Protein 1ZBR (pdb70)

B-factor: mean 22.78, std 10.26, range [1.0, 63.06]

Radius of gyration: 27.29 Å; Cα contacts (8 Å, |Δi|>4): 1482; chains: 2; bounding box: 69×69×71 Å

Secondary structure (DSSP, 8-state):
-EEE--SSS-EEEEEEE---TTSGGG--HHHHHHHHHHHHHHTTTSEEEEEES-HHHHHHHS-GGGTTTEEEEE---S---HHHHSPBPEEETTB--EEEE--S------TTGGGHHHHHHHTT-BPTT---EEEEEEE--GGG--B-SSSEEEEEHHHHT-TTTSTTS-HHHHHHHHHHHS--SEEEEESS---TT--SSS-GGGSEEEEETTEEEEE----TTSTTHHHHH--HHHHH-B-TTS-BPEEEEE-----EETTEEP---SS--EEETTEEEEEE-SSTTTTHHHH---S-TTSEEEEEE-HHHHHTS--GGGG--EETTSB-/-EEE--TTSPEEEEEEE--SS--S-----HHHHHHHHHHHHHHTTSEEEEEES-HHHHHHHS-TT-GGGEEEEE---S-S-HHHHSPBPEEETTB--EEEE--S------TTHHHHHHHHHHTT-BPTT---EEEEEEE--GGG--B-SSSEEEEEHHHHT-TTTSTTS-HHHHHHHHHHHS--SEEEEES----TT-SSSS-GGGTEEEEETTEEEEE----TTSTTHHHHH--HHHHH-B-TTSSBPEEEEE-----BSSS-B----SS--EEETTEEEEEE-SSTTHHHHHH---S-SSSEEEEEE-HHHHTTT--GGGG--EETTSB-

Nearest PDB structures (foldseek):
  1zbr-assembly1_B  TM=9.813E-01  e=9.862E-67  Porphyromonas gingivalis W83
  6b2w-assembly2_B  TM=9.394E-01  e=4.814E-38  Campylobacter jejuni subsp. jejuni NCTC 11168 = ATCC 700819
  6nib-assembly1_A-2  TM=9.150E-01  e=1.247E-31  Medicago truncatula
  6nic-assembly2_C  TM=9.078E-01  e=1.334E-30  Medicago truncatula
  6nic-assembly2_D  TM=9.074E-01  e=7.314E-30  Medicago truncatula

CATH classification: 3.75.10.10

Solvent-accessible surface area: 25511 Å² total

InterPro domains:
  IPR007466 Peptidyl-arginine deiminase, Porphyromonas-type [PF04371] (7-336)
  IPR007466 Peptidyl-arginine deiminase, Porphyromonas-type [PTHR31377] (8-338)

Structure (mmCIF, N/CA/C/O backbone):
data_1ZBR
#
_entry.id   1ZBR
#
_cell.length_a   50.824
_cell.length_b   86.049
_cell.length_c   144.641
_cell.angle_alpha   90.00
_cell.angle_beta   90.00
_cell.angle_gamma   90.00
#
_symmetry.space_group_name_H-M   'P 21 21 21'
#
loop_
_entity.id
_entity.type
_entity.pdbx_description
1 polymer 'conserved hypothetical protein'
2 water water
#
loop_
_atom_site.group_PDB
_atom_site.id
_atom_site.type_symbol
_atom_site.label_atom_id
_atom_site.label_alt_id
_atom_site.label_comp_id
_atom_site.label_asym_id
_atom_site.label_entity_id
_atom_site.label_seq_id
_atom_site.pdbx_PDB_ins_code
_atom_site.Cartn_x
_atom_site.Cartn_y
_atom_site.Cartn_z
_atom_site.occupancy
_atom_site.B_iso_or_equiv
_atom_site.auth_seq_id
_atom_site.auth_comp_id
_atom_site.auth_asym_id
_atom_site.auth_atom_id
_atom_site.pdbx_PDB_model_num
ATOM 1 N N . LYS A 1 3 ? 0.291 22.292 90.147 1.00 28.99 3 LYS A N 1
ATOM 2 C CA . LYS A 1 3 ? 1.092 21.869 88.957 1.00 29.18 3 LYS A CA 1
ATOM 3 C C . LYS A 1 3 ? 0.485 22.472 87.688 1.00 28.63 3 LYS A C 1
ATOM 4 O O . LYS A 1 3 ? -0.309 21.830 86.998 1.00 27.86 3 LYS A O 1
ATOM 10 N N . ARG A 1 4 ? 0.876 23.714 87.395 1.00 27.08 4 ARG A N 1
ATOM 11 C CA . ARG A 1 4 ? 0.373 24.458 86.239 1.00 25.19 4 ARG A CA 1
ATOM 12 C C . ARG A 1 4 ? 1.435 24.761 85.181 1.00 23.42 4 ARG A C 1
ATOM 13 O O . ARG A 1 4 ? 2.621 24.547 85.411 1.00 22.58 4 ARG A O 1
ATOM 21 N N . LEU A 1 5 ? 0.985 25.250 84.024 1.00 21.62 5 LEU A N 1
ATOM 22 C CA . LEU A 1 5 ? 1.857 25.609 82.902 1.00 21.46 5 LEU A CA 1
ATOM 23 C C . LEU A 1 5 ? 1.289 26.828 82.185 1.00 21.40 5 LEU A C 1
ATOM 24 O O . LEU A 1 5 ? 0.145 26.825 81.747 1.00 23.00 5 LEU A O 1
ATOM 29 N N . PHE A 1 6 ? 2.092 27.870 82.056 1.00 21.36 6 PHE A N 1
ATOM 30 C CA . PHE A 1 6 ? 1.638 29.072 81.388 1.00 19.27 6 PHE A CA 1
ATOM 31 C C . PHE A 1 6 ? 2.038 28.937 79.927 1.00 18.57 6 PHE A C 1
ATOM 32 O O . PHE A 1 6 ? 3.221 28.990 79.606 1.00 19.23 6 PHE A O 1
ATOM 40 N N . LEU A 1 7 ? 1.056 28.748 79.045 1.00 19.45 7 LEU A N 1
ATOM 41 C CA . LEU A 1 7 ? 1.324 28.565 77.605 1.00 19.76 7 LEU A CA 1
ATOM 42 C C . LEU A 1 7 ? 1.948 29.767 76.890 1.00 19.25 7 LEU A C 1
ATOM 43 O O . LEU A 1 7 ? 1.495 30.895 77.041 1.00 19.57 7 LEU A O 1
ATOM 48 N N . PRO A 1 8 ? 2.996 29.528 76.084 1.00 20.23 8 PRO A N 1
ATOM 49 C CA . PRO A 1 8 ? 3.686 30.588 75.340 1.00 20.16 8 PRO A CA 1
ATOM 50 C C . PRO A 1 8 ? 2.765 31.181 74.289 1.00 20.71 8 PRO A C 1
ATOM 51 O O . PRO A 1 8 ? 1.678 30.658 74.060 1.00 22.36 8 PRO A O 1
ATOM 55 N N . GLU A 1 9 ? 3.203 32.259 73.645 1.00 20.49 9 GLU A N 1
ATOM 56 C CA . GLU A 1 9 ? 2.387 32.931 72.638 1.00 20.66 9 GLU A CA 1
ATOM 57 C C . GLU A 1 9 ? 2.372 32.224 71.278 1.00 21.23 9 GLU A C 1
ATOM 58 O O . GLU A 1 9 ? 1.337 32.189 70.601 1.00 21.86 9 GLU A O 1
ATOM 64 N N . TRP A 1 10 ? 3.511 31.658 70.887 1.00 19.73 10 TRP A N 1
ATOM 65 C CA . TRP A 1 10 ? 3.624 30.965 69.603 1.00 19.52 10 TRP A CA 1
ATOM 66 C C . TRP A 1 10 ? 2.847 29.652 69.516 1.00 17.90 10 TRP A C 1
ATOM 67 O O . TRP A 1 10 ? 2.595 29.160 68.419 1.00 20.21 10 TRP A O 1
ATOM 78 N N . ALA A 1 11 ? 2.465 29.091 70.659 1.00 16.22 11 ALA A N 1
ATOM 79 C CA . ALA A 1 11 ? 1.702 27.840 70.684 1.00 15.35 11 ALA A CA 1
ATOM 80 C C . ALA A 1 11 ? 0.482 27.979 69.779 1.00 14.37 11 ALA A C 1
ATOM 81 O O . ALA A 1 11 ? -0.019 29.083 69.578 1.00 12.85 11 ALA A O 1
ATOM 83 N N . PRO A 1 12 ? -0.016 26.858 69.226 1.00 15.91 12 PRO A N 1
ATOM 84 C CA . PRO A 1 12 ? -1.191 26.882 68.335 1.00 16.43 12 PRO A CA 1
ATOM 85 C C . PRO A 1 12 ? -2.409 27.565 68.963 1.00 16.25 12 PRO A C 1
ATOM 86 O O . PRO A 1 12 ? -2.756 27.304 70.117 1.00 16.23 12 PRO A O 1
ATOM 90 N N . GLN A 1 13 ? -3.066 28.434 68.203 1.00 16.12 13 GLN A N 1
ATOM 91 C CA . GLN A 1 13 ? -4.213 29.153 68.752 1.00 17.53 13 GLN A CA 1
ATOM 92 C C . GLN A 1 13 ? -5.546 28.860 68.075 1.00 18.34 13 GLN A C 1
ATOM 93 O O . GLN A 1 13 ? -5.595 28.393 66.942 1.00 18.17 13 GLN A O 1
ATOM 99 N N . GLU A 1 14 ? -6.630 29.139 68.793 1.00 19.15 14 GLU A N 1
ATOM 100 C CA . GLU A 1 14 ? -7.974 28.919 68.287 1.00 20.76 14 GLU A CA 1
ATOM 101 C C . GLU A 1 14 ? -8.459 30.233 67.719 1.00 21.00 14 GLU A C 1
ATOM 102 O O . GLU A 1 14 ? -9.119 30.279 66.684 1.00 21.03 14 GLU A O 1
ATOM 108 N N . ALA A 1 15 ? -8.126 31.315 68.415 1.00 20.90 15 ALA A N 1
ATOM 109 C CA . ALA A 1 15 ? -8.553 32.635 67.983 1.00 18.85 15 ALA A CA 1
ATOM 110 C C . ALA A 1 15 ? -7.865 33.746 68.757 1.00 16.91 15 ALA A C 1
ATOM 111 O O . ALA A 1 15 ? -7.059 33.503 69.655 1.00 16.42 15 ALA A O 1
ATOM 113 N N . VAL A 1 16 ? -8.203 34.972 68.387 1.00 15.75 16 VAL A N 1
ATOM 114 C CA . VAL A 1 16 ? -7.675 36.155 69.034 1.00 14.49 16 VAL A CA 1
ATOM 115 C C . VAL A 1 16 ? -8.864 37.037 69.411 1.00 14.40 16 VAL A C 1
ATOM 116 O O . VAL A 1 16 ? -9.854 37.109 68.681 1.00 10.27 16 VAL A O 1
ATOM 120 N N . GLN A 1 17 ? -8.765 37.681 70.572 1.00 16.54 17 GLN A N 1
ATOM 121 C CA . GLN A 1 17 ? -9.815 38.560 71.081 1.00 17.68 17 GLN A CA 1
ATOM 122 C C . GLN A 1 17 ? -9.456 40.014 70.810 1.00 18.77 17 GLN A C 1
ATOM 123 O O . GLN A 1 17 ? -8.284 40.388 70.821 1.00 19.88 17 GLN A O 1
ATOM 129 N N . LEU A 1 18 ? -10.469 40.829 70.564 1.00 18.41 18 LEU A N 1
ATOM 130 C CA . LEU A 1 18 ? -10.266 42.247 70.321 1.00 18.37 18 LEU A CA 1
ATOM 131 C C . LEU A 1 18 ? -11.454 42.970 70.927 1.00 18.48 18 LEU A C 1
ATOM 132 O O . LEU A 1 18 ? -12.587 42.510 70.807 1.00 20.29 18 LEU A O 1
ATOM 137 N N . THR A 1 19 ? -11.199 44.080 71.605 1.00 17.26 19 THR A N 1
ATOM 138 C CA . THR A 1 19 ? -12.284 44.837 72.197 1.00 15.58 19 THR A CA 1
ATOM 139 C C . THR A 1 19 ? -12.413 46.055 71.313 1.00 14.88 19 THR A C 1
ATOM 140 O O . THR A 1 19 ? -11.628 46.994 71.408 1.00 14.24 19 THR A O 1
ATOM 144 N N . TRP A 1 20 ? -13.396 46.004 70.425 1.00 15.14 20 TRP A N 1
ATOM 145 C CA . TRP A 1 20 ? -13.640 47.062 69.458 1.00 18.06 20 TRP A CA 1
ATOM 146 C C . TRP A 1 20 ? -13.936 48.428 70.086 1.00 20.80 20 TRP A C 1
ATOM 147 O O . TRP A 1 20 ? -14.719 48.536 71.036 1.00 21.68 20 TRP A O 1
ATOM 158 N N . PRO A 1 21 ? -13.298 49.490 69.560 1.00 22.30 21 PRO A N 1
ATOM 159 C CA . PRO A 1 21 ? -13.485 50.859 70.053 1.00 23.79 21 PRO A CA 1
ATOM 160 C C . PRO A 1 21 ? -14.853 51.418 69.690 1.00 26.53 21 PRO A C 1
ATOM 161 O O . PRO A 1 21 ? -15.499 50.925 68.768 1.00 26.92 21 PRO A O 1
ATOM 165 N N . HIS A 1 22 ? -15.292 52.443 70.413 1.00 29.74 22 HIS A N 1
ATOM 166 C CA . HIS A 1 22 ? -16.587 53.052 70.143 1.00 33.47 22 HIS A CA 1
ATOM 167 C C . HIS A 1 22 ? -16.666 54.527 70.539 1.00 35.30 22 HIS A C 1
ATOM 168 O O . HIS A 1 22 ? -15.661 55.138 70.887 1.00 33.90 22 HIS A O 1
ATOM 175 N N . ASP A 1 23 ? -17.868 55.094 70.459 1.00 38.79 23 ASP A N 1
ATOM 176 C CA . ASP A 1 23 ? -18.094 56.496 70.796 1.00 41.64 23 ASP A CA 1
ATOM 177 C C . ASP A 1 23 ? -18.022 56.732 72.294 1.00 42.22 23 ASP A C 1
ATOM 178 O O . ASP A 1 23 ? -17.717 57.835 72.740 1.00 42.39 23 ASP A O 1
ATOM 183 N N . ARG A 1 24 ? -18.330 55.701 73.070 1.00 42.48 24 ARG A N 1
ATOM 184 C CA . ARG A 1 24 ? -18.299 55.826 74.518 1.00 42.97 24 ARG A CA 1
ATOM 185 C C . ARG A 1 24 ? -16.888 55.620 75.080 1.00 42.59 24 ARG A C 1
ATOM 186 O O . ARG A 1 24 ? -16.728 55.386 76.272 1.00 42.90 24 ARG A O 1
ATOM 194 N N . THR A 1 25 ? -15.869 55.717 74.226 1.00 43.38 25 THR A N 1
ATOM 195 C CA . THR A 1 25 ? -14.479 55.542 74.660 1.00 43.69 25 THR A CA 1
ATOM 196 C C . THR A 1 25 ? -13.612 56.770 74.334 1.00 42.91 25 THR A C 1
ATOM 197 O O . THR A 1 25 ? -14.073 57.717 73.694 1.00 43.04 25 THR A O 1
ATOM 201 N N . ASP A 1 26 ? -12.358 56.750 74.773 1.00 42.13 26 ASP A N 1
ATOM 202 C CA . ASP A 1 26 ? -11.453 57.869 74.522 1.00 42.19 26 ASP A CA 1
ATOM 203 C C . ASP A 1 26 ? -11.088 58.034 73.057 1.00 42.56 26 ASP A C 1
ATOM 204 O O . ASP A 1 26 ? -10.600 59.092 72.658 1.00 42.26 26 ASP A O 1
ATOM 209 N N . TRP A 1 27 ? -11.310 56.992 72.258 1.00 42.91 27 TRP A N 1
ATOM 210 C CA . TRP A 1 27 ? -10.985 57.048 70.834 1.00 43.02 27 TRP A CA 1
ATOM 211 C C . TRP A 1 27 ? -11.978 57.924 70.097 1.00 44.16 27 TRP A C 1
ATOM 212 O O . TRP A 1 27 ? -11.753 58.312 68.950 1.00 44.98 27 TRP A O 1
ATOM 223 N N . ALA A 1 28 ? -13.077 58.237 70.771 1.00 45.05 28 ALA A N 1
ATOM 224 C CA . ALA A 1 28 ? -14.127 59.054 70.188 1.00 45.93 28 ALA A CA 1
ATOM 225 C C . ALA A 1 28 ? -13.656 60.111 69.171 1.00 45.79 28 ALA A C 1
ATOM 226 O O . ALA A 1 28 ? -14.134 60.120 68.039 1.00 47.20 28 ALA A O 1
ATOM 228 N N . TYR A 1 29 ? -12.718 60.983 69.534 1.00 44.90 29 TYR A N 1
ATOM 229 C CA . TYR A 1 29 ? -12.293 62.015 68.581 1.00 44.92 29 TYR A CA 1
ATOM 230 C C . TYR A 1 29 ? -11.417 61.519 67.422 1.00 45.07 29 TYR A C 1
ATOM 231 O O . TYR A 1 29 ? -10.822 62.322 66.700 1.00 45.43 29 TYR A O 1
ATOM 248 N N . LEU A 1 31 ? -12.204 57.876 66.029 1.00 39.96 31 LEU A N 1
ATOM 249 C CA . LEU A 1 31 ? -12.684 56.508 65.863 1.00 38.81 31 LEU A CA 1
ATOM 250 C C . LEU A 1 31 ? -12.332 55.962 64.478 1.00 37.50 31 LEU A C 1
ATOM 251 O O . LEU A 1 31 ? -11.758 54.881 64.360 1.00 36.14 31 LEU A O 1
ATOM 256 N N . ASP A 1 32 ? -12.672 56.724 63.440 1.00 37.59 32 ASP A N 1
ATOM 257 C CA . ASP A 1 32 ? -12.397 56.349 62.049 1.00 37.15 32 ASP A CA 1
ATOM 258 C C . ASP A 1 32 ? -10.903 56.100 61.786 1.00 35.08 32 ASP A C 1
ATOM 259 O O . ASP A 1 32 ? -10.544 55.282 60.938 1.00 35.52 32 ASP A O 1
ATOM 264 N N . GLU A 1 33 ? -10.033 56.813 62.497 1.00 32.64 33 GLU A N 1
ATOM 265 C CA . GLU A 1 33 ? -8.588 56.633 62.334 1.00 29.55 33 GLU A CA 1
ATOM 266 C C . GLU A 1 33 ? -8.115 55.343 63.014 1.00 27.82 33 GLU A C 1
ATOM 267 O O . GLU A 1 33 ? -7.288 54.614 62.471 1.00 27.88 33 GLU A O 1
ATOM 273 N N . VAL A 1 34 ? -8.651 55.056 64.196 1.00 25.00 34 VAL A N 1
ATOM 274 C CA . VAL A 1 34 ? -8.263 53.862 64.926 1.00 22.24 34 VAL A CA 1
ATOM 275 C C . VAL A 1 34 ? -9.050 52.638 64.467 1.00 21.33 34 VAL A C 1
ATOM 276 O O . VAL A 1 34 ? -8.528 51.530 64.511 1.00 21.89 34 VAL A O 1
ATOM 280 N N . GLU A 1 35 ? -10.294 52.836 64.029 1.00 20.51 35 GLU A N 1
ATOM 281 C CA . GLU A 1 35 ? -11.142 51.729 63.571 1.00 20.57 35 GLU A CA 1
ATOM 282 C C . GLU A 1 35 ? -10.595 51.150 62.274 1.00 22.30 35 GLU A C 1
ATOM 283 O O . GLU A 1 35 ? -10.720 49.949 62.018 1.00 22.00 35 GLU A O 1
ATOM 289 N N . THR A 1 36 ? -9.990 51.998 61.446 1.00 23.40 36 THR A N 1
ATOM 290 C CA . THR A 1 36 ? -9.429 51.496 60.201 1.00 24.19 36 THR A CA 1
ATOM 291 C C . THR A 1 36 ? -8.193 50.677 60.543 1.00 23.54 36 THR A C 1
ATOM 292 O O . THR A 1 36 ? -7.688 49.921 59.717 1.00 24.99 36 THR A O 1
ATOM 296 N N . CYS A 1 37 ? -7.722 50.811 61.780 1.00 21.30 37 CYS A N 1
ATOM 297 C CA . CYS A 1 37 ? -6.563 50.041 62.217 1.00 19.34 37 CYS A CA 1
ATOM 298 C C . CYS A 1 37 ? -7.047 48.660 62.644 1.00 18.08 37 CYS A C 1
ATOM 299 O O . CYS A 1 37 ? -6.506 47.622 62.225 1.00 15.99 37 CYS A O 1
ATOM 302 N N . PHE A 1 38 ? -8.081 48.661 63.479 1.00 16.57 38 PHE A N 1
ATOM 303 C CA . PHE A 1 38 ? -8.667 47.422 63.976 1.00 16.15 38 PHE A CA 1
ATOM 304 C C . PHE A 1 38 ? -9.133 46.525 62.833 1.00 16.53 38 PHE A C 1
ATOM 305 O O . PHE A 1 38 ? -8.853 45.326 62.822 1.00 17.24 38 PHE A O 1
ATOM 313 N N . VAL A 1 39 ? -9.820 47.104 61.855 1.00 17.85 39 VAL A N 1
ATOM 314 C CA . VAL A 1 39 ? -10.286 46.326 60.711 1.00 17.56 39 VAL A CA 1
ATOM 315 C C . VAL A 1 39 ? -9.090 45.684 59.979 1.00 17.78 39 VAL A C 1
ATOM 316 O O . VAL A 1 39 ? -9.207 44.589 59.429 1.00 16.90 39 VAL A O 1
ATOM 320 N N . ARG A 1 40 ? -7.945 46.369 59.983 1.00 19.75 40 ARG A N 1
ATOM 321 C CA . ARG A 1 40 ? -6.732 45.860 59.344 1.00 20.73 40 ARG A CA 1
ATOM 322 C C . ARG A 1 40 ? -6.193 44.686 60.164 1.00 18.70 40 ARG A C 1
ATOM 323 O O . ARG A 1 40 ? -5.748 43.683 59.607 1.00 15.92 40 ARG A O 1
ATOM 331 N N . ILE A 1 41 ? -6.230 44.819 61.487 1.00 17.09 41 ILE A N 1
ATOM 332 C CA . ILE A 1 41 ? -5.751 43.756 62.357 1.00 16.80 41 ILE A CA 1
ATOM 333 C C . ILE A 1 41 ? -6.771 42.623 62.382 1.00 16.44 41 ILE A C 1
ATOM 334 O O . ILE A 1 41 ? -6.394 41.455 62.371 1.00 16.54 41 ILE A O 1
ATOM 339 N N . ALA A 1 42 ? -8.059 42.956 62.406 1.00 15.96 42 ALA A N 1
ATOM 340 C CA . ALA A 1 42 ? -9.093 41.919 62.426 1.00 16.51 42 ALA A CA 1
ATOM 341 C C . ALA A 1 42 ? -8.956 41.044 61.190 1.00 17.35 42 ALA A C 1
ATOM 342 O O . ALA A 1 42 ? -8.890 39.812 61.290 1.00 18.31 42 ALA A O 1
ATOM 344 N N . THR A 1 43 ? -8.903 41.696 60.028 1.00 17.78 43 THR A N 1
ATOM 345 C CA . THR A 1 43 ? -8.757 41.008 58.748 1.00 18.47 43 THR A CA 1
ATOM 346 C C . THR A 1 43 ? -7.548 40.064 58.735 1.00 17.54 43 THR A C 1
ATOM 347 O O . THR A 1 43 ? -7.682 38.887 58.391 1.00 17.10 43 THR A O 1
ATOM 351 N N . ALA A 1 44 ? -6.377 40.566 59.116 1.00 16.51 44 ALA A N 1
ATOM 352 C CA . ALA A 1 44 ? -5.194 39.712 59.139 1.00 18.55 44 ALA A CA 1
ATOM 353 C C . ALA A 1 44 ? -5.427 38.485 60.030 1.00 19.77 44 ALA A C 1
ATOM 354 O O . ALA A 1 44 ? -5.102 37.366 59.634 1.00 20.63 44 ALA A O 1
ATOM 356 N N . ILE A 1 45 ? -6.006 38.678 61.217 1.00 19.22 45 ILE A N 1
ATOM 357 C CA . ILE A 1 45 ? -6.254 37.546 62.112 1.00 19.12 45 ILE A CA 1
ATOM 358 C C . ILE A 1 45 ? -7.300 36.574 61.551 1.00 19.85 45 ILE A C 1
ATOM 359 O O . ILE A 1 45 ? -7.146 35.357 61.661 1.00 20.36 45 ILE A O 1
ATOM 364 N N . LEU A 1 46 ? -8.357 37.109 60.949 1.00 20.37 46 LEU A N 1
ATOM 365 C CA . LEU A 1 46 ? -9.413 36.281 60.364 1.00 21.77 46 LEU A CA 1
ATOM 366 C C . LEU A 1 46 ? -8.952 35.525 59.122 1.00 24.74 46 LEU A C 1
ATOM 367 O O . LEU A 1 46 ? -9.762 34.927 58.408 1.00 25.72 46 LEU A O 1
ATOM 372 N N . ARG A 1 47 ? -7.655 35.540 58.862 1.00 25.65 47 ARG A N 1
ATOM 373 C CA . ARG A 1 47 ? -7.144 34.888 57.675 1.00 25.70 47 ARG A CA 1
ATOM 374 C C . ARG A 1 47 ? -6.297 33.670 58.003 1.00 24.42 47 ARG A C 1
ATOM 375 O O . ARG A 1 47 ? -5.917 32.908 57.118 1.00 23.14 47 ARG A O 1
ATOM 383 N N . HIS A 1 48 ? -6.000 33.486 59.283 1.00 23.82 48 HIS A N 1
ATOM 384 C CA . HIS A 1 48 ? -5.202 32.348 59.706 1.00 23.01 48 HIS A CA 1
ATOM 385 C C . HIS A 1 48 ? -5.880 31.600 60.834 1.00 23.20 48 HIS A C 1
ATOM 386 O O . HIS A 1 48 ? -5.468 30.498 61.191 1.00 22.75 48 HIS A O 1
ATOM 393 N N . GLU A 1 49 ? -6.924 32.211 61.385 1.00 22.96 49 GLU A N 1
ATOM 394 C CA . GLU A 1 49 ? -7.673 31.624 62.478 1.00 23.23 49 GLU A CA 1
ATOM 395 C C . GLU A 1 49 ? -8.920 32.440 62.786 1.00 23.41 49 GLU A C 1
ATOM 396 O O . GLU A 1 49 ? -9.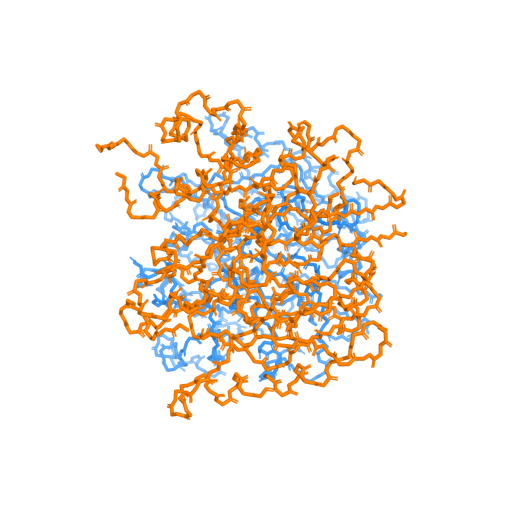193 33.452 62.129 1.00 22.85 49 GLU A O 1
ATOM 402 N N . ARG A 1 50 ? -9.673 31.986 63.788 1.00 23.06 50 ARG A N 1
ATOM 403 C CA . ARG A 1 50 ? -10.909 32.645 64.203 1.00 22.62 50 ARG A CA 1
ATOM 404 C C . ARG A 1 50 ? -10.638 33.948 64.951 1.00 22.03 50 ARG A C 1
ATOM 405 O O . ARG A 1 50 ? -9.518 34.210 65.397 1.00 21.84 50 ARG A O 1
ATOM 413 N N . LEU A 1 51 ? -11.680 34.766 65.080 1.00 20.81 51 LEU A N 1
ATOM 414 C CA . LEU A 1 51 ? -11.570 36.051 65.755 1.00 18.44 51 LEU A CA 1
ATOM 415 C C . LEU A 1 51 ? -12.746 36.314 66.685 1.00 18.60 51 LEU A C 1
ATOM 416 O O . LEU A 1 51 ? -13.907 36.186 66.292 1.00 18.35 51 LEU A O 1
ATOM 421 N N . ILE A 1 52 ? -12.424 36.683 67.921 1.00 18.59 52 ILE A N 1
ATOM 422 C CA . ILE A 1 52 ? -13.413 37.004 68.943 1.00 18.66 52 ILE A CA 1
ATOM 423 C C . ILE A 1 52 ? -13.356 38.512 69.145 1.00 18.55 52 ILE A C 1
ATOM 424 O O . ILE A 1 52 ? -12.287 39.061 69.399 1.00 18.90 52 ILE A O 1
ATOM 429 N N . VAL A 1 53 ? -14.493 39.186 69.017 1.00 19.05 53 VAL A N 1
ATOM 430 C CA . VAL A 1 53 ? -14.526 40.628 69.216 1.00 18.47 53 VAL A CA 1
ATOM 431 C C . VAL A 1 53 ? -15.626 41.044 70.197 1.00 19.98 53 VAL A C 1
ATOM 432 O O . VAL A 1 53 ? -16.797 40.726 70.003 1.00 22.26 53 VAL A O 1
ATOM 436 N N . VAL A 1 54 ? -15.247 41.735 71.265 1.00 20.15 54 VAL A N 1
ATOM 437 C CA . VAL A 1 54 ? -16.227 42.221 72.227 1.00 19.26 54 VAL A CA 1
ATOM 438 C C . VAL A 1 54 ? -16.536 43.631 71.705 1.00 21.24 54 VAL A C 1
ATOM 439 O O . VAL A 1 54 ? -15.640 44.468 71.591 1.00 21.65 54 VAL A O 1
ATOM 443 N N . CYS A 1 55 ? -17.793 43.884 71.351 1.00 23.12 55 CYS A N 1
ATOM 444 C CA . CYS A 1 55 ? -18.170 45.189 70.813 1.00 26.47 55 CYS A CA 1
ATOM 445 C C . CYS A 1 55 ? -19.547 45.595 71.311 1.00 28.12 55 CYS A C 1
ATOM 446 O O . CYS A 1 55 ? -20.198 44.836 72.025 1.00 29.33 55 CYS A O 1
ATOM 449 N N . PRO A 1 56 ? -20.004 46.807 70.945 1.00 29.54 56 PRO A N 1
ATOM 450 C CA . PRO A 1 56 ? -21.322 47.296 71.364 1.00 31.33 56 PRO A CA 1
ATOM 451 C C . PRO A 1 56 ? -22.481 46.713 70.536 1.00 33.25 56 PRO A C 1
ATOM 452 O O . PRO A 1 56 ? -23.569 46.472 71.068 1.00 33.78 56 PRO A O 1
ATOM 456 N N . ASP A 1 57 ? -22.246 46.479 69.244 1.00 35.25 57 ASP A N 1
ATOM 457 C CA . ASP A 1 57 ? -23.268 45.894 68.369 1.00 37.59 57 ASP A CA 1
ATOM 458 C C . ASP A 1 57 ? -22.639 45.073 67.245 1.00 37.64 57 ASP A C 1
ATOM 459 O O . ASP A 1 57 ? -21.835 45.583 66.461 1.00 36.78 57 ASP A O 1
ATOM 464 N N . ARG A 1 58 ? -23.027 43.798 67.181 1.00 37.68 58 ARG A N 1
ATOM 465 C CA . ARG A 1 58 ? -22.526 42.846 66.187 1.00 36.87 58 ARG A CA 1
ATOM 466 C C . ARG A 1 58 ? -22.633 43.394 64.774 1.00 36.18 58 ARG A C 1
ATOM 467 O O . ARG A 1 58 ? -21.688 43.325 63.986 1.00 36.60 58 ARG A O 1
ATOM 475 N N . LYS A 1 59 ? -23.805 43.931 64.463 1.00 35.51 59 LYS A N 1
ATOM 476 C CA . LYS A 1 59 ? -24.086 44.458 63.141 1.00 36.57 59 LYS A CA 1
ATOM 477 C C . LYS A 1 59 ? -22.980 45.320 62.539 1.00 34.83 59 LYS A C 1
ATOM 478 O O . LYS A 1 59 ? -22.585 45.096 61.399 1.00 34.96 59 LYS A O 1
ATOM 484 N N . ARG A 1 60 ? -22.468 46.280 63.306 1.00 33.68 60 ARG A N 1
ATOM 485 C CA . ARG A 1 60 ? -21.425 47.185 62.820 1.00 31.31 60 ARG A CA 1
ATOM 486 C C . ARG A 1 60 ? -20.094 46.532 62.515 1.00 29.83 60 ARG A C 1
ATOM 487 O O . ARG A 1 60 ? -19.443 46.862 61.530 1.00 28.26 60 ARG A O 1
ATOM 495 N N . VAL A 1 61 ? -19.679 45.621 63.383 1.00 29.93 61 VAL A N 1
ATOM 496 C CA . VAL A 1 61 ? -18.413 44.933 63.205 1.00 29.27 61 VAL A CA 1
ATOM 497 C C . VAL A 1 61 ? -18.458 44.076 61.946 1.00 29.84 61 VAL A C 1
ATOM 498 O O . VAL A 1 61 ? -17.572 44.171 61.090 1.00 30.62 61 VAL A O 1
ATOM 502 N N . PHE A 1 62 ? -19.488 43.246 61.814 1.00 28.64 62 PHE A N 1
ATOM 503 C CA . PHE A 1 62 ? -19.586 42.412 60.623 1.00 28.02 62 PHE A CA 1
ATOM 504 C C . PHE A 1 62 ? -19.564 43.248 59.349 1.00 28.25 62 PHE A C 1
ATOM 505 O O . PHE A 1 62 ? -18.971 42.842 58.352 1.00 28.72 62 PHE A O 1
ATOM 513 N N . GLY A 1 63 ? -20.204 44.417 59.395 1.00 27.24 63 GLY A N 1
ATOM 514 C CA . GLY A 1 63 ? -20.255 45.301 58.242 1.00 24.47 63 GLY A CA 1
ATOM 515 C C . GLY A 1 63 ? -18.899 45.786 57.760 1.00 24.94 63 GLY A C 1
ATOM 516 O O . GLY A 1 63 ? -18.676 45.882 56.555 1.00 24.68 63 GLY A O 1
ATOM 517 N N . LEU A 1 64 ? -17.999 46.098 58.692 1.00 23.98 64 LEU A N 1
ATOM 518 C CA . LEU A 1 64 ? -16.667 46.565 58.340 1.00 22.74 64 LEU A CA 1
ATOM 519 C C . LEU A 1 64 ? -15.730 45.439 57.904 1.00 23.93 64 LEU A C 1
ATOM 520 O O . LEU A 1 64 ? -14.757 45.678 57.189 1.00 23.36 64 LEU A O 1
ATOM 525 N N . LEU A 1 65 ? -15.997 44.211 58.334 1.00 23.87 65 LEU A N 1
ATOM 526 C CA . LEU A 1 65 ? -15.132 43.099 57.941 1.00 25.08 65 LEU A CA 1
ATOM 527 C C . LEU A 1 65 ? -15.639 42.398 56.677 1.00 27.12 65 LEU A C 1
ATOM 528 O O . LEU A 1 65 ? -16.847 42.327 56.427 1.00 25.96 65 LEU A O 1
ATOM 533 N N . PRO A 1 66 ? -14.713 41.865 55.862 1.00 28.96 66 PRO A N 1
ATOM 534 C CA . PRO A 1 66 ? -15.070 41.173 54.617 1.00 29.29 66 PRO A CA 1
ATOM 535 C C . PRO A 1 66 ? -15.920 39.931 54.858 1.00 28.98 66 PRO A C 1
ATOM 536 O O . PRO A 1 66 ? -15.535 39.048 55.621 1.00 29.97 66 PRO A O 1
ATOM 540 N N . PRO A 1 67 ? -17.088 39.847 54.204 1.00 28.53 67 PRO A N 1
ATOM 541 C CA . PRO A 1 67 ? -17.997 38.703 54.353 1.00 29.91 67 PRO A CA 1
ATOM 542 C C . PRO A 1 67 ? -17.377 37.327 54.115 1.00 29.88 67 PRO A C 1
ATOM 543 O O . PRO A 1 67 ? -17.852 36.324 54.656 1.00 30.31 67 PRO A O 1
ATOM 547 N N . GLU A 1 68 ? -16.313 37.273 53.323 1.00 31.22 68 GLU A N 1
ATOM 548 C CA . GLU A 1 68 ? -15.646 36.001 53.065 1.00 32.21 68 GLU A CA 1
ATOM 549 C C . GLU A 1 68 ? -15.115 35.430 54.374 1.00 31.84 68 GLU A C 1
ATOM 550 O O . GLU A 1 68 ? -14.832 34.235 54.469 1.00 33.77 68 GLU A O 1
ATOM 556 N N . LEU A 1 69 ? -14.976 36.273 55.389 1.00 29.76 69 LEU A N 1
ATOM 557 C CA . LEU A 1 69 ? -14.453 35.783 56.653 1.00 28.35 69 LEU A CA 1
ATOM 558 C C . LEU A 1 69 ? -15.427 35.862 57.819 1.00 28.14 69 LEU A C 1
ATOM 559 O O . LEU A 1 69 ? -15.007 35.769 58.967 1.00 28.77 69 LEU A O 1
ATOM 564 N N . HIS A 1 70 ? -16.722 36.013 57.544 1.00 26.72 70 HIS A N 1
ATOM 565 C CA . HIS A 1 70 ? -17.699 36.094 58.634 1.00 24.97 70 HIS A CA 1
ATOM 566 C C . HIS A 1 70 ? -17.873 34.794 59.397 1.00 24.09 70 HIS A C 1
ATOM 567 O O . HIS A 1 70 ? -18.269 34.805 60.563 1.00 22.53 70 HIS A O 1
ATOM 574 N N . HIS A 1 71 ? -17.568 33.674 58.747 1.00 25.30 71 HIS A N 1
ATOM 575 C CA . HIS A 1 71 ? -17.718 32.376 59.393 1.00 25.54 71 HIS A CA 1
ATOM 576 C C . HIS A 1 71 ? -16.695 32.119 60.492 1.00 24.39 71 HIS A C 1
ATOM 577 O O . HIS A 1 71 ? -16.842 31.175 61.260 1.00 24.46 71 HIS A O 1
ATOM 584 N N . ARG A 1 72 ? -15.665 32.950 60.571 1.00 24.66 72 ARG A N 1
ATOM 585 C CA . ARG A 1 72 ? -14.649 32.788 61.601 1.00 26.19 72 ARG A CA 1
ATOM 586 C C . ARG A 1 72 ? -14.788 33.917 62.610 1.00 26.83 72 ARG A C 1
ATOM 587 O O . ARG A 1 72 ? -14.212 33.873 63.695 1.00 27.27 72 ARG A O 1
ATOM 595 N N . LEU A 1 73 ? -15.570 34.925 62.247 1.00 28.04 73 LEU A N 1
ATOM 596 C CA . LEU A 1 73 ? -15.784 36.095 63.093 1.00 29.97 73 LEU A CA 1
ATOM 597 C C . LEU A 1 73 ? -16.844 35.923 64.182 1.00 30.60 73 LEU A C 1
ATOM 598 O O . LEU A 1 73 ? -18.018 35.739 63.880 1.00 31.74 73 LEU A O 1
ATOM 603 N N . TYR A 1 74 ? -16.435 35.999 65.445 1.00 31.60 74 TYR A N 1
ATOM 604 C CA . TYR A 1 74 ? -17.386 35.878 66.548 1.00 32.43 74 TYR A CA 1
ATOM 605 C C . TYR A 1 74 ? -17.637 37.236 67.207 1.00 31.77 74 TYR A C 1
ATOM 606 O O . TYR A 1 74 ? -16.715 38.025 67.414 1.00 32.65 74 TYR A O 1
ATOM 615 N N . CYS A 1 75 ? -18.891 37.507 67.544 1.00 29.71 75 CYS A N 1
ATOM 616 C CA . CYS A 1 75 ? -19.225 38.770 68.168 1.00 26.33 75 CYS A CA 1
ATOM 617 C C . CYS A 1 75 ? -20.051 38.663 69.433 1.00 24.77 75 CYS A C 1
ATOM 618 O O . CYS A 1 75 ? -21.106 38.021 69.456 1.00 23.57 75 CYS A O 1
ATOM 621 N N . PHE A 1 76 ? -19.556 39.301 70.491 1.00 22.21 76 PHE A N 1
ATOM 622 C CA . PHE A 1 76 ? -20.246 39.322 71.777 1.00 19.11 76 PHE A CA 1
ATOM 623 C C . PHE A 1 76 ? -20.540 40.777 72.139 1.00 17.95 76 PHE A C 1
ATOM 624 O O . PHE A 1 76 ? -19.616 41.576 72.269 1.00 19.51 76 PHE A O 1
ATOM 632 N N . GLU A 1 77 ? -21.810 41.139 72.282 1.00 16.21 77 GLU A N 1
ATOM 633 C CA . GLU A 1 77 ? -22.137 42.517 72.655 1.00 16.66 77 GLU A CA 1
ATOM 634 C C . GLU A 1 77 ? -22.010 42.680 74.169 1.00 15.82 77 GLU A C 1
ATOM 635 O O . GLU A 1 77 ? -22.884 42.244 74.925 1.00 16.92 77 GLU A O 1
ATOM 641 N N . LEU A 1 78 ? -20.911 43.297 74.596 1.00 13.86 78 LEU A N 1
ATOM 642 C CA . LEU A 1 78 ? -20.617 43.531 76.010 1.00 12.63 78 LEU A CA 1
ATOM 643 C C . LEU A 1 78 ? -20.059 44.926 76.188 1.00 11.45 78 LEU A C 1
ATOM 644 O O . LEU A 1 78 ? -19.384 45.451 75.304 1.00 11.10 78 LEU A O 1
ATOM 649 N N . PRO A 1 79 ? -20.322 45.537 77.350 1.00 10.78 79 PRO A N 1
ATOM 650 C CA . PRO A 1 79 ? -19.848 46.884 77.666 1.00 11.16 79 PRO A CA 1
ATOM 651 C C . PRO A 1 79 ? -18.339 46.907 77.882 1.00 10.30 79 PRO A C 1
ATOM 652 O O . PRO A 1 79 ? -17.760 45.972 78.440 1.00 8.02 79 PRO A O 1
ATOM 656 N N . SER A 1 80 ? -17.705 47.974 77.416 1.00 9.40 80 SER A N 1
ATOM 657 C CA . SER A 1 80 ? -16.267 48.118 77.567 1.00 9.66 80 SER A CA 1
ATOM 658 C C . SER A 1 80 ? -15.929 49.577 77.836 1.00 8.96 80 SER A C 1
ATOM 659 O O . SER A 1 80 ? -16.696 50.472 77.501 1.00 6.51 80 SER A O 1
ATOM 662 N N . ASN A 1 81 ? -14.784 49.801 78.462 1.00 10.90 81 ASN A N 1
ATOM 663 C CA . ASN A 1 81 ? -14.318 51.145 78.769 1.00 12.16 81 ASN A CA 1
ATOM 664 C C . ASN A 1 81 ? -13.232 51.498 77.781 1.00 13.07 81 ASN A C 1
ATOM 665 O O . ASN A 1 81 ? -13.142 52.632 77.329 1.00 14.45 81 ASN A O 1
ATOM 670 N N . ASP A 1 82 ? -12.400 50.514 77.459 1.00 13.91 82 ASP A N 1
ATOM 671 C CA . ASP A 1 82 ? -11.268 50.718 76.566 1.00 14.57 82 ASP A CA 1
ATOM 672 C C . ASP A 1 82 ? -11.123 49.542 75.613 1.00 14.48 82 ASP A C 1
ATOM 673 O O . ASP A 1 82 ? -11.950 48.630 75.603 1.00 13.93 82 ASP A O 1
ATOM 678 N N . THR A 1 83 ? -10.046 49.564 74.835 1.00 16.77 83 THR A N 1
ATOM 679 C CA . THR A 1 83 ? -9.778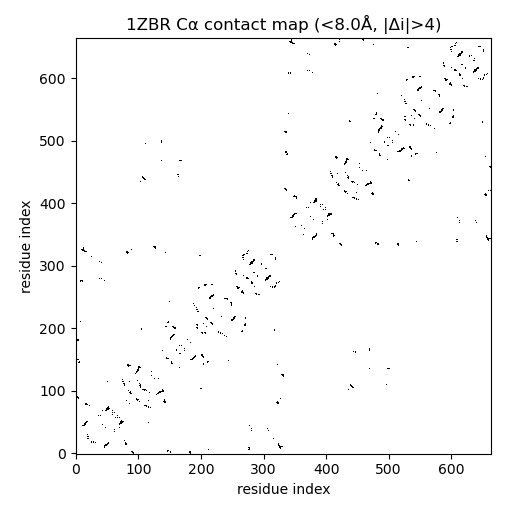 48.540 73.830 1.00 16.49 83 THR A CA 1
ATOM 680 C C . THR A 1 83 ? -8.433 47.808 73.996 1.00 17.79 83 THR A C 1
ATOM 681 O O . THR A 1 83 ? -7.697 47.621 73.029 1.00 18.79 83 THR A O 1
ATOM 685 N N . TRP A 1 84 ? -8.115 47.389 75.213 1.00 19.25 84 TRP A N 1
ATOM 686 C CA . TRP A 1 84 ? -6.868 46.676 75.458 1.00 22.19 84 TRP A CA 1
ATOM 687 C C . TRP A 1 84 ? -7.099 45.251 75.934 1.00 22.23 84 TRP A C 1
ATOM 688 O O . TRP A 1 84 ? -6.867 44.950 77.106 1.00 22.62 84 TRP A O 1
ATOM 699 N N . ALA A 1 85 ? -7.542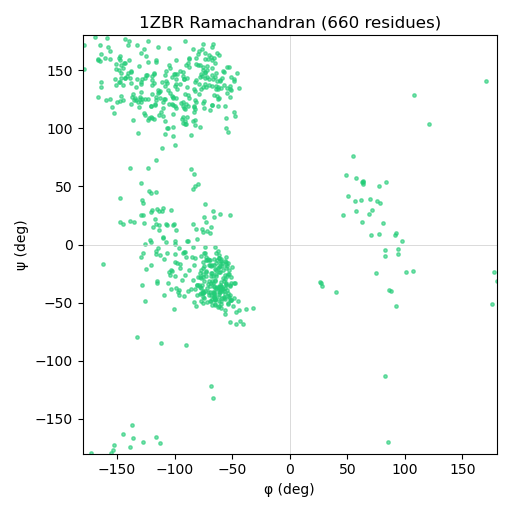 44.378 75.027 1.00 21.43 85 ALA A N 1
ATOM 700 C CA . ALA A 1 85 ? -7.818 42.978 75.368 1.00 19.30 85 ALA A CA 1
ATOM 701 C C . ALA A 1 85 ? -6.580 42.264 75.886 1.00 18.12 85 ALA A C 1
ATOM 702 O O . ALA A 1 85 ? -6.666 41.165 76.431 1.00 17.67 85 ALA A O 1
ATOM 704 N N . ARG A 1 86 ? -5.430 42.902 75.714 1.00 17.36 86 ARG A N 1
ATOM 705 C CA . ARG A 1 86 ? -4.171 42.339 76.165 1.00 16.66 86 ARG A CA 1
ATOM 706 C C . ARG A 1 86 ? -4.038 42.491 77.665 1.00 16.21 86 ARG A C 1
ATOM 707 O O . ARG A 1 86 ? -3.493 41.626 78.340 1.00 18.20 86 ARG A O 1
ATOM 715 N N . ASP A 1 87 ? -4.547 43.587 78.200 1.00 16.09 87 ASP A N 1
ATOM 716 C CA . ASP A 1 87 ? -4.428 43.804 79.625 1.00 14.97 87 ASP A CA 1
ATOM 717 C C . ASP A 1 87 ? -5.607 43.369 80.463 1.00 14.57 87 ASP A C 1
ATOM 718 O O . ASP A 1 87 ? -5.455 43.166 81.661 1.00 14.42 87 ASP A O 1
ATOM 723 N N . HIS A 1 88 ? -6.774 43.213 79.852 1.00 14.57 88 HIS A N 1
ATOM 724 C CA . HIS A 1 88 ? -7.946 42.810 80.613 1.00 16.05 88 HIS A CA 1
ATOM 725 C C . HIS A 1 88 ? -8.446 41.436 80.200 1.00 15.84 88 HIS A C 1
ATOM 726 O O . HIS A 1 88 ? -9.403 40.916 80.771 1.00 16.19 88 HIS A O 1
ATOM 733 N N . GLY A 1 89 ? -7.793 40.854 79.202 1.00 15.93 89 GLY A N 1
ATOM 734 C CA . GLY A 1 89 ? -8.197 39.548 78.728 1.00 15.85 89 GLY A CA 1
ATOM 735 C C . GLY A 1 89 ? -7.767 38.435 79.658 1.00 17.19 89 GLY A C 1
ATOM 736 O O . GLY A 1 89 ? -6.956 38.639 80.564 1.00 17.86 89 GLY A O 1
ATOM 737 N N . GLY A 1 90 ? -8.306 37.244 79.420 1.00 17.16 90 GLY A N 1
ATOM 738 C CA . GLY A 1 90 ? -7.982 36.097 80.248 1.00 16.96 90 GLY A CA 1
ATOM 739 C C . GLY A 1 90 ? -6.693 35.391 79.881 1.00 16.68 90 GLY A C 1
ATOM 740 O O . GLY A 1 90 ? -6.387 35.212 78.702 1.00 16.39 90 GLY A O 1
ATOM 741 N N . ILE A 1 91 ? -5.953 34.979 80.910 1.00 16.97 91 ILE A N 1
ATOM 742 C CA . ILE A 1 91 ? -4.682 34.285 80.754 1.00 16.62 91 ILE A CA 1
ATOM 743 C C . ILE A 1 91 ? -4.891 32.783 80.626 1.00 16.79 91 ILE A C 1
ATOM 744 O O . ILE A 1 91 ? -5.530 32.164 81.480 1.00 16.31 91 ILE A O 1
ATOM 749 N N . SER A 1 92 ? -4.340 32.205 79.558 1.00 18.14 92 SER A N 1
ATOM 750 C CA . SER A 1 92 ? -4.474 30.771 79.272 1.00 16.69 92 SER A CA 1
ATOM 751 C C . SER A 1 92 ? -3.382 29.890 79.861 1.00 16.67 92 SER A C 1
ATOM 752 O O . SER A 1 92 ? -2.192 30.146 79.690 1.00 16.78 92 SER A O 1
ATOM 755 N N . LEU A 1 93 ? -3.788 28.834 80.546 1.00 17.23 93 LEU A N 1
ATOM 756 C CA . LEU A 1 93 ? -2.813 27.939 81.130 1.00 19.00 93 LEU A CA 1
ATOM 757 C C . LEU A 1 93 ? -3.415 26.566 81.335 1.00 18.91 93 LEU A C 1
ATOM 758 O O . LEU A 1 93 ? -4.631 26.414 81.362 1.00 17.62 93 LEU A O 1
ATOM 763 N N . LEU A 1 94 ? -2.557 25.565 81.464 1.00 19.16 94 LEU A N 1
ATOM 764 C CA . LEU A 1 94 ? -3.016 24.208 81.680 1.00 22.18 94 LEU A CA 1
ATOM 765 C C . LEU A 1 94 ? -2.856 23.825 83.134 1.00 24.23 94 LEU A C 1
ATOM 766 O O . LEU A 1 94 ? -1.773 23.962 83.708 1.00 25.63 94 LEU A O 1
ATOM 771 N N . ALA A 1 95 ? -3.936 23.340 83.732 1.00 26.54 95 ALA A N 1
ATOM 772 C CA . ALA A 1 95 ? -3.899 22.921 85.125 1.00 28.57 95 ALA A CA 1
ATOM 773 C C . ALA A 1 95 ? -3.984 21.408 85.151 1.00 30.44 95 ALA A C 1
ATOM 774 O O . ALA A 1 95 ? -5.073 20.828 85.118 1.00 30.86 95 ALA A O 1
ATOM 776 N N . ASP A 1 96 ? -2.818 20.778 85.218 1.00 33.04 96 ASP A N 1
ATOM 777 C CA . ASP A 1 96 ? -2.735 19.330 85.227 1.00 35.48 96 ASP A CA 1
ATOM 778 C C . ASP A 1 96 ? -3.300 18.822 83.907 1.00 35.79 96 ASP A C 1
ATOM 779 O O . ASP A 1 96 ? -4.210 17.998 83.891 1.00 36.59 96 ASP A O 1
ATOM 784 N N . GLY A 1 97 ? -2.766 19.329 82.800 1.00 36.43 97 GLY A N 1
ATOM 785 C CA . GLY A 1 97 ? -3.237 18.901 81.494 1.00 37.88 97 GLY A CA 1
ATOM 786 C C . GLY A 1 97 ? -4.591 19.456 81.076 1.00 39.37 97 GLY A C 1
ATOM 787 O O . GLY A 1 97 ? -4.889 19.540 79.883 1.00 39.53 97 GLY A O 1
ATOM 788 N N . ARG A 1 98 ? -5.421 19.824 82.048 1.00 40.34 98 ARG A N 1
ATOM 789 C CA . ARG A 1 98 ? -6.735 20.377 81.745 1.00 41.51 98 ARG A CA 1
ATOM 790 C C . ARG A 1 98 ? -6.622 21.863 81.430 1.00 41.54 98 ARG A C 1
ATOM 791 O O . ARG A 1 98 ? -5.972 22.616 82.157 1.00 41.71 98 ARG A O 1
ATOM 799 N N . PRO A 1 99 ? -7.250 22.300 80.328 1.00 40.22 99 PRO A N 1
ATOM 800 C CA . PRO A 1 99 ? -7.242 23.696 79.889 1.00 38.62 99 PRO A CA 1
ATOM 801 C C . PRO A 1 99 ? -7.923 24.588 80.919 1.00 36.95 99 PRO A C 1
ATOM 802 O O . PRO A 1 99 ? -8.984 24.245 81.430 1.00 36.81 99 PRO A O 1
ATOM 814 N N . ILE A 1 101 ? -8.541 28.992 82.292 1.00 27.93 101 ILE A N 1
ATOM 815 C CA . ILE A 1 101 ? -8.436 30.436 82.056 1.00 22.74 101 ILE A CA 1
ATOM 816 C C . ILE A 1 101 ? -8.390 31.193 83.383 1.00 20.78 101 ILE A C 1
ATOM 817 O O . ILE A 1 101 ? -9.272 31.040 84.222 1.00 18.99 101 ILE A O 1
ATOM 822 N N . ALA A 1 102 ? -7.362 32.008 83.574 1.00 19.71 102 ALA A N 1
ATOM 823 C CA . ALA A 1 102 ? -7.247 32.774 84.807 1.00 19.37 102 ALA A CA 1
ATOM 824 C C . ALA A 1 102 ? -7.685 34.221 84.608 1.00 18.97 102 ALA A C 1
ATOM 825 O O . ALA A 1 102 ? -7.127 34.958 83.789 1.00 18.95 102 ALA A O 1
ATOM 827 N N . ASP A 1 103 ? -8.697 34.622 85.364 1.00 17.64 103 ASP A N 1
ATOM 828 C CA . ASP A 1 103 ? -9.183 35.985 85.293 1.00 15.62 103 ASP A CA 1
ATOM 829 C C . ASP A 1 103 ? -8.453 36.812 86.357 1.00 14.88 103 ASP A C 1
ATOM 830 O O . ASP A 1 103 ? -8.718 36.692 87.558 1.00 11.69 103 ASP A O 1
ATOM 835 N N . PHE A 1 104 ? -7.507 37.626 85.900 1.00 13.68 104 PHE A N 1
ATOM 836 C CA . PHE A 1 104 ? -6.750 38.495 86.779 1.00 12.28 104 PHE A CA 1
ATOM 837 C C . PHE A 1 104 ? -7.439 39.855 86.768 1.00 12.58 104 PHE A C 1
ATOM 838 O O . PHE A 1 104 ? -8.055 40.248 85.773 1.00 13.38 104 PHE A O 1
ATOM 846 N N . ALA A 1 105 ? -7.353 40.560 87.888 1.00 11.09 105 ALA A N 1
ATOM 847 C CA . ALA A 1 105 ? -7.962 41.868 87.986 1.00 9.61 105 ALA A CA 1
ATOM 848 C C . ALA A 1 105 ? -7.155 42.853 87.151 1.00 10.46 105 ALA A C 1
ATOM 849 O O . ALA A 1 105 ? -5.929 42.762 87.066 1.00 10.42 105 ALA A O 1
ATOM 851 N N . PHE A 1 106 ? -7.868 43.785 86.529 1.00 9.54 106 PHE A N 1
ATOM 852 C CA . PHE A 1 106 ? -7.285 44.839 85.703 1.00 9.40 106 PHE A CA 1
ATOM 853 C C . PHE A 1 106 ? -7.943 46.118 86.228 1.00 10.42 106 PHE A C 1
ATOM 854 O O . PHE A 1 106 ? -9.170 46.199 86.268 1.00 13.69 106 PHE A O 1
ATOM 862 N N . ASN A 1 107 ? -7.160 47.115 86.623 1.00 7.76 107 ASN A N 1
ATOM 863 C CA . ASN A 1 107 ? -7.770 48.327 87.153 1.00 6.42 107 ASN A CA 1
ATOM 864 C C . ASN A 1 107 ? -7.330 49.629 86.502 1.00 5.36 107 ASN A C 1
ATOM 865 O O . ASN A 1 107 ? -7.213 50.661 87.165 1.00 4.20 107 ASN A O 1
ATOM 870 N N . GLY A 1 108 ? -7.104 49.566 85.197 1.00 3.52 108 GLY A N 1
ATOM 871 C CA . GLY A 1 108 ? -6.701 50.735 84.449 1.00 6.10 108 GLY A CA 1
ATOM 872 C C . GLY A 1 108 ? -5.234 51.052 84.622 1.00 8.12 108 GLY A C 1
ATOM 873 O O . GLY A 1 108 ? -4.848 52.218 84.665 1.00 7.72 108 GLY A O 1
ATOM 874 N N . TRP A 1 109 ? -4.413 50.012 84.725 1.00 10.34 109 TRP A N 1
ATOM 875 C CA . TRP A 1 109 ? -2.979 50.195 84.894 1.00 12.01 109 TRP A CA 1
ATOM 876 C C . TRP A 1 109 ? -2.687 51.028 86.138 1.00 13.28 109 TRP A C 1
ATOM 877 O O . TRP A 1 109 ? -2.053 52.076 86.057 1.00 15.74 109 TRP A O 1
ATOM 888 N N . GLY A 1 110 ? -3.154 50.563 87.287 1.00 13.12 110 GLY A N 1
ATOM 889 C CA . GLY A 1 110 ? -2.915 51.291 88.513 1.00 13.37 110 GLY A CA 1
ATOM 890 C C . GLY A 1 110 ? -3.945 52.367 88.804 1.00 13.82 110 GLY A C 1
ATOM 891 O O . GLY A 1 110 ? -3.628 53.383 89.434 1.00 13.22 110 GLY A O 1
ATOM 900 N N . LYS A 1 112 ? -5.375 54.416 86.734 1.00 14.23 112 LYS A N 1
ATOM 901 C CA . LYS A 1 112 ? -5.145 55.621 85.939 1.00 12.95 112 LYS A CA 1
ATOM 902 C C . LYS A 1 112 ? -6.393 55.952 85.109 1.00 12.75 112 LYS A C 1
ATOM 903 O O . LYS A 1 112 ? -6.589 57.089 84.694 1.00 14.17 112 LYS A O 1
ATOM 909 N N . PHE A 1 113 ? -7.221 54.951 84.838 1.00 11.24 113 PHE A N 1
ATOM 910 C CA . PHE A 1 113 ? -8.433 55.185 84.072 1.00 11.19 113 PHE A CA 1
ATOM 911 C C . PHE A 1 113 ? -9.531 54.236 84.548 1.00 11.95 113 PHE A C 1
ATOM 912 O O . PHE A 1 113 ? -9.246 53.189 85.151 1.00 13.09 113 PHE A O 1
ATOM 920 N N . ALA A 1 114 ? -10.785 54.603 84.278 1.00 9.91 114 ALA A N 1
ATOM 921 C CA . ALA A 1 114 ? -11.925 53.774 84.675 1.00 8.57 114 ALA A CA 1
ATOM 922 C C . ALA A 1 114 ? -11.838 52.396 84.014 1.00 8.18 114 ALA A C 1
ATOM 923 O O . ALA A 1 114 ? -11.479 52.274 82.844 1.00 7.11 114 ALA A O 1
ATOM 925 N N . ALA A 1 115 ? -12.188 51.360 84.766 1.00 8.47 115 ALA A N 1
ATOM 926 C CA . ALA A 1 115 ? -12.095 50.007 84.254 1.00 9.19 115 ALA A CA 1
ATOM 927 C C . ALA A 1 115 ? -13.190 49.091 84.755 1.00 10.72 115 ALA A C 1
ATOM 928 O O . ALA A 1 115 ? -13.083 47.862 84.675 1.00 11.07 115 ALA A O 1
ATOM 930 N N . HIS A 1 116 ? -14.253 49.683 85.274 1.00 13.26 116 HIS A N 1
ATOM 931 C CA . HIS A 1 116 ? -15.360 48.897 85.801 1.00 14.78 116 HIS A CA 1
ATOM 932 C C . HIS A 1 116 ? -16.022 47.996 84.739 1.00 15.03 116 HIS A C 1
ATOM 933 O O . HIS A 1 116 ? -16.637 46.987 85.076 1.00 16.04 116 HIS A O 1
ATOM 940 N N . HIS A 1 117 ? -15.885 48.349 83.466 1.00 14.75 117 HIS A N 1
ATOM 941 C CA . HIS A 1 117 ? -16.453 47.532 82.403 1.00 14.91 117 HIS A CA 1
ATOM 942 C C . HIS A 1 117 ? -15.462 46.507 81.873 1.00 14.93 117 HIS A C 1
ATOM 943 O O . HIS A 1 117 ? -15.828 45.362 81.649 1.00 15.00 117 HIS A O 1
ATOM 950 N N . ASP A 1 118 ? -14.216 46.926 81.654 1.00 14.65 118 ASP A N 1
ATOM 951 C CA . ASP A 1 118 ? -13.186 46.034 81.130 1.00 14.48 118 ASP A CA 1
ATOM 952 C C . ASP A 1 118 ? -12.847 44.872 82.043 1.00 13.97 118 ASP A C 1
ATOM 953 O O . ASP A 1 118 ? -12.571 43.770 81.573 1.00 15.12 118 ASP A O 1
ATOM 958 N N . ASN A 1 119 ? -12.856 45.126 83.344 1.00 12.03 119 ASN A N 1
ATOM 959 C CA . ASN A 1 119 ? -12.535 44.099 84.323 1.00 11.72 119 ASN A CA 1
ATOM 960 C C . ASN A 1 119 ? -13.699 43.129 84.491 1.00 11.77 119 ASN A C 1
ATOM 961 O O . ASN A 1 119 ? -13.736 42.339 85.434 1.00 10.13 119 ASN A O 1
ATOM 966 N N . LEU A 1 120 ? -14.647 43.199 83.565 1.00 12.40 120 LEU A N 1
ATOM 967 C CA . LEU A 1 120 ? -15.817 42.341 83.595 1.00 13.08 120 LEU A CA 1
ATOM 968 C C . LEU A 1 120 ? -16.006 41.632 82.291 1.00 12.15 120 LEU A C 1
ATOM 969 O O . LEU A 1 120 ? -16.856 40.766 82.171 1.00 12.39 120 LEU A O 1
ATOM 974 N N . ILE A 1 121 ? -15.204 41.986 81.306 1.00 11.93 121 ILE A N 1
ATOM 975 C CA . ILE A 1 121 ? -15.350 41.352 80.014 1.00 12.80 121 ILE A CA 1
ATOM 976 C C . ILE A 1 121 ? -15.110 39.843 80.105 1.00 14.05 121 ILE A C 1
ATOM 977 O O . ILE A 1 121 ? -15.889 39.047 79.580 1.00 15.08 121 ILE A O 1
ATOM 982 N N . THR A 1 122 ? -14.058 39.442 80.803 1.00 12.91 122 THR A N 1
ATOM 983 C CA . THR A 1 122 ? -13.760 38.030 80.896 1.00 12.07 122 THR A CA 1
ATOM 984 C C . THR A 1 122 ? -14.862 37.231 81.561 1.00 12.82 122 THR A C 1
ATOM 985 O O . THR A 1 122 ? -15.326 36.246 81.006 1.00 13.31 122 THR A O 1
ATOM 989 N N . ARG A 1 123 ? -15.278 37.649 82.750 1.00 13.09 123 ARG A N 1
ATOM 990 C CA . ARG A 1 123 ? -16.341 36.949 83.439 1.00 12.40 123 ARG A CA 1
ATOM 991 C C . ARG A 1 123 ? -17.603 36.959 82.580 1.00 14.36 123 ARG A C 1
ATOM 992 O O . ARG A 1 123 ? -18.236 35.923 82.373 1.00 15.35 123 ARG A O 1
ATOM 1000 N N . ARG A 1 124 ? -17.976 38.120 82.066 1.00 13.77 124 ARG A N 1
ATOM 1001 C CA . ARG A 1 124 ? -19.169 38.166 81.250 1.00 14.44 124 ARG A CA 1
ATOM 1002 C C . ARG A 1 124 ? -19.041 37.181 80.103 1.00 13.96 124 ARG A C 1
ATOM 1003 O O . ARG A 1 124 ? -19.989 36.458 79.801 1.00 14.94 124 ARG A O 1
ATOM 1011 N N . LEU A 1 125 ? -17.874 37.128 79.473 1.00 13.25 125 LEU A N 1
ATOM 1012 C CA . LEU A 1 125 ? -17.679 36.188 78.359 1.00 13.96 125 LEU A CA 1
ATOM 1013 C C . LEU A 1 125 ? -17.766 34.719 78.806 1.00 14.78 125 LEU A C 1
ATOM 1014 O O . LEU A 1 125 ? -18.457 33.908 78.181 1.00 13.97 125 LEU A O 1
ATOM 1019 N N . HIS A 1 126 ? -17.071 34.373 79.883 1.00 15.35 126 HIS A N 1
ATOM 1020 C CA . HIS A 1 126 ? -17.111 33.000 80.345 1.00 19.13 126 HIS A CA 1
ATOM 1021 C C . HIS A 1 126 ? -18.545 32.576 80.637 1.00 20.78 126 HIS A C 1
ATOM 1022 O O . HIS A 1 126 ? -18.886 31.398 80.512 1.00 23.35 126 HIS A O 1
ATOM 1029 N N . ALA A 1 127 ? -19.383 33.536 81.016 1.00 19.98 127 ALA A N 1
ATOM 1030 C CA . ALA A 1 127 ? -20.778 33.251 81.325 1.00 19.60 127 ALA A CA 1
ATOM 1031 C C . ALA A 1 127 ? -21.553 33.033 80.037 1.00 20.06 127 ALA A C 1
ATOM 1032 O O . ALA A 1 127 ? -22.388 32.131 79.951 1.00 20.00 127 ALA A O 1
ATOM 1034 N N . LEU A 1 128 ? -21.272 33.860 79.035 1.00 20.38 128 LEU A N 1
ATOM 1035 C CA . LEU A 1 128 ? -21.930 33.739 77.735 1.00 19.80 128 LEU A CA 1
ATOM 1036 C C . LEU A 1 128 ? -21.424 32.510 77.000 1.00 19.54 128 LEU A C 1
ATOM 1037 O O . LEU A 1 128 ? -21.673 32.354 75.808 1.00 21.82 128 LEU A O 1
ATOM 1042 N N . GLY A 1 129 ? -20.696 31.654 77.706 1.00 18.96 129 GLY A N 1
ATOM 1043 C CA . GLY A 1 129 ? -20.182 30.440 77.095 1.00 20.36 129 GLY A CA 1
ATOM 1044 C C . GLY A 1 129 ? -19.217 30.591 75.927 1.00 20.17 129 GLY A C 1
ATOM 1045 O O . GLY A 1 129 ? -19.275 29.818 74.972 1.00 20.08 129 GLY A O 1
ATOM 1046 N N . LEU A 1 130 ? -18.330 31.579 75.990 1.00 22.55 130 LEU A N 1
ATOM 1047 C CA . LEU A 1 130 ? -17.342 31.793 74.925 1.00 23.24 130 LEU A CA 1
ATOM 1048 C C . LEU A 1 130 ? -16.279 30.682 74.950 1.00 23.92 130 LEU A C 1
ATOM 1049 O O . LEU A 1 130 ? -15.788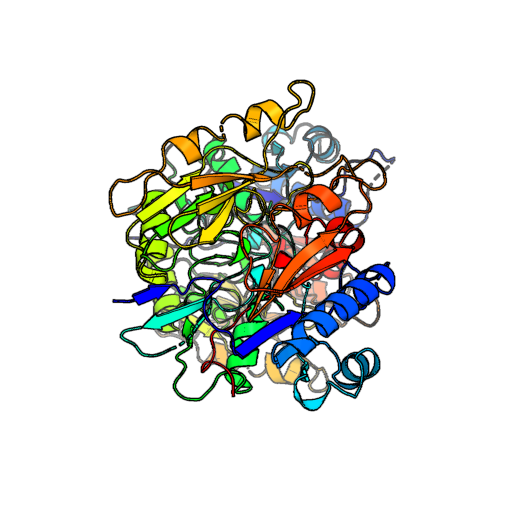 30.264 73.903 1.00 22.79 130 LEU A O 1
ATOM 1054 N N . PHE A 1 131 ? -15.941 30.189 76.143 1.00 24.88 131 PHE A N 1
ATOM 1055 C CA . PHE A 1 131 ? -14.934 29.140 76.257 1.00 26.36 131 PHE A CA 1
ATOM 1056 C C . PHE A 1 131 ? -15.562 27.763 76.231 1.00 27.44 131 PHE A C 1
ATOM 1057 O O . PHE A 1 131 ? -16.634 27.557 76.791 1.00 27.67 131 PHE A O 1
ATOM 1065 N N . ALA A 1 132 ? -14.876 26.826 75.582 1.00 28.49 132 ALA A N 1
ATOM 1066 C CA . ALA A 1 132 ? -15.344 25.453 75.458 1.00 30.01 132 ALA A CA 1
ATOM 1067 C C . ALA A 1 132 ? -15.545 24.793 76.811 1.00 31.93 132 ALA A C 1
ATOM 1068 O O . ALA A 1 132 ? -14.777 25.028 77.747 1.00 32.11 132 ALA A O 1
ATOM 1070 N N . GLU A 1 133 ? -16.583 23.960 76.900 1.00 33.73 133 GLU A N 1
ATOM 1071 C CA . GLU A 1 133 ? -16.905 23.238 78.130 1.00 35.91 133 GLU A CA 1
ATOM 1072 C C . GLU A 1 133 ? -15.659 22.511 78.641 1.00 35.78 133 GLU A C 1
ATOM 1073 O O . GLU A 1 133 ? -14.921 21.901 77.868 1.00 36.68 133 GLU A O 1
ATOM 1079 N N . GLY A 1 134 ? -15.421 22.588 79.943 1.00 33.93 134 GLY A N 1
ATOM 1080 C CA . GLY A 1 134 ? -14.248 21.949 80.506 1.00 32.29 134 GLY A CA 1
ATOM 1081 C C . GLY A 1 134 ? -13.217 22.996 80.879 1.00 31.06 134 GLY A C 1
ATOM 1082 O O . GLY A 1 134 ? -12.355 22.764 81.729 1.00 31.45 134 GLY A O 1
ATOM 1083 N N . VAL A 1 135 ? -13.307 24.164 80.253 1.00 28.90 135 VAL A N 1
ATOM 1084 C CA . VAL A 1 135 ? -12.366 25.236 80.546 1.00 27.94 135 VAL A CA 1
ATOM 1085 C C . VAL A 1 135 ? -12.701 25.947 81.859 1.00 26.40 135 VAL A C 1
ATOM 1086 O O . VAL A 1 135 ? -13.605 26.776 81.903 1.00 27.41 135 VAL A O 1
ATOM 1090 N N . THR A 1 136 ? -11.972 25.620 82.923 1.00 24.11 136 THR A N 1
ATOM 1091 C CA . THR A 1 136 ? -12.203 26.242 84.224 1.00 22.26 136 THR A CA 1
ATOM 1092 C C . THR A 1 136 ? -11.842 27.719 84.203 1.00 21.67 136 THR A C 1
ATOM 1093 O O . THR A 1 136 ? -10.897 28.132 83.525 1.00 21.39 136 THR A O 1
ATOM 1097 N N . LEU A 1 137 ? -12.592 28.504 84.968 1.00 21.32 137 LEU A N 1
ATOM 1098 C CA . LEU A 1 137 ? -12.362 29.939 85.066 1.00 20.82 137 LEU A CA 1
ATOM 1099 C C . LEU A 1 137 ? -11.839 30.280 86.460 1.00 20.30 137 LEU A C 1
ATOM 1100 O O . LEU A 1 137 ? -12.598 30.663 87.350 1.00 22.36 137 LEU A O 1
ATOM 1105 N N . ASP A 1 138 ? -10.536 30.111 86.639 1.00 18.03 138 ASP A N 1
ATOM 1106 C CA . ASP A 1 138 ? -9.865 30.396 87.903 1.00 17.15 138 ASP A CA 1
ATOM 1107 C C . ASP A 1 138 ? -10.010 31.885 88.240 1.00 15.92 138 ASP A C 1
ATOM 1108 O O . ASP A 1 138 ? -9.560 32.749 87.484 1.00 15.95 138 ASP A O 1
ATOM 1113 N N . ASN A 1 139 ? -10.650 32.168 89.377 1.00 14.54 139 ASN A N 1
ATOM 1114 C CA . ASN A 1 139 ? -10.907 33.534 89.838 1.00 12.21 139 ASN A CA 1
ATOM 1115 C C . ASN A 1 139 ? -9.715 34.092 90.583 1.00 10.87 139 ASN A C 1
ATOM 1116 O O . ASN A 1 139 ? -9.466 33.715 91.724 1.00 12.91 139 ASN A O 1
ATOM 1121 N N . ARG A 1 140 ? -8.990 34.999 89.944 1.00 10.38 140 ARG A N 1
ATOM 1122 C CA . ARG A 1 140 ? -7.812 35.611 90.555 1.00 9.90 140 ARG A CA 1
ATOM 1123 C C . ARG A 1 140 ? -8.032 37.114 90.709 1.00 9.17 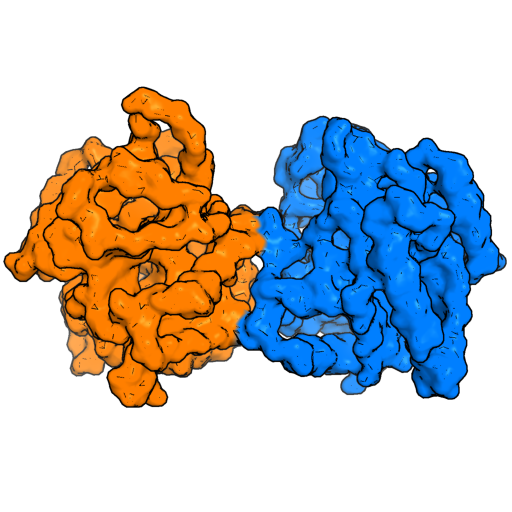140 ARG A C 1
ATOM 1124 O O . ARG A 1 140 ? -7.076 37.882 90.810 1.00 8.35 140 ARG A O 1
ATOM 1132 N N . LEU A 1 141 ? -9.297 37.526 90.730 1.00 8.77 141 LEU A N 1
ATOM 1133 C CA . LEU A 1 141 ? -9.637 38.944 90.848 1.00 7.06 141 LEU A CA 1
ATOM 1134 C C . LEU A 1 141 ? -9.029 39.599 92.088 1.00 6.11 141 LEU A C 1
ATOM 1135 O O . LEU A 1 141 ? -9.003 40.818 92.199 1.00 3.88 141 LEU A O 1
ATOM 1140 N N . ALA A 1 142 ? -8.541 38.788 93.020 1.00 7.03 142 ALA A N 1
ATOM 1141 C CA . ALA A 1 142 ? -7.910 39.320 94.219 1.00 8.70 142 ALA A CA 1
ATOM 1142 C C . ALA A 1 142 ? -6.501 39.849 93.899 1.00 9.55 142 ALA A C 1
ATOM 1143 O O . ALA A 1 142 ? -5.913 40.572 94.707 1.00 10.83 142 ALA A O 1
ATOM 1145 N N . PHE A 1 143 ? -5.960 39.483 92.734 1.00 8.36 143 PHE A N 1
ATOM 1146 C CA . PHE A 1 143 ? -4.618 39.919 92.315 1.00 8.13 143 PHE A CA 1
ATOM 1147 C C . PHE A 1 143 ? -4.645 40.780 91.040 1.00 8.34 143 PHE A C 1
ATOM 1148 O O . PHE A 1 143 ? -5.086 40.322 89.989 1.00 9.32 143 PHE A O 1
ATOM 1156 N N . VAL A 1 144 ? -4.167 42.019 91.121 1.00 8.71 144 VAL A N 1
ATOM 1157 C CA . VAL A 1 144 ? -4.153 42.884 89.941 1.00 9.74 144 VAL A CA 1
ATOM 1158 C C . VAL A 1 144 ? -3.036 42.462 88.976 1.00 10.88 144 VAL A C 1
ATOM 1159 O O . VAL A 1 144 ? -1.863 42.401 89.357 1.00 11.12 144 VAL A O 1
ATOM 1163 N N . LEU A 1 145 ? -3.392 42.168 87.730 1.00 11.42 145 LEU A N 1
ATOM 1164 C CA . LEU A 1 145 ? -2.379 41.758 86.758 1.00 13.07 145 LEU A CA 1
ATOM 1165 C C . LEU A 1 145 ? -2.869 41.829 85.317 1.00 12.73 145 LEU A C 1
ATOM 1166 O O . LEU A 1 145 ? -3.986 41.420 84.992 1.00 13.59 145 LEU A O 1
ATOM 1171 N N . GLU A 1 146 ? -2.025 42.364 84.449 1.00 13.06 146 GLU A N 1
ATOM 1172 C CA . GLU A 1 146 ? -2.387 42.466 83.048 1.00 14.44 146 GLU A CA 1
ATOM 1173 C C . GLU A 1 146 ? -1.416 41.685 82.170 1.00 12.90 146 GLU A C 1
ATOM 1174 O O . GLU A 1 146 ? -0.206 41.727 82.369 1.00 12.93 146 GLU A O 1
ATOM 1180 N N . GLY A 1 147 ? -1.961 40.963 81.201 1.00 13.72 147 GLY A N 1
ATOM 1181 C CA . GLY A 1 147 ? -1.129 40.183 80.306 1.00 12.90 147 GLY A CA 1
ATOM 1182 C C . GLY A 1 147 ? -0.017 40.979 79.650 1.00 11.93 147 GLY A C 1
ATOM 1183 O O . GLY A 1 147 ? 0.962 40.399 79.185 1.00 9.12 147 GLY A O 1
ATOM 1184 N N . GLY A 1 148 ? -0.168 42.301 79.587 1.00 12.30 148 GLY A N 1
ATOM 1185 C CA . GLY A 1 148 ? 0.869 43.130 78.989 1.00 13.05 148 GLY A CA 1
ATOM 1186 C C . GLY A 1 148 ? 2.188 43.080 79.759 1.00 13.48 148 GLY A C 1
ATOM 1187 O O . GLY A 1 148 ? 3.265 43.309 79.193 1.00 12.29 148 GLY A O 1
ATOM 1188 N N . ALA A 1 149 ? 2.110 42.783 81.056 1.00 12.07 149 ALA A N 1
ATOM 1189 C CA . ALA A 1 149 ? 3.301 42.710 81.898 1.00 12.55 149 ALA A CA 1
ATOM 1190 C C . ALA A 1 149 ? 3.847 41.299 81.943 1.00 12.45 149 ALA A C 1
ATOM 1191 O O . ALA A 1 149 ? 4.911 41.059 82.505 1.00 11.76 149 ALA A O 1
ATOM 1193 N N . LEU A 1 150 ? 3.113 40.366 81.349 1.00 12.59 150 LEU A N 1
ATOM 1194 C CA . LEU A 1 150 ? 3.531 38.972 81.347 1.00 12.98 150 LEU A CA 1
ATOM 1195 C C . LEU A 1 150 ? 4.238 38.538 80.063 1.00 13.13 150 LEU A C 1
ATOM 1196 O O . LEU A 1 150 ? 3.931 39.017 78.974 1.00 13.20 150 LEU A O 1
ATOM 1201 N N . GLU A 1 151 ? 5.196 37.631 80.211 1.00 14.89 151 GLU A N 1
ATOM 1202 C CA . GLU A 1 151 ? 5.951 37.085 79.091 1.00 14.84 151 GLU A CA 1
ATOM 1203 C C . GLU A 1 151 ? 6.558 35.761 79.568 1.00 16.70 151 GLU A C 1
ATOM 1204 O O . GLU A 1 151 ? 7.258 35.705 80.583 1.00 16.71 151 GLU A O 1
ATOM 1210 N N . THR A 1 152 ? 6.271 34.688 78.844 1.00 18.26 152 THR A N 1
ATOM 1211 C CA . THR A 1 152 ? 6.791 33.385 79.218 1.00 19.93 152 THR A CA 1
ATOM 1212 C C . THR A 1 152 ? 7.383 32.663 78.005 1.00 22.19 152 THR A C 1
ATOM 1213 O O . THR A 1 152 ? 7.237 33.105 76.859 1.00 21.78 152 THR A O 1
ATOM 1217 N N . ASP A 1 153 ? 8.040 31.540 78.277 1.00 21.82 153 ASP A N 1
ATOM 1218 C CA . ASP A 1 153 ? 8.673 30.729 77.248 1.00 21.93 153 ASP A CA 1
ATOM 1219 C C . ASP A 1 153 ? 7.989 29.379 77.194 1.00 23.67 153 ASP A C 1
ATOM 1220 O O . ASP A 1 153 ? 8.279 28.555 76.326 1.00 23.60 153 ASP A O 1
ATOM 1225 N N . GLY A 1 154 ? 7.070 29.161 78.130 1.00 25.63 154 GLY A N 1
ATOM 1226 C CA . GLY A 1 154 ? 6.360 27.895 78.194 1.00 26.04 154 GLY A CA 1
ATOM 1227 C C . GLY A 1 154 ? 7.195 26.864 78.934 1.00 26.79 154 GLY A C 1
ATOM 1228 O O . GLY A 1 154 ? 6.750 25.745 79.175 1.00 27.60 154 GLY A O 1
ATOM 1229 N N . GLU A 1 155 ? 8.413 27.254 79.297 1.00 27.06 155 GLU A N 1
ATOM 1230 C CA . GLU A 1 155 ? 9.332 26.380 80.015 1.00 28.23 155 GLU A CA 1
ATOM 1231 C C . GLU A 1 155 ? 9.321 26.664 81.517 1.00 27.65 155 GLU A C 1
ATOM 1232 O O . GLU A 1 155 ? 10.193 26.200 82.249 1.00 27.32 155 GLU A O 1
ATOM 1238 N N . GLY A 1 156 ? 8.338 27.434 81.970 1.00 28.28 156 GLY A N 1
ATOM 1239 C CA . GLY A 1 156 ? 8.254 27.770 83.379 1.00 28.37 156 GLY A CA 1
ATOM 1240 C C . GLY A 1 156 ? 8.963 29.068 83.729 1.00 29.07 156 GLY A C 1
ATOM 1241 O O . GLY A 1 156 ? 9.133 29.388 84.907 1.00 28.98 156 GLY A O 1
ATOM 1242 N N . THR A 1 157 ? 9.379 29.818 82.711 1.00 27.99 157 THR A N 1
ATOM 1243 C CA . THR A 1 157 ? 10.066 31.085 82.926 1.00 27.02 157 THR A CA 1
ATOM 1244 C C . THR A 1 157 ? 9.167 32.265 82.570 1.00 26.04 157 THR A C 1
ATOM 1245 O O . THR A 1 157 ? 8.419 32.212 81.601 1.00 26.70 157 THR A O 1
ATOM 1249 N N . LEU A 1 158 ? 9.244 33.326 83.364 1.00 24.87 158 LEU A N 1
ATOM 1250 C CA . LEU A 1 158 ? 8.442 34.522 83.144 1.00 23.15 158 LEU A CA 1
ATOM 1251 C C . LEU A 1 158 ? 9.359 35.742 83.165 1.00 22.87 158 LEU A C 1
ATOM 1252 O O . LEU A 1 158 ? 10.262 35.830 84.003 1.00 23.51 158 LEU A O 1
ATOM 1257 N N . LEU A 1 159 ? 9.119 36.673 82.244 1.00 21.49 159 LEU A N 1
ATOM 1258 C CA . LEU A 1 159 ? 9.896 37.911 82.132 1.00 19.68 159 LEU A CA 1
ATOM 1259 C C . LEU A 1 159 ? 8.983 39.117 82.391 1.00 19.52 159 LEU A C 1
ATOM 1260 O O . LEU A 1 159 ? 7.993 39.300 81.686 1.00 20.84 159 LEU A O 1
ATOM 1265 N N . THR A 1 160 ? 9.287 39.931 83.396 1.00 17.55 160 THR A N 1
ATOM 1266 C CA . THR A 1 160 ? 8.454 41.104 83.660 1.00 16.72 160 THR A CA 1
ATOM 1267 C C . THR A 1 160 ? 9.328 42.307 83.953 1.00 16.09 160 THR A C 1
ATOM 1268 O O . THR A 1 160 ? 10.481 42.358 83.529 1.00 16.57 160 THR A O 1
ATOM 1272 N N . THR A 1 161 ? 8.780 43.269 84.685 1.00 14.68 161 THR A N 1
ATOM 1273 C CA . THR A 1 161 ? 9.519 44.480 85.007 1.00 15.03 161 THR A CA 1
ATOM 1274 C C . THR A 1 161 ? 9.145 45.020 86.371 1.00 15.82 161 THR A C 1
ATOM 1275 O O . THR A 1 161 ? 7.970 45.228 86.665 1.00 16.86 161 THR A O 1
ATOM 1279 N N . ASP A 1 162 ? 10.151 45.255 87.205 1.00 16.12 162 ASP A N 1
ATOM 1280 C CA . ASP A 1 162 ? 9.915 45.781 88.543 1.00 15.71 162 ASP A CA 1
ATOM 1281 C C . ASP A 1 162 ? 9.062 47.034 88.572 1.00 15.17 162 ASP A C 1
ATOM 1282 O O . ASP A 1 162 ? 8.275 47.218 89.492 1.00 16.31 162 ASP A O 1
ATOM 1287 N N . SER A 1 163 ? 9.213 47.887 87.566 1.00 14.59 163 SER A N 1
ATOM 1288 C CA . SER A 1 163 ? 8.480 49.144 87.510 1.00 13.88 163 SER A CA 1
ATOM 1289 C C . SER A 1 163 ? 6.984 48.956 87.361 1.00 13.96 163 SER A C 1
ATOM 1290 O O . SER A 1 163 ? 6.199 49.876 87.598 1.00 15.78 163 SER A O 1
ATOM 1293 N N . CYS A 1 164 ? 6.593 47.762 86.954 1.00 13.32 164 CYS A N 1
ATOM 1294 C CA . CYS A 1 164 ? 5.190 47.465 86.744 1.00 12.18 164 CYS A CA 1
ATOM 1295 C C . CYS A 1 164 ? 4.709 46.521 87.833 1.00 11.18 164 CYS A C 1
ATOM 1296 O O . CYS A 1 164 ? 3.643 46.710 88.405 1.00 8.45 164 CYS A O 1
ATOM 1299 N N . LEU A 1 165 ? 5.521 45.520 88.142 1.00 10.91 165 LEU A N 1
ATOM 1300 C CA . LEU A 1 165 ? 5.139 44.555 89.154 1.00 11.92 165 LEU A CA 1
ATOM 1301 C C . LEU A 1 165 ? 5.027 45.181 90.546 1.00 13.71 165 LEU A C 1
ATOM 1302 O O . LEU A 1 165 ? 4.215 44.742 91.362 1.00 14.49 165 LEU A O 1
ATOM 1307 N N . PHE A 1 166 ? 5.816 46.219 90.810 1.00 13.75 166 PHE A N 1
ATOM 1308 C CA . PHE A 1 166 ? 5.785 46.868 92.114 1.00 15.68 166 PHE A CA 1
ATOM 1309 C C . PHE A 1 166 ? 5.183 48.262 92.100 1.00 15.46 166 PHE A C 1
ATOM 1310 O O . PHE A 1 166 ? 5.572 49.117 92.892 1.00 16.37 166 PHE A O 1
ATOM 1318 N N . GLU A 1 167 ? 4.227 48.476 91.201 1.00 16.30 167 GLU A N 1
ATOM 1319 C CA . GLU A 1 167 ? 3.517 49.752 91.083 1.00 17.35 167 GLU A CA 1
ATOM 1320 C C . GLU A 1 167 ? 2.680 49.900 92.356 1.00 15.19 167 GLU A C 1
ATOM 1321 O O . GLU A 1 167 ? 2.045 48.951 92.797 1.00 15.70 167 GLU A O 1
ATOM 1327 N N . PRO A 1 168 ? 2.664 51.092 92.960 1.00 14.02 168 PRO A N 1
ATOM 1328 C CA . PRO A 1 168 ? 1.893 51.316 94.190 1.00 13.44 168 PRO A CA 1
ATOM 1329 C C . PRO A 1 168 ? 0.374 51.099 94.135 1.00 11.49 168 PRO A C 1
ATOM 1330 O O . PRO A 1 168 ? -0.262 50.983 95.177 1.00 12.10 168 PRO A O 1
ATOM 1334 N N . ASN A 1 169 ? -0.201 51.032 92.938 1.00 10.45 169 ASN A N 1
ATOM 1335 C CA . ASN A 1 169 ? -1.636 50.820 92.819 1.00 8.26 169 ASN A CA 1
ATOM 1336 C C . ASN A 1 169 ? -1.954 49.476 92.195 1.00 8.37 169 ASN A C 1
ATOM 1337 O O . ASN A 1 169 ? -3.082 49.223 91.800 1.00 7.68 169 ASN A O 1
ATOM 1342 N N . ARG A 1 170 ? -0.951 48.614 92.103 1.00 8.83 170 ARG A N 1
ATOM 1343 C CA . ARG A 1 170 ? -1.155 47.287 91.553 1.00 11.14 170 ARG A CA 1
ATOM 1344 C C . ARG A 1 170 ? -1.516 46.390 92.725 1.00 11.62 170 ARG A C 1
ATOM 1345 O O . ARG A 1 170 ? -2.692 46.201 93.029 1.00 11.72 170 ARG A O 1
ATOM 1353 N N . ASN A 1 171 ? -0.495 45.856 93.390 1.00 11.39 171 ASN A N 1
ATOM 1354 C CA . ASN A 1 171 ? -0.687 44.986 94.547 1.00 11.13 171 ASN A CA 1
ATOM 1355 C C . ASN A 1 171 ? 0.158 45.450 95.752 1.00 11.65 171 ASN A C 1
ATOM 1356 O O . ASN A 1 171 ? 0.916 44.669 96.337 1.00 11.06 171 ASN A O 1
ATOM 1361 N N . ALA A 1 172 ? 0.028 46.723 96.119 1.00 12.22 172 ALA A N 1
ATOM 1362 C CA . ALA A 1 172 ? 0.778 47.268 97.250 1.00 13.32 172 ALA A CA 1
ATOM 1363 C C . ALA A 1 172 ? 0.353 46.594 98.558 1.00 14.23 172 ALA A C 1
ATOM 1364 O O . ALA A 1 172 ? 1.087 46.610 99.547 1.00 13.92 172 ALA A O 1
ATOM 1366 N N . GLY A 1 173 ? -0.840 46.008 98.563 1.00 15.45 173 GLY A N 1
ATOM 1367 C CA . GLY A 1 173 ? -1.312 45.317 99.753 1.00 15.02 173 GLY A CA 1
ATOM 1368 C C . GLY A 1 173 ? -0.456 44.098 100.045 1.00 13.78 173 GLY A C 1
ATOM 1369 O O . GLY A 1 173 ? -0.543 43.500 101.123 1.00 12.54 173 GLY A O 1
ATOM 1370 N N . LEU A 1 174 ? 0.370 43.727 99.068 1.00 11.69 174 LEU A N 1
ATOM 1371 C CA . LEU A 1 174 ? 1.264 42.586 99.205 1.00 10.12 174 LEU A CA 1
ATOM 1372 C C . LEU A 1 174 ? 2.692 43.050 99.139 1.00 10.43 174 LEU A C 1
ATOM 1373 O O . LEU A 1 174 ? 2.987 44.100 98.578 1.00 11.49 174 LEU A O 1
ATOM 1378 N N . SER A 1 175 ? 3.578 42.242 99.703 1.00 10.17 175 SER A N 1
ATOM 1379 C CA . SER A 1 175 ? 4.999 42.548 99.720 1.00 10.71 175 SER A CA 1
ATOM 1380 C C . SER A 1 175 ? 5.646 42.169 98.408 1.00 12.76 175 SER A C 1
ATOM 1381 O O . SER A 1 175 ? 5.127 41.353 97.649 1.00 13.22 175 SER A O 1
ATOM 1384 N N . ARG A 1 176 ? 6.808 42.757 98.170 1.00 15.59 176 ARG A N 1
ATOM 1385 C CA . ARG A 1 176 ? 7.575 42.481 96.979 1.00 16.95 176 ARG A CA 1
ATOM 1386 C C . ARG A 1 176 ? 7.637 40.964 96.771 1.00 17.03 176 ARG A C 1
ATOM 1387 O O . ARG A 1 176 ? 7.205 40.467 95.735 1.00 17.33 176 ARG A O 1
ATOM 1395 N N . THR A 1 177 ? 8.165 40.230 97.753 1.00 16.14 177 THR A N 1
ATOM 1396 C CA . THR A 1 177 ? 8.291 38.769 97.637 1.00 14.70 177 THR A CA 1
ATOM 1397 C C . THR A 1 177 ? 6.946 38.093 97.461 1.00 14.05 177 THR A C 1
ATOM 1398 O O . THR A 1 177 ? 6.828 37.103 96.743 1.00 15.82 177 THR A O 1
ATOM 1402 N N . ALA A 1 178 ? 5.936 38.628 98.129 1.00 14.51 178 ALA A N 1
ATOM 1403 C CA . ALA A 1 178 ? 4.596 38.075 98.038 1.00 12.43 178 ALA A CA 1
ATOM 1404 C C . ALA A 1 178 ? 4.117 38.102 96.593 1.00 11.38 178 ALA A C 1
ATOM 1405 O O . ALA A 1 178 ? 3.725 37.077 96.046 1.00 14.49 178 ALA A O 1
ATOM 1407 N N . ILE A 1 179 ? 4.151 39.277 95.974 1.00 10.47 179 ILE A N 1
ATOM 1408 C CA . ILE A 1 179 ? 3.712 39.419 94.585 1.00 10.14 179 ILE A CA 1
ATOM 1409 C C . ILE A 1 179 ? 4.332 38.353 93.660 1.00 11.13 179 ILE A C 1
ATOM 1410 O O . ILE A 1 179 ? 3.634 37.708 92.869 1.00 10.50 179 ILE A O 1
ATOM 1415 N N . ILE A 1 180 ? 5.639 38.157 93.797 1.00 11.88 180 ILE A N 1
ATOM 1416 C CA . ILE A 1 180 ? 6.372 37.184 93.000 1.00 12.58 180 ILE A CA 1
ATOM 1417 C C . ILE A 1 180 ? 5.920 35.749 93.283 1.00 12.93 180 ILE A C 1
ATOM 1418 O O . ILE A 1 180 ? 5.932 34.896 92.391 1.00 12.47 180 ILE A O 1
ATOM 1423 N N . ASP A 1 181 ? 5.492 35.477 94.507 1.00 12.54 181 ASP A N 1
ATOM 1424 C CA . ASP A 1 181 ? 5.037 34.134 94.813 1.00 12.64 181 ASP A CA 1
ATOM 1425 C C . ASP A 1 181 ? 3.659 33.890 94.225 1.00 11.95 181 ASP A C 1
ATOM 1426 O O . ASP A 1 181 ? 3.292 32.756 93.972 1.00 12.51 181 ASP A O 1
ATOM 1431 N N . THR A 1 182 ? 2.888 34.950 94.011 1.00 13.08 182 THR A N 1
ATOM 1432 C CA . THR A 1 182 ? 1.560 34.787 93.418 1.00 13.55 182 THR A CA 1
ATOM 1433 C C . THR A 1 182 ? 1.717 34.422 91.941 1.00 14.43 182 THR A C 1
ATOM 1434 O O . THR A 1 182 ? 0.948 33.633 91.398 1.00 14.70 182 THR A O 1
ATOM 1438 N N . LEU A 1 183 ? 2.709 35.017 91.291 1.00 15.41 183 LEU A N 1
ATOM 1439 C CA . LEU A 1 183 ? 2.959 34.748 89.888 1.00 15.57 183 LEU A CA 1
ATOM 1440 C C . LEU A 1 183 ? 3.377 33.296 89.720 1.00 16.53 183 LEU A C 1
ATOM 1441 O O . LEU A 1 183 ? 2.880 32.590 88.848 1.00 15.93 183 LEU A O 1
ATOM 1446 N N . LYS A 1 184 ? 4.294 32.856 90.572 1.00 18.19 184 LYS A N 1
ATOM 1447 C CA . LYS A 1 184 ? 4.786 31.496 90.518 1.00 19.59 184 LYS A CA 1
ATOM 1448 C C . LYS A 1 184 ? 3.656 30.500 90.721 1.00 21.73 184 LYS A C 1
ATOM 1449 O O . LYS A 1 184 ? 3.639 29.434 90.105 1.00 22.32 184 LYS A O 1
ATOM 1455 N N . GLU A 1 185 ? 2.702 30.851 91.575 1.00 22.86 185 GLU A N 1
ATOM 1456 C CA . GLU A 1 185 ? 1.563 29.975 91.832 1.00 24.66 185 GLU A CA 1
ATOM 1457 C C . GLU A 1 185 ? 0.475 30.104 90.753 1.00 24.53 185 GLU A C 1
ATOM 1458 O O . GLU A 1 185 ? 0.043 29.110 90.163 1.00 25.11 185 GLU A O 1
ATOM 1464 N N . SER A 1 186 ? 0.043 31.336 90.506 1.00 22.93 186 SER A N 1
ATOM 1465 C CA . SER A 1 186 ? -0.990 31.625 89.518 1.00 22.30 186 SER A CA 1
ATOM 1466 C C . SER A 1 186 ? -0.652 31.155 88.110 1.00 21.54 186 SER A C 1
ATOM 1467 O O . SER A 1 186 ? -1.521 30.682 87.383 1.00 21.69 186 SER A O 1
ATOM 1470 N N . LEU A 1 187 ? 0.613 31.298 87.731 1.00 20.70 187 LEU A N 1
ATOM 1471 C CA . LEU A 1 187 ? 1.065 30.923 86.399 1.00 19.45 187 LEU A CA 1
ATOM 1472 C C . LEU A 1 187 ? 1.900 29.646 86.373 1.00 18.96 187 LEU A C 1
ATOM 1473 O O . LEU A 1 187 ? 2.244 29.147 85.303 1.00 19.48 187 LEU A O 1
ATOM 1478 N N . GLY A 1 188 ? 2.236 29.121 87.546 1.00 18.40 188 GLY A N 1
ATOM 1479 C CA . GLY A 1 188 ? 3.017 27.897 87.594 1.00 18.09 188 GLY A CA 1
ATOM 1480 C C . GLY A 1 188 ? 4.464 28.051 87.163 1.00 19.51 188 GLY A C 1
ATOM 1481 O O . GLY A 1 188 ? 5.178 27.058 87.029 1.00 20.24 188 GLY A O 1
ATOM 1482 N N . VAL A 1 189 ? 4.905 29.288 86.946 1.00 20.60 189 VAL A N 1
ATOM 1483 C CA . VAL A 1 189 ? 6.284 29.542 86.538 1.00 20.71 189 VAL A CA 1
ATOM 1484 C C . VAL A 1 189 ? 7.261 29.332 87.697 1.00 20.92 189 VAL A C 1
ATOM 1485 O O . VAL A 1 189 ? 7.013 29.765 88.826 1.00 19.27 189 VAL A O 1
ATOM 1489 N N . SER A 1 190 ? 8.369 28.655 87.399 1.00 21.25 190 SER A N 1
ATOM 1490 C CA . SER A 1 190 ? 9.408 28.352 88.379 1.00 21.22 190 SER A CA 1
ATOM 1491 C C . SER A 1 190 ? 10.251 29.570 88.705 1.00 20.84 190 SER A C 1
ATOM 1492 O O . SER A 1 190 ? 10.600 29.807 89.860 1.00 20.36 190 SER A O 1
ATOM 1495 N N . ARG A 1 191 ? 10.583 30.336 87.673 1.00 20.69 191 ARG A N 1
ATOM 1496 C CA . ARG A 1 191 ? 11.405 31.525 87.840 1.00 21.80 191 ARG A CA 1
ATOM 1497 C C . ARG A 1 191 ? 10.821 32.777 87.197 1.00 21.43 191 ARG A C 1
ATOM 1498 O O . ARG A 1 191 ? 10.261 32.732 86.096 1.00 22.49 191 ARG A O 1
ATOM 1506 N N . VAL A 1 192 ? 10.947 33.897 87.900 1.00 19.03 192 VAL A N 1
ATOM 1507 C CA . VAL A 1 192 ? 10.445 35.164 87.385 1.00 17.46 192 VAL A CA 1
ATOM 1508 C C . VAL A 1 192 ? 11.600 36.142 87.283 1.00 15.58 192 VAL A C 1
ATOM 1509 O O . VAL A 1 192 ? 12.126 36.595 88.296 1.00 14.72 192 VAL A O 1
ATOM 1513 N N . LEU A 1 193 ? 12.006 36.453 86.057 1.00 14.43 193 LEU A N 1
ATOM 1514 C CA . LEU A 1 193 ? 13.110 37.376 85.842 1.00 13.94 193 LEU A CA 1
ATOM 1515 C C . LEU A 1 193 ? 12.549 38.782 85.643 1.00 14.57 193 LEU A C 1
ATOM 1516 O O . LEU A 1 193 ? 11.948 39.071 84.608 1.00 14.82 193 LEU A O 1
ATOM 1521 N N . SER A 1 194 ? 12.735 39.652 86.634 1.00 16.08 194 SER A N 1
ATOM 1522 C CA . SER A 1 194 ? 12.224 41.027 86.554 1.00 18.52 194 SER A CA 1
ATOM 1523 C C . SER A 1 194 ? 13.294 42.073 86.275 1.00 18.97 194 SER A C 1
ATOM 1524 O O . SER A 1 194 ? 14.226 42.239 87.056 1.00 19.00 194 SER A O 1
ATOM 1527 N N . LEU A 1 195 ? 13.139 42.801 85.175 1.00 19.04 195 LEU A N 1
ATOM 1528 C CA . LEU A 1 195 ? 14.094 43.841 84.822 1.00 18.56 195 LEU A CA 1
ATOM 1529 C C . LEU A 1 195 ? 13.855 45.089 85.663 1.00 19.41 195 LEU A C 1
ATOM 1530 O O . LEU A 1 195 ? 12.712 45.414 85.990 1.00 18.31 195 LEU A O 1
ATOM 1535 N N . ARG A 1 196 ? 14.932 45.780 86.025 1.00 20.85 196 ARG A N 1
ATOM 1536 C CA . ARG A 1 196 ? 14.805 47.006 86.801 1.00 23.15 196 ARG A CA 1
ATOM 1537 C C . ARG A 1 196 ? 15.166 48.209 85.943 1.00 22.89 196 ARG A C 1
ATOM 1538 O O . ARG A 1 196 ? 15.221 49.339 86.422 1.00 21.62 196 ARG A O 1
ATOM 1546 N N . HIS A 1 197 ? 15.380 47.948 84.655 1.00 24.47 197 HIS A N 1
ATOM 1547 C CA . HIS A 1 197 ? 15.704 48.991 83.687 1.00 24.69 197 HIS A CA 1
ATOM 1548 C C . HIS A 1 197 ? 14.811 48.844 82.450 1.00 24.84 197 HIS A C 1
ATOM 1549 O O . HIS A 1 197 ? 14.327 47.754 82.148 1.00 24.26 197 HIS A O 1
ATOM 1556 N N . GLY A 1 198 ? 14.580 49.949 81.744 1.00 24.84 198 GLY A N 1
ATOM 1557 C CA . GLY A 1 198 ? 13.770 49.893 80.541 1.00 25.57 198 GLY A CA 1
ATOM 1558 C C . GLY A 1 198 ? 12.393 50.507 80.647 1.00 26.84 198 GLY A C 1
ATOM 1559 O O . GLY A 1 198 ? 11.628 50.192 81.565 1.00 29.54 198 GLY A O 1
ATOM 1560 N N . ALA A 1 199 ? 12.082 51.386 79.698 1.00 25.01 199 ALA A N 1
ATOM 1561 C CA . ALA A 1 199 ? 10.786 52.051 79.654 1.00 24.10 199 ALA A CA 1
ATOM 1562 C C . ALA A 1 199 ? 10.702 52.978 78.453 1.00 24.07 199 ALA A C 1
ATOM 1563 O O . ALA A 1 199 ? 11.718 53.488 77.979 1.00 24.62 199 ALA A O 1
ATOM 1565 N N . LEU A 1 200 ? 9.484 53.173 77.959 1.00 23.38 200 LEU A N 1
ATOM 1566 C CA . LEU A 1 200 ? 9.249 54.034 76.817 1.00 22.88 200 LEU A CA 1
ATOM 1567 C C . LEU A 1 200 ? 8.690 55.365 77.257 1.00 23.80 200 LEU A C 1
ATOM 1568 O O . LEU A 1 200 ? 7.889 55.436 78.195 1.00 22.77 200 LEU A O 1
ATOM 1573 N N . ALA A 1 201 ? 9.109 56.411 76.551 1.00 22.91 201 ALA A N 1
ATOM 1574 C CA . ALA A 1 201 ? 8.723 57.782 76.842 1.00 23.70 201 ALA A CA 1
ATOM 1575 C C . ALA A 1 201 ? 7.236 58.041 77.107 1.00 25.87 201 ALA A C 1
ATOM 1576 O O . ALA A 1 201 ? 6.851 58.363 78.236 1.00 27.99 201 ALA A O 1
ATOM 1578 N N . GLY A 1 202 ? 6.390 57.903 76.096 1.00 24.99 202 GLY A N 1
ATOM 1579 C CA . GLY A 1 202 ? 4.976 58.162 76.324 1.00 25.83 202 GLY A CA 1
ATOM 1580 C C . GLY A 1 202 ? 4.213 57.014 76.964 1.00 25.92 202 GLY A C 1
ATOM 1581 O O . GLY A 1 202 ? 2.983 57.014 76.980 1.00 26.65 202 GLY A O 1
ATOM 1582 N N . ASP A 1 203 ? 4.946 56.040 77.496 1.00 26.61 203 ASP A N 1
ATOM 1583 C CA . ASP A 1 203 ? 4.357 54.861 78.122 1.00 25.23 203 ASP A CA 1
ATOM 1584 C C . ASP A 1 203 ? 3.530 55.195 79.358 1.00 24.20 203 ASP A C 1
ATOM 1585 O O . ASP A 1 203 ? 3.912 56.053 80.149 1.00 25.45 203 ASP A O 1
ATOM 1590 N N . ASP A 1 204 ? 2.399 54.513 79.517 1.00 23.79 204 ASP A N 1
ATOM 1591 C CA . ASP A 1 204 ? 1.526 54.720 80.672 1.00 23.26 204 ASP A CA 1
ATOM 1592 C C . ASP A 1 204 ? 1.227 53.427 81.414 1.00 21.69 204 ASP A C 1
ATOM 1593 O O . ASP A 1 204 ? 0.487 53.436 82.390 1.00 21.40 204 ASP A O 1
ATOM 1598 N N . THR A 1 205 ? 1.796 52.322 80.937 1.00 21.06 205 THR A N 1
ATOM 1599 C CA . THR A 1 205 ? 1.591 51.013 81.552 1.00 19.16 205 THR A CA 1
ATOM 1600 C C . THR A 1 205 ? 2.627 50.757 82.631 1.00 19.42 205 THR A C 1
ATOM 1601 O O . THR A 1 205 ? 2.682 49.670 83.201 1.00 19.56 205 THR A O 1
ATOM 1605 N N . ASP A 1 206 ? 3.471 51.751 82.883 1.00 19.84 206 ASP A N 1
ATOM 1606 C CA . ASP A 1 206 ? 4.519 51.631 83.891 1.00 18.60 206 ASP A CA 1
ATOM 1607 C C . ASP A 1 206 ? 5.610 50.655 83.479 1.00 18.11 206 ASP A C 1
ATOM 1608 O O . ASP A 1 206 ? 6.112 49.887 84.300 1.00 18.85 206 ASP A O 1
ATOM 1613 N N . GLY A 1 207 ? 5.960 50.694 82.196 1.00 17.39 207 GLY A N 1
ATOM 1614 C CA . GLY A 1 207 ? 7.004 49.842 81.664 1.00 14.37 207 GLY A CA 1
ATOM 1615 C C . GLY A 1 207 ? 6.657 48.392 81.406 1.00 14.62 207 GLY A C 1
ATOM 1616 O O . GLY A 1 207 ? 7.381 47.508 81.855 1.00 16.48 207 GLY A O 1
ATOM 1617 N N . HIS A 1 208 ? 5.566 48.118 80.697 1.00 13.26 208 HIS A N 1
ATOM 1618 C CA . HIS A 1 208 ? 5.220 46.723 80.401 1.00 12.32 208 HIS A CA 1
ATOM 1619 C C . HIS A 1 208 ? 6.316 46.060 79.558 1.00 13.61 208 HIS A C 1
ATOM 1620 O O . HIS A 1 208 ? 6.791 46.635 78.577 1.00 12.00 208 HIS A O 1
ATOM 1627 N N . ILE A 1 209 ? 6.706 44.847 79.939 1.00 15.47 209 ILE A N 1
ATOM 1628 C CA . ILE A 1 209 ? 7.727 44.103 79.211 1.00 16.34 209 ILE A CA 1
ATOM 1629 C C . ILE A 1 209 ? 7.240 43.993 77.775 1.00 18.19 209 ILE A C 1
ATOM 1630 O O . ILE A 1 209 ? 8.027 43.872 76.837 1.00 18.76 209 ILE A O 1
ATOM 1635 N N . ASP A 1 210 ? 5.918 44.048 77.640 1.00 19.80 210 ASP A N 1
ATOM 1636 C CA . ASP A 1 210 ? 5.213 43.982 76.367 1.00 22.02 210 ASP A CA 1
ATOM 1637 C C . ASP A 1 210 ? 5.797 44.966 75.351 1.00 23.17 210 ASP A C 1
ATOM 1638 O O . ASP A 1 210 ? 5.594 44.828 74.147 1.00 23.33 210 ASP A O 1
ATOM 1643 N N . THR A 1 211 ? 6.523 45.964 75.831 1.00 22.48 211 THR A N 1
ATOM 1644 C CA . THR A 1 211 ? 7.053 46.962 74.920 1.00 22.77 211 THR A CA 1
ATOM 1645 C C . THR A 1 211 ? 8.572 47.045 74.901 1.00 23.52 211 THR A C 1
ATOM 1646 O O . THR A 1 211 ? 9.130 47.998 74.367 1.00 25.08 211 THR A O 1
ATOM 1650 N N . LEU A 1 212 ? 9.234 46.035 75.455 1.00 23.60 212 LEU A N 1
ATOM 1651 C CA . LEU A 1 212 ? 10.695 46.018 75.531 1.00 22.80 212 LEU A CA 1
ATOM 1652 C C . LEU A 1 212 ? 11.324 44.695 75.078 1.00 23.04 212 LEU A C 1
ATOM 1653 O O . LEU A 1 212 ? 11.838 44.587 73.971 1.00 24.24 212 LEU A O 1
ATOM 1658 N N . ALA A 1 213 ? 11.312 43.691 75.943 1.00 22.69 213 ALA A N 1
ATOM 1659 C CA . ALA A 1 213 ? 11.876 42.405 75.573 1.00 21.63 213 ALA A CA 1
ATOM 1660 C C . ALA A 1 213 ? 10.721 41.463 75.276 1.00 21.03 213 ALA A C 1
ATOM 1661 O O . ALA A 1 213 ? 9.626 41.599 75.839 1.00 19.39 213 ALA A O 1
ATOM 1663 N N . ARG A 1 214 ? 10.972 40.497 74.402 1.00 20.04 214 ARG A N 1
ATOM 1664 C CA . ARG A 1 214 ? 9.932 39.565 74.009 1.00 19.57 214 ARG A CA 1
ATOM 1665 C C . ARG A 1 214 ? 10.497 38.177 73.714 1.00 18.48 214 ARG A C 1
ATOM 1666 O O . ARG A 1 214 ? 11.604 38.054 73.185 1.00 17.33 214 ARG A O 1
ATOM 1674 N N . PHE A 1 215 ? 9.753 37.134 74.072 1.00 19.27 215 PHE A N 1
ATOM 1675 C CA . PHE A 1 215 ? 10.185 35.753 73.791 1.00 20.67 215 PHE A CA 1
ATOM 1676 C C . PHE A 1 215 ? 9.683 35.343 72.398 1.00 21.43 215 PHE A C 1
ATOM 1677 O O . PHE A 1 215 ? 8.472 35.338 72.159 1.00 21.12 215 PHE A O 1
ATOM 1685 N N . VAL A 1 216 ? 10.601 35.011 71.486 1.00 23.44 216 VAL A N 1
ATOM 1686 C CA . VAL A 1 216 ? 10.227 34.566 70.134 1.00 24.16 216 VAL A CA 1
ATOM 1687 C C . VAL A 1 216 ? 10.295 33.038 70.046 1.00 24.96 216 VAL A C 1
ATOM 1688 O O . VAL A 1 216 ? 9.595 32.420 69.240 1.00 26.99 216 VAL A O 1
ATOM 1692 N N . ASP A 1 217 ? 11.155 32.447 70.873 1.00 25.49 217 ASP A N 1
ATOM 1693 C CA . ASP A 1 217 ? 11.297 30.993 70.995 1.00 25.89 217 ASP A CA 1
ATOM 1694 C C . ASP A 1 217 ? 11.881 30.687 7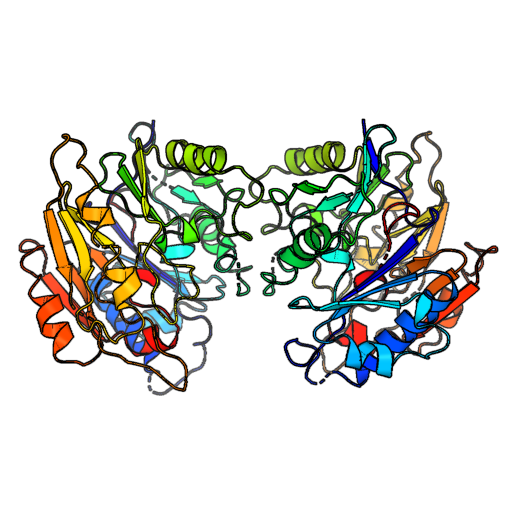2.382 1.00 23.67 217 ASP A C 1
ATOM 1695 O O . ASP A 1 217 ? 12.361 31.583 73.071 1.00 23.98 217 ASP A O 1
ATOM 1700 N N . THR A 1 218 ? 11.830 29.432 72.795 1.00 23.02 218 THR A N 1
ATOM 1701 C CA . THR A 1 218 ? 12.321 29.041 74.109 1.00 22.28 218 THR A CA 1
ATOM 1702 C C . THR A 1 218 ? 13.772 29.428 74.394 1.00 22.62 218 THR A C 1
ATOM 1703 O O . THR A 1 218 ? 14.228 29.339 75.531 1.00 22.32 218 THR A O 1
ATOM 1707 N N . ARG A 1 219 ? 14.500 29.869 73.375 1.00 23.62 219 ARG A N 1
ATOM 1708 C CA . ARG A 1 219 ? 15.892 30.236 73.582 1.00 24.43 219 ARG A CA 1
ATOM 1709 C C . ARG A 1 219 ? 16.325 31.540 72.936 1.00 24.20 219 ARG A C 1
ATOM 1710 O O . ARG A 1 219 ? 17.518 31.780 72.751 1.00 23.86 219 ARG A O 1
ATOM 1718 N N . THR A 1 220 ? 15.361 32.394 72.615 1.00 23.06 220 THR A N 1
ATOM 1719 C CA . THR A 1 220 ? 15.670 33.670 71.989 1.00 22.37 220 THR A CA 1
ATOM 1720 C C . THR A 1 220 ? 14.800 34.805 72.534 1.00 22.39 220 THR A C 1
ATOM 1721 O O . THR A 1 220 ? 13.637 34.612 72.896 1.00 20.24 220 THR A O 1
ATOM 1725 N N . ILE A 1 221 ? 15.376 35.998 72.578 1.00 21.48 221 ILE A N 1
ATOM 1726 C CA . ILE A 1 221 ? 14.675 37.162 73.079 1.00 20.42 221 ILE A CA 1
ATOM 1727 C C . ILE A 1 221 ? 14.910 38.353 72.162 1.00 20.72 221 ILE A C 1
ATOM 1728 O O . ILE A 1 221 ? 16.056 38.701 71.876 1.00 22.44 221 ILE A O 1
ATOM 1733 N N . VAL A 1 222 ? 13.839 38.958 71.665 1.00 19.43 222 VAL A N 1
ATOM 1734 C CA . VAL A 1 222 ? 13.995 40.146 70.832 1.00 18.42 222 VAL A CA 1
ATOM 1735 C C . VAL A 1 222 ? 13.812 41.307 71.801 1.00 18.73 222 VAL A C 1
ATOM 1736 O O . VAL A 1 222 ? 12.945 41.257 72.678 1.00 18.49 222 VAL A O 1
ATOM 1740 N N . TYR A 1 223 ? 14.635 42.340 71.665 1.00 18.09 223 TYR A N 1
ATOM 1741 C CA . TYR A 1 223 ? 14.541 43.477 72.571 1.00 18.71 223 TYR A CA 1
ATOM 1742 C C . TYR A 1 223 ? 14.822 44.788 71.875 1.00 19.04 223 TYR A C 1
ATOM 1743 O O . TYR A 1 223 ? 15.511 44.827 70.859 1.00 16.89 223 TYR A O 1
ATOM 1752 N N . VAL A 1 224 ? 14.296 45.864 72.452 1.00 19.31 224 VAL A N 1
ATOM 1753 C CA . VAL A 1 224 ? 14.481 47.192 71.904 1.00 19.40 224 VAL A CA 1
ATOM 1754 C C . VAL A 1 224 ? 15.895 47.657 72.196 1.00 21.27 224 VAL A C 1
ATOM 1755 O O . VAL A 1 224 ? 16.302 47.798 73.354 1.00 20.53 224 VAL A O 1
ATOM 1759 N N . ARG A 1 225 ? 16.636 47.880 71.117 1.00 23.91 225 ARG A N 1
ATOM 1760 C CA . ARG A 1 225 ? 18.024 48.311 71.172 1.00 26.76 225 ARG A CA 1
ATOM 1761 C C . ARG A 1 225 ? 18.152 49.804 70.940 1.00 27.98 225 ARG A C 1
ATOM 1762 O O . ARG A 1 225 ? 17.524 50.371 70.041 1.00 26.78 225 ARG A O 1
ATOM 1770 N N . SER A 1 226 ? 18.982 50.430 71.760 1.00 31.19 226 SER A N 1
ATOM 1771 C CA . SER A 1 226 ? 19.229 51.858 71.661 1.00 35.01 226 SER A CA 1
ATOM 1772 C C . SER A 1 226 ? 20.670 52.049 71.219 1.00 37.10 226 SER A C 1
ATOM 1773 O O . SER A 1 226 ? 21.589 51.515 71.839 1.00 37.83 226 SER A O 1
ATOM 1776 N N . GLU A 1 227 ? 20.869 52.795 70.140 1.00 38.18 227 GLU A N 1
ATOM 1777 C CA . GLU A 1 227 ? 22.215 53.032 69.652 1.00 40.76 227 GLU A CA 1
ATOM 1778 C C . GLU A 1 227 ? 22.520 54.511 69.448 1.00 41.46 227 GLU A C 1
ATOM 1779 O O . GLU A 1 227 ? 23.383 54.879 68.657 1.00 42.06 227 GLU A O 1
ATOM 1785 N N . ASP A 1 228 ? 21.813 55.363 70.178 1.00 41.87 228 ASP A N 1
ATOM 1786 C CA . ASP A 1 228 ? 22.046 56.796 70.099 1.00 41.26 228 ASP A CA 1
ATOM 1787 C C . ASP A 1 228 ? 22.155 57.362 71.516 1.00 41.07 228 ASP A C 1
ATOM 1788 O O . ASP A 1 228 ? 21.144 57.654 72.161 1.00 41.95 228 ASP A O 1
ATOM 1793 N N . PRO A 1 229 ? 23.393 57.517 72.018 1.00 39.72 229 PRO A N 1
ATOM 1794 C CA . PRO A 1 229 ? 23.631 58.043 73.364 1.00 39.27 229 PRO A CA 1
ATOM 1795 C C . PRO A 1 229 ? 23.134 59.465 73.608 1.00 39.85 229 PRO A C 1
ATOM 1796 O O . PRO A 1 229 ? 23.088 59.914 74.752 1.00 39.98 229 PRO A O 1
ATOM 1800 N N . SER A 1 230 ? 22.753 60.165 72.543 1.00 40.28 230 SER A N 1
ATOM 1801 C CA . SER A 1 230 ? 22.256 61.535 72.665 1.00 41.39 230 SER A CA 1
ATOM 1802 C C . SER A 1 230 ? 20.765 61.560 72.988 1.00 41.42 230 SER A C 1
ATOM 1803 O O . SER A 1 230 ? 20.213 62.615 73.316 1.00 40.30 230 SER A O 1
ATOM 1806 N N . ASP A 1 231 ? 20.120 60.398 72.892 1.00 41.97 231 ASP A N 1
ATOM 1807 C CA . ASP A 1 231 ? 18.689 60.281 73.175 1.00 41.81 231 ASP A CA 1
ATOM 1808 C C . ASP A 1 231 ? 18.441 60.028 74.649 1.00 40.62 231 ASP A C 1
ATOM 1809 O O . ASP A 1 231 ? 19.333 59.568 75.356 1.00 42.00 231 ASP A O 1
ATOM 1814 N N . GLU A 1 232 ? 17.227 60.310 75.109 1.00 39.67 232 GLU A N 1
ATOM 1815 C CA . GLU A 1 232 ? 16.884 60.110 76.523 1.00 39.32 232 GLU A CA 1
ATOM 1816 C C . GLU A 1 232 ? 16.615 58.650 76.915 1.00 37.76 232 GLU A C 1
ATOM 1817 O O . GLU A 1 232 ? 16.509 58.330 78.102 1.00 36.06 232 GLU A O 1
ATOM 1823 N N . HIS A 1 233 ? 16.523 57.779 75.913 1.00 36.38 233 HIS A N 1
ATOM 1824 C CA . HIS A 1 233 ? 16.264 56.356 76.119 1.00 35.65 233 HIS A CA 1
ATOM 1825 C C . HIS A 1 233 ? 17.544 55.504 76.157 1.00 35.23 233 HIS A C 1
ATOM 1826 O O . HIS A 1 233 ? 17.526 54.358 76.622 1.00 33.86 233 HIS A O 1
ATOM 1833 N N . TYR A 1 234 ? 18.650 56.058 75.664 1.00 34.89 234 TYR A N 1
ATOM 1834 C CA . TYR A 1 234 ? 19.914 55.322 75.620 1.00 33.93 234 TYR A CA 1
ATOM 1835 C C . TYR A 1 234 ? 20.342 54.810 76.989 1.00 32.51 234 TYR A C 1
ATOM 1836 O O . TYR A 1 234 ? 20.567 53.617 77.164 1.00 32.46 234 TYR A O 1
ATOM 1845 N N . SER A 1 235 ? 20.461 55.725 77.947 1.00 32.54 235 SER A N 1
ATOM 1846 C CA . SER A 1 235 ? 20.867 55.387 79.309 1.00 31.87 235 SER A CA 1
ATOM 1847 C C . SER A 1 235 ? 20.080 54.224 79.885 1.00 31.08 235 SER A C 1
ATOM 1848 O O . SER A 1 235 ? 20.657 53.247 80.364 1.00 31.18 235 SER A O 1
ATOM 1851 N N . ASP A 1 236 ? 18.758 54.332 79.847 1.00 28.78 236 ASP A N 1
ATOM 1852 C CA . ASP A 1 236 ? 17.923 53.277 80.390 1.00 27.92 236 ASP A CA 1
ATOM 1853 C C . ASP A 1 236 ? 17.962 51.965 79.576 1.00 26.06 236 ASP A C 1
ATOM 1854 O O . ASP A 1 236 ? 18.151 50.886 80.149 1.00 25.08 236 ASP A O 1
ATOM 1859 N N . LEU A 1 237 ? 17.805 52.053 78.254 1.00 23.97 237 LEU A N 1
ATOM 1860 C CA . LEU A 1 237 ? 17.820 50.859 77.393 1.00 21.47 237 LEU A CA 1
ATOM 1861 C C . LEU A 1 237 ? 19.123 50.069 77.403 1.00 18.75 237 LEU A C 1
ATOM 1862 O O . LEU A 1 237 ? 19.108 48.839 77.447 1.00 15.75 237 LEU A O 1
ATOM 1867 N N . THR A 1 238 ? 20.248 50.768 77.356 1.00 17.99 238 THR A N 1
ATOM 1868 C CA . THR A 1 238 ? 21.523 50.077 77.377 1.00 18.46 238 THR A CA 1
ATOM 1869 C C . THR A 1 238 ? 21.689 49.281 78.674 1.00 18.41 238 THR A C 1
ATOM 1870 O O . THR A 1 238 ? 22.239 48.180 78.664 1.00 18.20 238 THR A O 1
ATOM 1874 N N . ALA A 1 239 ? 21.204 49.829 79.782 1.00 18.96 239 ALA A N 1
ATOM 1875 C CA . ALA A 1 239 ? 21.308 49.139 81.061 1.00 21.32 239 ALA A CA 1
ATOM 1876 C C . ALA A 1 239 ? 20.446 47.897 81.023 1.00 23.54 239 ALA A C 1
ATOM 1877 O O . ALA A 1 239 ? 20.842 46.828 81.495 1.00 24.67 239 ALA A O 1
ATOM 1887 N N . GLU A 1 241 ? 19.706 46.209 78.491 1.00 29.13 241 GLU A N 1
ATOM 1888 C CA . GLU A 1 241 ? 20.419 45.284 77.616 1.00 30.40 241 GLU A CA 1
ATOM 1889 C C . GLU A 1 241 ? 21.332 44.382 78.423 1.00 30.05 241 GLU A C 1
ATOM 1890 O O . GLU A 1 241 ? 21.435 43.186 78.152 1.00 28.95 241 GLU A O 1
ATOM 1896 N N . GLN A 1 242 ? 22.003 44.956 79.413 1.00 30.32 242 GLN A N 1
ATOM 1897 C CA . GLN A 1 242 ? 22.892 44.165 80.246 1.00 30.18 242 GLN A CA 1
ATOM 1898 C C . GLN A 1 242 ? 22.112 43.146 81.054 1.00 29.06 242 GLN A C 1
ATOM 1899 O O . GLN A 1 242 ? 22.508 41.984 81.124 1.00 30.96 242 GLN A O 1
ATOM 1905 N N . GLU A 1 243 ? 21.003 43.567 81.656 1.00 26.91 243 GLU A N 1
ATOM 1906 C CA . GLU A 1 243 ? 20.194 42.647 82.453 1.00 25.35 243 GLU A CA 1
ATOM 1907 C C . GLU A 1 243 ? 19.831 41.399 81.655 1.00 24.87 243 GLU A C 1
ATOM 1908 O O . GLU A 1 243 ? 19.938 40.277 82.158 1.00 23.05 243 GLU A O 1
ATOM 1914 N N . LEU A 1 244 ? 19.405 41.615 80.410 1.00 24.74 244 LEU A N 1
ATOM 1915 C CA . LEU A 1 244 ? 19.024 40.538 79.496 1.00 25.03 244 LEU A CA 1
ATOM 1916 C C . LEU A 1 244 ? 20.220 39.619 79.230 1.00 26.01 244 LEU A C 1
ATOM 1917 O O . LEU A 1 244 ? 20.076 38.396 79.111 1.00 23.42 244 LEU A O 1
ATOM 1922 N N . LYS A 1 245 ? 21.401 40.234 79.161 1.00 27.92 245 LYS A N 1
ATOM 1923 C CA . LYS A 1 245 ? 22.664 39.540 78.925 1.00 29.58 245 LYS A CA 1
ATOM 1924 C C . LYS A 1 245 ? 23.016 38.633 80.111 1.00 30.56 245 LYS A C 1
ATOM 1925 O O . LYS A 1 245 ? 23.634 37.582 79.937 1.00 30.13 245 LYS A O 1
ATOM 1931 N N . GLU A 1 246 ? 22.630 39.056 81.313 1.00 30.73 246 GLU A N 1
ATOM 1932 C CA . GLU A 1 246 ? 22.889 38.282 82.515 1.00 31.59 246 GLU A CA 1
ATOM 1933 C C . GLU A 1 246 ? 21.946 37.076 82.583 1.00 32.37 246 GLU A C 1
ATOM 1934 O O . GLU A 1 246 ? 22.321 36.021 83.097 1.00 31.99 246 GLU A O 1
ATOM 1940 N N . LEU A 1 247 ? 20.733 37.220 82.048 1.00 32.93 247 LEU A N 1
ATOM 1941 C CA . LEU A 1 247 ? 19.747 36.131 82.079 1.00 33.34 247 LEU A CA 1
ATOM 1942 C C . LEU A 1 247 ? 20.270 34.830 81.477 1.00 33.71 247 LEU A C 1
ATOM 1943 O O . LEU A 1 247 ? 21.145 34.838 80.617 1.00 33.52 247 LEU A O 1
ATOM 1948 N N . ARG A 1 248 ? 19.726 33.710 81.937 1.00 35.52 248 ARG A N 1
ATOM 1949 C CA . ARG A 1 248 ? 20.137 32.401 81.445 1.00 37.72 248 ARG A CA 1
ATOM 1950 C C . ARG A 1 248 ? 18.933 31.451 81.359 1.00 38.98 248 ARG A C 1
ATOM 1951 O O . ARG A 1 248 ? 18.026 31.503 82.193 1.00 39.60 248 ARG A O 1
ATOM 1959 N N . ARG A 1 249 ? 18.917 30.596 80.339 1.00 39.23 249 ARG A N 1
ATOM 1960 C CA . ARG A 1 249 ? 17.832 29.630 80.167 1.00 39.21 249 ARG A CA 1
ATOM 1961 C C . ARG A 1 249 ? 17.785 28.697 81.375 1.00 38.55 249 ARG A C 1
ATOM 1962 O O . ARG A 1 249 ? 18.752 28.615 82.131 1.00 39.03 249 ARG A O 1
ATOM 1970 N N . PRO A 1 250 ? 16.663 27.972 81.567 1.00 37.68 250 PRO A N 1
ATOM 1971 C CA . PRO A 1 250 ? 16.538 27.051 82.704 1.00 37.12 250 PRO A CA 1
ATOM 1972 C C . PRO A 1 250 ? 17.618 25.976 82.715 1.00 36.23 250 PRO A C 1
ATOM 1973 O O . PRO A 1 250 ? 17.845 25.325 83.731 1.00 36.06 250 PRO A O 1
ATOM 1977 N N . ASP A 1 251 ? 18.290 25.807 81.583 1.00 36.49 251 ASP A N 1
ATOM 1978 C CA . ASP A 1 251 ? 19.352 24.816 81.468 1.00 37.44 251 ASP A CA 1
ATOM 1979 C C . ASP A 1 251 ? 20.745 25.451 81.579 1.00 36.56 251 ASP A C 1
ATOM 1980 O O . ASP A 1 251 ? 21.740 24.849 81.182 1.00 36.49 251 ASP A O 1
ATOM 1985 N N . GLY A 1 252 ? 20.809 26.667 82.111 1.00 35.53 252 GLY A N 1
ATOM 1986 C CA . GLY A 1 252 ? 22.089 27.336 82.264 1.00 35.54 252 GLY A CA 1
ATOM 1987 C C . GLY A 1 252 ? 22.516 28.237 81.118 1.00 35.15 252 GLY A C 1
ATOM 1988 O O . GLY A 1 252 ? 22.870 29.398 81.330 1.00 35.91 252 GLY A O 1
ATOM 1989 N N . GLN A 1 253 ? 22.503 27.696 79.905 1.00 34.01 253 GLN A N 1
ATOM 1990 C CA . GLN A 1 253 ? 22.887 28.448 78.717 1.00 33.41 253 GLN A CA 1
ATOM 1991 C C . GLN A 1 253 ? 22.256 29.838 78.689 1.00 31.41 253 GLN A C 1
ATOM 1992 O O . GLN A 1 253 ? 21.164 30.040 79.214 1.00 31.28 253 GLN A O 1
ATOM 1998 N N . PRO A 1 254 ? 22.960 30.824 78.108 1.00 29.34 254 PRO A N 1
ATOM 1999 C CA . PRO A 1 254 ? 22.440 32.193 78.017 1.00 28.05 254 PRO A CA 1
ATOM 2000 C C . PRO A 1 254 ? 21.445 32.313 76.859 1.00 27.70 254 PRO A C 1
ATOM 2001 O O . PRO A 1 254 ? 21.507 31.542 75.900 1.00 26.27 254 PRO A O 1
ATOM 2005 N N . TYR A 1 255 ? 20.521 33.266 76.950 1.00 28.23 255 TYR A N 1
ATOM 2006 C CA . TYR A 1 255 ? 19.533 33.451 75.887 1.00 27.32 255 TYR A CA 1
ATOM 2007 C C . TYR A 1 255 ? 20.149 34.118 74.673 1.00 27.56 255 TYR A C 1
ATOM 2008 O O . TYR A 1 255 ? 21.126 34.854 74.791 1.00 27.66 255 TYR A O 1
ATOM 2017 N N . ARG A 1 256 ? 19.572 33.841 73.507 1.00 28.20 256 ARG A N 1
ATOM 2018 C CA . ARG A 1 256 ? 20.018 34.437 72.252 1.00 28.48 256 ARG A CA 1
ATOM 2019 C C . ARG A 1 256 ? 19.310 35.787 72.236 1.00 27.43 256 ARG A C 1
ATOM 2020 O O . ARG A 1 256 ? 18.077 35.847 72.279 1.00 25.99 256 ARG A O 1
ATOM 2028 N N . LEU A 1 257 ? 20.099 36.860 72.201 1.00 26.03 257 LEU A N 1
ATOM 2029 C CA . LEU A 1 257 ? 19.568 38.222 72.228 1.00 26.03 257 LEU A CA 1
ATOM 2030 C C . LEU A 1 257 ? 19.627 38.938 70.885 1.00 26.05 257 LEU A C 1
ATOM 2031 O O . LEU A 1 257 ? 20.668 39.454 70.495 1.00 26.22 257 LEU A O 1
ATOM 2036 N N . VAL A 1 258 ? 18.507 38.976 70.177 1.00 25.34 258 VAL A N 1
ATOM 2037 C CA . VAL A 1 258 ? 18.480 39.654 68.895 1.00 27.20 258 VAL A CA 1
ATOM 2038 C C . VAL A 1 258 ? 17.881 41.047 69.075 1.00 27.40 258 VAL A C 1
ATOM 2039 O O . VAL A 1 258 ? 16.725 41.199 69.477 1.00 29.36 258 VAL A O 1
ATOM 2043 N N . PRO A 1 259 ? 18.678 42.088 68.802 1.00 27.30 259 PRO A N 1
ATOM 2044 C CA . PRO A 1 259 ? 18.214 43.473 68.940 1.00 25.33 259 PRO A CA 1
ATOM 2045 C C . PRO A 1 259 ? 17.126 43.903 67.944 1.00 24.52 259 PRO A C 1
ATOM 2046 O O . PRO A 1 259 ? 17.031 43.386 66.828 1.00 23.40 259 PRO A O 1
ATOM 2050 N N . LEU A 1 260 ? 16.306 44.858 68.373 1.00 24.13 260 LEU A N 1
ATOM 2051 C CA . LEU A 1 260 ? 15.234 45.408 67.547 1.00 22.22 260 LEU A CA 1
ATOM 2052 C C . LEU A 1 260 ? 15.486 46.913 67.548 1.00 21.74 260 LEU A C 1
ATOM 2053 O O . LEU A 1 260 ? 15.912 47.471 68.554 1.00 21.73 260 LEU A O 1
ATOM 2058 N N . PRO A 1 261 ? 15.240 47.588 66.418 1.00 21.51 261 PRO A N 1
ATOM 2059 C CA . PRO A 1 261 ? 15.460 49.032 66.318 1.00 20.74 261 PRO A CA 1
ATOM 2060 C C . PRO A 1 261 ? 14.519 49.918 67.133 1.00 21.77 261 PRO A C 1
ATOM 2061 O O . PRO A 1 261 ? 13.300 49.754 67.097 1.00 20.28 261 PRO A O 1
ATOM 2073 N N . ALA A 1 263 ? 12.124 52.431 67.820 1.00 25.22 263 ALA A N 1
ATOM 2074 C CA . ALA A 1 263 ? 11.191 53.089 66.915 1.00 23.27 263 ALA A CA 1
ATOM 2075 C C . ALA A 1 263 ? 11.498 54.570 66.756 1.00 23.51 263 ALA A C 1
ATOM 2076 O O . ALA A 1 263 ? 11.673 55.279 67.741 1.00 25.36 263 ALA A O 1
ATOM 2078 N N . GLU A 1 264 ? 11.567 55.026 65.509 1.00 23.95 264 GLU A N 1
ATOM 2079 C CA . GLU A 1 264 ? 11.827 56.430 65.197 1.00 24.17 264 GLU A CA 1
ATOM 2080 C C . GLU A 1 264 ? 10.926 57.365 66.019 1.00 23.67 264 GLU A C 1
ATOM 2081 O O . GLU A 1 264 ? 9.747 57.080 66.240 1.00 21.83 264 GLU A O 1
ATOM 2087 N N . ALA A 1 265 ? 11.489 58.479 66.475 1.00 23.93 265 ALA A N 1
ATOM 2088 C CA . ALA A 1 265 ? 10.724 59.433 67.269 1.00 24.89 265 ALA A CA 1
ATOM 2089 C C . ALA A 1 265 ? 9.464 59.873 66.537 1.00 25.97 265 ALA A C 1
ATOM 2090 O O . ALA A 1 265 ? 9.521 60.604 65.547 1.00 23.45 265 ALA A O 1
ATOM 2092 N N . LEU A 1 266 ? 8.322 59.419 67.038 1.00 29.14 266 LEU A N 1
ATOM 2093 C CA . LEU A 1 266 ? 7.037 59.753 66.446 1.00 33.66 266 LEU A CA 1
ATOM 2094 C C . LEU A 1 266 ? 6.060 60.167 67.524 1.00 37.49 266 LEU A C 1
ATOM 2095 O O . LEU A 1 266 ? 5.829 59.424 68.475 1.00 41.06 266 LEU A O 1
ATOM 2100 N N . TYR A 1 267 ? 5.491 61.356 67.380 1.00 39.88 267 TYR A N 1
ATOM 2101 C CA . TYR A 1 267 ? 4.522 61.839 68.351 1.00 42.56 267 TYR A CA 1
ATOM 2102 C C . TYR A 1 267 ? 3.648 62.954 67.818 1.00 42.74 267 TYR A C 1
ATOM 2103 O O . TYR A 1 267 ? 3.999 63.614 66.844 1.00 43.55 267 TYR A O 1
ATOM 2112 N N . ASP A 1 268 ? 2.507 63.156 68.469 1.00 41.98 268 ASP A N 1
ATOM 2113 C CA . ASP A 1 268 ? 1.570 64.187 68.058 1.00 42.58 268 ASP A CA 1
ATOM 2114 C C . ASP A 1 268 ? 1.449 65.308 69.091 1.00 41.88 268 ASP A C 1
ATOM 2115 O O . ASP A 1 268 ? 1.280 65.071 70.292 1.00 40.50 268 ASP A O 1
ATOM 2120 N N . GLY A 1 269 ? 1.543 66.539 68.600 1.00 41.29 269 GLY A N 1
ATOM 2121 C CA . GLY A 1 269 ? 1.477 67.693 69.471 1.00 40.54 269 GLY A CA 1
ATOM 2122 C C . GLY A 1 269 ? 2.850 67.924 70.068 1.00 39.83 269 GLY A C 1
ATOM 2123 O O . GLY A 1 269 ? 3.805 68.269 69.365 1.00 39.42 269 GLY A O 1
ATOM 2124 N N . ALA A 1 270 ? 2.956 67.728 71.376 1.00 38.89 270 ALA A N 1
ATOM 2125 C CA . ALA A 1 270 ? 4.231 67.908 72.057 1.00 37.86 270 ALA A CA 1
ATOM 2126 C C . ALA A 1 270 ? 4.574 66.636 72.821 1.00 36.40 270 ALA A C 1
ATOM 2127 O O . ALA A 1 270 ? 5.739 66.380 73.132 1.00 36.68 270 ALA A O 1
ATOM 2129 N N . ASP A 1 271 ? 3.544 65.842 73.103 1.00 34.43 271 ASP A N 1
ATOM 2130 C CA . ASP A 1 271 ? 3.687 64.587 73.833 1.00 31.75 271 ASP A CA 1
ATOM 2131 C C . ASP A 1 271 ? 4.283 63.502 72.958 1.00 27.68 271 ASP A C 1
ATOM 2132 O O . ASP A 1 271 ? 3.725 63.165 71.925 1.00 28.10 271 ASP A O 1
ATOM 2137 N N . ARG A 1 272 ? 5.414 62.951 73.377 1.00 23.18 272 ARG A N 1
ATOM 2138 C CA . ARG A 1 272 ? 6.049 61.902 72.605 1.00 19.68 272 ARG A CA 1
ATOM 2139 C C . ARG A 1 272 ? 5.263 60.605 72.745 1.00 18.71 272 ARG A C 1
ATOM 2140 O O . ARG A 1 272 ? 4.811 60.280 73.837 1.00 20.58 272 ARG A O 1
ATOM 2148 N N . LEU A 1 273 ? 5.095 59.878 71.639 1.00 17.14 273 LEU A N 1
ATOM 2149 C CA . LEU A 1 273 ? 4.366 58.611 71.635 1.00 16.75 273 LEU A CA 1
ATOM 2150 C C . LEU A 1 273 ? 5.289 57.426 71.860 1.00 17.46 273 LEU A C 1
ATOM 2151 O O . LEU A 1 273 ? 6.408 57.397 71.351 1.00 17.56 273 LEU A O 1
ATOM 2156 N N . PRO A 1 274 ? 4.818 56.416 72.609 1.00 17.42 274 PRO A N 1
ATOM 2157 C CA . PRO A 1 274 ? 5.609 55.218 72.908 1.00 16.96 274 PRO A CA 1
ATOM 2158 C C . PRO A 1 274 ? 5.583 54.146 71.818 1.00 17.01 274 PRO A C 1
ATOM 2159 O O . PRO A 1 274 ? 5.165 53.022 72.065 1.00 18.05 274 PRO A O 1
ATOM 2163 N N . ALA A 1 275 ? 6.045 54.482 70.620 1.00 16.47 275 ALA A N 1
ATOM 2164 C CA . ALA A 1 275 ? 6.051 53.517 69.529 1.00 16.37 275 ALA A CA 1
ATOM 2165 C C . ALA A 1 275 ? 7.086 52.420 69.778 1.00 16.07 275 ALA A C 1
ATOM 2166 O O . ALA A 1 275 ? 8.195 52.702 70.226 1.00 18.84 275 ALA A O 1
ATOM 2168 N N . THR A 1 276 ? 6.720 51.169 69.508 1.00 15.73 276 THR A N 1
ATOM 2169 C CA . THR A 1 276 ? 7.636 50.042 69.721 1.00 14.67 276 THR A CA 1
ATOM 2170 C C . THR A 1 276 ? 7.422 48.926 68.709 1.00 15.75 276 THR A C 1
ATOM 2171 O O . THR A 1 276 ? 6.285 48.584 68.387 1.00 15.18 276 THR A O 1
ATOM 2175 N N . TYR A 1 277 ? 8.514 48.343 68.230 1.00 16.33 277 TYR A N 1
ATOM 2176 C CA . TYR A 1 277 ? 8.415 47.240 67.288 1.00 17.13 277 TYR A CA 1
ATOM 2177 C C . TYR A 1 277 ? 8.373 45.927 68.065 1.00 17.02 277 TYR A C 1
ATOM 2178 O O . TYR A 1 277 ? 8.088 44.873 67.496 1.00 17.48 277 TYR A O 1
ATOM 2187 N N . ALA A 1 278 ? 8.645 45.991 69.367 1.00 16.19 278 ALA A N 1
ATOM 2188 C CA . ALA A 1 278 ? 8.630 44.785 70.188 1.00 16.28 278 ALA A CA 1
ATOM 2189 C C . ALA A 1 278 ? 7.204 44.347 70.439 1.00 17.01 278 ALA A C 1
ATOM 2190 O O . ALA A 1 278 ? 6.946 43.188 70.770 1.00 18.34 278 ALA A O 1
ATOM 2192 N N . ASN A 1 279 ? 6.275 45.273 70.240 1.00 17.60 279 ASN A N 1
ATOM 2193 C CA . ASN A 1 279 ? 4.858 45.006 70.472 1.00 17.92 279 ASN A CA 1
ATOM 2194 C C . ASN A 1 279 ? 4.117 44.293 69.344 1.00 16.24 279 ASN A C 1
ATOM 2195 O O . ASN A 1 279 ? 3.047 44.738 68.928 1.00 17.82 279 ASN A O 1
ATOM 2200 N N . PHE A 1 280 ? 4.670 43.185 68.864 1.00 14.34 280 PHE A N 1
ATOM 2201 C CA . PHE A 1 280 ? 4.041 42.410 67.786 1.00 12.96 280 PHE A CA 1
ATOM 2202 C C . PHE A 1 280 ? 3.122 41.337 68.364 1.00 13.93 280 PHE A C 1
ATOM 2203 O O . PHE A 1 280 ? 3.077 41.145 69.575 1.00 13.15 280 PHE A O 1
ATOM 2211 N N . LEU A 1 281 ? 2.412 40.630 67.486 1.00 14.44 281 LEU A N 1
ATOM 2212 C CA . LEU A 1 281 ? 1.493 39.570 67.888 1.00 13.78 281 LEU A CA 1
ATOM 2213 C C . LEU A 1 281 ? 1.735 38.313 67.051 1.00 16.53 281 LEU A C 1
ATOM 2214 O O . LEU A 1 281 ? 1.642 38.351 65.822 1.00 19.51 281 LEU A O 1
ATOM 2219 N N . ILE A 1 282 ? 2.035 37.204 67.721 1.00 16.34 282 ILE A N 1
ATOM 2220 C CA . ILE A 1 282 ? 2.282 35.929 67.052 1.00 14.74 282 ILE A CA 1
ATOM 2221 C C . ILE A 1 282 ? 1.006 35.091 67.005 1.00 17.60 282 ILE A C 1
ATOM 2222 O O . ILE A 1 282 ? 0.426 34.773 68.049 1.00 17.13 282 ILE A O 1
ATOM 2227 N N . ILE A 1 283 ? 0.581 34.738 65.790 1.00 18.70 283 ILE A N 1
ATOM 2228 C CA . ILE A 1 283 ? -0.611 33.919 65.579 1.00 18.64 283 ILE A CA 1
ATOM 2229 C C . ILE A 1 283 ? -0.264 32.776 64.662 1.00 21.54 283 ILE A C 1
ATOM 2230 O O . ILE A 1 283 ? 0.766 32.799 63.997 1.00 24.46 283 ILE A O 1
ATOM 2235 N N . ASN A 1 284 ? -1.139 31.782 64.617 1.00 22.92 284 ASN A N 1
ATOM 2236 C CA . ASN A 1 284 ? -0.916 30.623 63.776 1.00 24.34 284 ASN A CA 1
ATOM 2237 C C . ASN A 1 284 ? -0.496 31.017 62.370 1.00 24.61 284 ASN A C 1
ATOM 2238 O O . ASN A 1 284 ? -1.286 31.565 61.602 1.00 25.09 284 ASN A O 1
ATOM 2243 N N . GLY A 1 285 ? 0.765 30.742 62.051 1.00 24.70 285 GLY A N 1
ATOM 2244 C CA . GLY A 1 285 ? 1.289 31.044 60.731 1.00 23.23 285 GLY A CA 1
ATOM 2245 C C . GLY A 1 285 ? 1.458 32.503 60.346 1.00 22.67 285 GLY A C 1
ATOM 2246 O O . GLY A 1 285 ? 1.410 32.839 59.164 1.00 23.72 285 GLY A O 1
ATOM 2247 N N . ALA A 1 286 ? 1.648 33.386 61.316 1.00 20.84 286 ALA A N 1
ATOM 2248 C CA . ALA A 1 286 ? 1.842 34.783 60.963 1.00 20.04 286 ALA A CA 1
ATOM 2249 C C . ALA A 1 286 ? 2.354 35.589 62.137 1.00 19.00 286 ALA A C 1
ATOM 2250 O O . ALA A 1 286 ? 2.241 35.177 63.292 1.00 17.95 286 ALA A O 1
ATOM 2252 N N . VAL A 1 287 ? 2.942 36.735 61.829 1.00 18.77 287 VAL A N 1
ATOM 2253 C CA . VAL A 1 287 ? 3.447 37.617 62.860 1.00 18.79 287 VAL A CA 1
ATOM 2254 C C . VAL A 1 287 ? 3.065 39.048 62.541 1.00 17.09 287 VAL A C 1
ATOM 2255 O O . VAL A 1 287 ? 3.618 39.654 61.625 1.00 16.25 287 VAL A O 1
ATOM 2259 N N . LEU A 1 288 ? 2.104 39.568 63.300 1.00 16.71 288 LEU A N 1
ATOM 2260 C CA . LEU A 1 288 ? 1.619 40.934 63.133 1.00 16.17 288 LEU A CA 1
ATOM 2261 C C . LEU A 1 288 ? 2.540 41.898 63.865 1.00 15.56 288 LEU A C 1
ATOM 2262 O O . LEU A 1 288 ? 2.694 41.837 65.086 1.00 16.16 288 LEU A O 1
ATOM 2267 N N . VAL A 1 289 ? 3.147 42.791 63.101 1.00 16.06 289 VAL A N 1
ATOM 2268 C CA . VAL A 1 289 ? 4.066 43.770 63.641 1.00 16.59 289 VAL A CA 1
ATOM 2269 C C . VAL A 1 289 ? 3.527 45.176 63.349 1.00 18.63 289 VAL A C 1
ATOM 2270 O O . VAL A 1 289 ? 2.889 45.401 62.322 1.00 17.52 289 VAL A O 1
ATOM 2274 N N . PRO A 1 290 ? 3.746 46.134 64.273 1.00 20.73 290 PRO A N 1
ATOM 2275 C CA . PRO A 1 290 ? 3.278 47.518 64.093 1.00 21.23 290 PRO A CA 1
ATOM 2276 C C . PRO A 1 290 ? 4.132 48.349 63.128 1.00 20.97 290 PRO A C 1
ATOM 2277 O O . PRO A 1 290 ? 5.338 48.164 63.036 1.00 21.91 290 PRO A O 1
ATOM 2281 N N . THR A 1 291 ? 3.474 49.256 62.411 1.00 22.95 291 THR A N 1
ATOM 2282 C CA . THR A 1 291 ? 4.091 50.148 61.425 1.00 22.63 291 THR A CA 1
ATOM 2283 C C . THR A 1 291 ? 3.901 51.595 61.876 1.00 24.20 291 THR A C 1
ATOM 2284 O O . THR A 1 291 ? 2.824 51.970 62.344 1.00 24.78 291 THR A O 1
ATOM 2288 N N . TYR A 1 292 ? 4.932 52.416 61.717 1.00 25.24 292 TYR A N 1
ATOM 2289 C CA . TYR A 1 292 ? 4.829 53.813 62.115 1.00 25.63 292 TYR A CA 1
ATOM 2290 C C . TYR A 1 292 ? 5.273 54.740 60.996 1.00 26.77 292 TYR A C 1
ATOM 2291 O O . TYR A 1 292 ? 5.674 55.873 61.250 1.00 28.18 292 TYR A O 1
ATOM 2300 N N . ASP A 1 293 ? 5.172 54.256 59.758 1.00 27.82 293 ASP A N 1
ATOM 2301 C CA . ASP A 1 293 ? 5.578 55.021 58.581 1.00 29.34 293 ASP A CA 1
ATOM 2302 C C . ASP A 1 293 ? 6.969 55.596 58.799 1.00 29.56 293 ASP A C 1
ATOM 2303 O O . ASP A 1 293 ? 7.162 56.810 58.778 1.00 30.88 293 ASP A O 1
ATOM 2308 N N . SER A 1 294 ? 7.924 54.700 59.017 1.00 29.01 294 SER A N 1
ATOM 2309 C CA . SER A 1 294 ? 9.313 55.048 59.254 1.00 28.49 294 SER A CA 1
ATOM 2310 C C . SER A 1 294 ? 10.209 54.079 58.487 1.00 29.36 294 SER A C 1
ATOM 2311 O O . SER A 1 294 ? 9.852 52.918 58.307 1.00 29.67 294 SER A O 1
ATOM 2314 N N . HIS A 1 295 ? 11.372 54.545 58.040 1.00 30.33 295 HIS A N 1
ATOM 2315 C CA . HIS A 1 295 ? 12.279 53.667 57.313 1.00 30.77 295 HIS A CA 1
ATOM 2316 C C . HIS A 1 295 ? 12.745 52.508 58.189 1.00 31.45 295 HIS A C 1
ATOM 2317 O O . HIS A 1 295 ? 13.449 51.623 57.713 1.00 31.79 295 HIS A O 1
ATOM 2324 N N . LEU A 1 296 ? 12.368 52.518 59.466 1.00 31.94 296 LEU A N 1
ATOM 2325 C CA . LEU A 1 296 ? 12.756 51.439 60.359 1.00 31.72 296 LEU A CA 1
ATOM 2326 C C . LEU A 1 296 ? 11.721 50.338 60.370 1.00 32.69 296 LEU A C 1
ATOM 2327 O O . LEU A 1 296 ? 12.043 49.189 60.655 1.00 33.39 296 LEU A O 1
ATOM 2332 N N . ASP A 1 297 ? 10.470 50.663 60.075 1.00 32.76 297 ASP A N 1
ATOM 2333 C CA . ASP A 1 297 ? 9.480 49.607 60.103 1.00 33.53 297 ASP A CA 1
ATOM 2334 C C . ASP A 1 297 ? 9.667 48.687 58.899 1.00 33.36 297 ASP A C 1
ATOM 2335 O O . ASP A 1 297 ? 8.768 47.946 58.522 1.00 35.20 297 ASP A O 1
ATOM 2340 N N . ALA A 1 298 ? 10.858 48.734 58.310 1.00 33.32 298 ALA A N 1
ATOM 2341 C CA . ALA A 1 298 ? 11.208 47.897 57.164 1.00 31.81 298 ALA A CA 1
ATOM 2342 C C . ALA A 1 298 ? 12.320 46.963 57.640 1.00 31.44 298 ALA A C 1
ATOM 2343 O O . ALA A 1 298 ? 12.423 45.817 57.208 1.00 31.49 298 ALA A O 1
ATOM 2345 N N . VAL A 1 299 ? 13.149 47.477 58.544 1.00 29.93 299 VAL A N 1
ATOM 2346 C CA . VAL A 1 299 ? 14.247 46.718 59.121 1.00 27.15 299 VAL A CA 1
ATOM 2347 C C . VAL A 1 299 ? 13.676 45.757 60.165 1.00 26.33 299 VAL A C 1
ATOM 2348 O O . VAL A 1 299 ? 14.093 44.608 60.246 1.00 28.29 299 VAL A O 1
ATOM 2352 N N . ALA A 1 300 ? 12.720 46.239 60.957 1.00 25.04 300 ALA A N 1
ATOM 2353 C CA . ALA A 1 300 ? 12.094 45.445 62.015 1.00 22.96 300 ALA A CA 1
ATOM 2354 C C . ALA A 1 300 ? 11.292 44.280 61.457 1.00 22.24 300 ALA A C 1
ATOM 2355 O O . ALA A 1 300 ? 11.245 43.197 62.051 1.00 20.52 300 ALA A O 1
ATOM 2357 N N . LEU A 1 301 ? 10.648 44.507 60.319 1.00 23.08 301 LEU A N 1
ATOM 2358 C CA . LEU A 1 301 ? 9.866 43.455 59.683 1.00 23.99 301 LEU A CA 1
ATOM 2359 C C . LEU A 1 301 ? 10.810 42.338 59.232 1.00 24.39 301 LEU A C 1
ATOM 2360 O O . LEU A 1 301 ? 10.548 41.157 59.461 1.00 23.13 301 LEU A O 1
ATOM 2365 N N . SER A 1 302 ? 11.922 42.734 58.614 1.00 25.22 302 SER A N 1
ATOM 2366 C CA . SER A 1 302 ? 12.935 41.803 58.132 1.00 26.49 302 SER A CA 1
ATOM 2367 C C . SER A 1 302 ? 13.455 40.897 59.243 1.00 27.08 302 SER A C 1
ATOM 2368 O O . SER A 1 302 ? 13.365 39.673 59.154 1.00 26.65 302 SER A O 1
ATOM 2371 N N . VAL A 1 303 ? 14.028 41.503 60.279 1.00 28.45 303 VAL A N 1
ATOM 2372 C CA . VAL A 1 303 ? 14.553 40.737 61.406 1.00 30.36 303 VAL A CA 1
ATOM 2373 C C . VAL A 1 303 ? 13.479 39.793 61.930 1.00 31.04 303 VAL A C 1
ATOM 2374 O O . VAL A 1 303 ? 13.756 38.643 62.259 1.00 32.75 303 VAL A O 1
ATOM 2386 N N . GLN A 1 305 ? 10.906 38.561 60.233 1.00 31.48 305 GLN A N 1
ATOM 2387 C CA . GLN A 1 305 ? 10.670 37.519 59.239 1.00 29.55 305 GLN A CA 1
ATOM 2388 C C . GLN A 1 305 ? 11.741 36.442 59.389 1.00 29.40 305 GLN A C 1
ATOM 2389 O O . GLN A 1 305 ? 11.484 35.263 59.158 1.00 29.18 305 GLN A O 1
ATOM 2395 N N . GLY A 1 306 ? 12.940 36.855 59.793 1.00 28.60 306 GLY A N 1
ATOM 2396 C CA . GLY A 1 306 ? 14.032 35.912 59.972 1.00 28.00 306 GLY A CA 1
ATOM 2397 C C . GLY A 1 306 ? 13.809 34.942 61.119 1.00 28.05 306 GLY A C 1
ATOM 2398 O O . GLY A 1 306 ? 14.013 33.739 60.967 1.00 27.27 306 GLY A O 1
ATOM 2399 N N . LEU A 1 307 ? 13.390 35.476 62.265 1.00 27.99 307 LEU A N 1
ATOM 2400 C CA . LEU A 1 307 ? 13.129 34.700 63.474 1.00 27.86 307 LEU A CA 1
ATOM 2401 C C . LEU A 1 307 ? 11.984 33.717 63.269 1.00 28.49 307 LEU A C 1
ATOM 2402 O O . LEU A 1 307 ? 11.913 32.673 63.923 1.00 28.68 307 LEU A O 1
ATOM 2407 N N . PHE A 1 308 ? 11.089 34.070 62.357 1.00 29.24 308 PHE A N 1
ATOM 2408 C CA . PHE A 1 308 ? 9.925 33.258 62.040 1.00 30.09 308 PHE A CA 1
ATOM 2409 C C . PHE A 1 308 ? 9.897 32.912 60.549 1.00 32.17 308 PHE A C 1
ATOM 2410 O O . PHE A 1 308 ? 9.008 33.344 59.807 1.00 31.69 308 PHE A O 1
ATOM 2418 N N . PRO A 1 309 ? 10.881 32.125 60.090 1.00 34.14 309 PRO A N 1
ATOM 2419 C CA . PRO A 1 309 ? 10.987 31.709 58.690 1.00 35.51 309 PRO A CA 1
ATOM 2420 C C . PRO A 1 309 ? 9.949 30.649 58.377 1.00 36.94 309 PRO A C 1
ATOM 2421 O O . PRO A 1 309 ? 10.119 29.854 57.455 1.00 38.68 309 PRO A O 1
ATOM 2425 N N . ASP A 1 310 ? 8.878 30.635 59.161 1.00 37.20 310 ASP A N 1
ATOM 2426 C CA . ASP A 1 310 ? 7.810 29.662 58.982 1.00 37.40 310 ASP A CA 1
ATOM 2427 C C . ASP A 1 310 ? 6.441 30.303 59.142 1.00 34.58 310 ASP A C 1
ATOM 2428 O O . ASP A 1 310 ? 5.451 29.614 59.387 1.00 35.43 310 ASP A O 1
ATOM 2433 N N . ARG A 1 311 ? 6.389 31.623 59.001 1.00 31.02 311 ARG A N 1
ATOM 2434 C CA . ARG A 1 311 ? 5.139 32.357 59.150 1.00 27.59 311 ARG A CA 1
ATOM 2435 C C . ARG A 1 311 ? 5.167 33.616 58.289 1.00 27.90 311 ARG A C 1
ATOM 2436 O O . ARG A 1 311 ? 6.233 34.138 57.965 1.00 26.32 311 ARG A O 1
ATOM 2444 N N . GLU A 1 312 ? 3.979 34.090 57.929 1.00 28.05 312 GLU A N 1
ATOM 2445 C CA . GLU A 1 312 ? 3.803 35.288 57.113 1.00 29.31 312 GLU A CA 1
ATOM 2446 C C . GLU A 1 312 ? 3.988 36.519 58.010 1.00 28.23 312 GLU A C 1
ATOM 2447 O O . GLU A 1 312 ? 3.379 36.603 59.071 1.00 30.07 312 GLU A O 1
ATOM 2453 N N . VAL A 1 313 ? 4.822 37.469 57.594 1.00 27.26 313 VAL A N 1
ATOM 2454 C CA . VAL A 1 313 ? 5.056 38.673 58.392 1.00 26.34 313 VAL A CA 1
ATOM 2455 C C . VAL A 1 313 ? 4.271 39.865 57.846 1.00 26.26 313 VAL A C 1
ATOM 2456 O O . VAL A 1 313 ? 4.671 40.495 56.864 1.00 23.43 313 VAL A O 1
ATOM 2460 N N . ILE A 1 314 ? 3.155 40.169 58.501 1.00 26.70 314 ILE A N 1
ATOM 2461 C CA . ILE A 1 314 ? 2.281 41.270 58.105 1.00 26.38 314 ILE A CA 1
ATOM 2462 C C . ILE A 1 314 ? 2.536 42.537 58.928 1.00 26.64 314 ILE A C 1
ATOM 2463 O O . ILE A 1 314 ? 2.647 42.477 60.150 1.00 26.56 314 ILE A O 1
ATOM 2468 N N . GLY A 1 315 ? 2.628 43.683 58.260 1.00 26.47 315 GLY A N 1
ATOM 2469 C CA . GLY A 1 315 ? 2.854 44.925 58.979 1.00 25.68 315 GLY A CA 1
ATOM 2470 C C . GLY A 1 315 ? 1.636 45.843 58.961 1.00 25.43 315 GLY A C 1
ATOM 2471 O O . GLY A 1 315 ? 1.205 46.284 57.897 1.00 26.26 315 GLY A O 1
ATOM 2472 N N . ILE A 1 316 ? 1.069 46.132 60.128 1.00 23.48 316 ILE A N 1
ATOM 2473 C CA . ILE A 1 316 ? -0.095 47.010 60.198 1.00 22.00 316 ILE A CA 1
ATOM 2474 C C . ILE A 1 316 ? 0.318 48.376 60.750 1.00 21.74 316 ILE A C 1
ATOM 2475 O O . ILE A 1 316 ? 1.040 48.449 61.742 1.00 18.34 316 ILE A O 1
ATOM 2480 N N . ASP A 1 317 ? -0.122 49.458 60.110 1.00 23.16 317 ASP A N 1
ATOM 2481 C CA . ASP A 1 317 ? 0.231 50.788 60.606 1.00 25.15 317 ASP A CA 1
ATOM 2482 C C . ASP A 1 317 ? -0.485 51.021 61.927 1.00 25.65 317 ASP A C 1
ATOM 2483 O O . ASP A 1 317 ? -1.718 51.082 61.972 1.00 26.39 317 ASP A O 1
ATOM 2488 N N . CYS A 1 318 ? 0.291 51.154 62.998 1.00 26.28 318 CYS A N 1
ATOM 2489 C CA . CYS A 1 318 ? -0.286 51.348 64.319 1.00 28.04 318 CYS A CA 1
ATOM 2490 C C . CYS A 1 318 ? -0.046 52.731 64.907 1.00 28.93 318 CYS A C 1
ATOM 2491 O O . CYS A 1 318 ? -0.002 52.901 66.124 1.00 30.83 318 CYS A O 1
ATOM 2494 N N . ARG A 1 319 ? 0.089 53.726 64.043 1.00 29.60 319 ARG A N 1
ATOM 2495 C CA . ARG A 1 319 ? 0.294 55.082 64.513 1.00 29.63 319 ARG A CA 1
ATOM 2496 C C . ARG A 1 319 ? -0.883 55.552 65.357 1.00 28.65 319 ARG A C 1
ATOM 2497 O O . ARG A 1 319 ? -0.694 56.069 66.456 1.00 28.42 319 ARG A O 1
ATOM 2505 N N . PRO A 1 320 ? -2.119 55.369 64.859 1.00 27.68 320 PRO A N 1
ATOM 2506 C CA . PRO A 1 320 ? -3.307 55.792 65.607 1.00 28.09 320 PRO A CA 1
ATOM 2507 C C . PRO A 1 320 ? -3.406 55.124 66.978 1.00 27.92 320 PRO A C 1
ATOM 2508 O O . PRO A 1 320 ? -3.675 55.780 67.987 1.00 26.63 320 PRO A O 1
ATOM 2512 N N . LEU A 1 321 ? -3.184 53.815 67.004 1.00 28.60 321 LEU A N 1
ATOM 2513 C CA . LEU A 1 321 ? -3.226 53.048 68.244 1.00 27.89 321 LEU A CA 1
ATOM 2514 C C . LEU A 1 321 ? -2.322 53.703 69.282 1.00 28.47 321 LEU A C 1
ATOM 2515 O O . LEU A 1 321 ? -2.680 53.838 70.457 1.00 28.39 321 LEU A O 1
ATOM 2520 N N . VAL A 1 322 ? -1.143 54.108 68.818 1.00 28.83 322 VAL A N 1
ATOM 2521 C CA . VAL A 1 322 ? -0.117 54.748 69.639 1.00 29.48 322 VAL A CA 1
ATOM 2522 C C . VAL A 1 322 ? -0.506 56.138 70.153 1.00 29.36 322 VAL A C 1
ATOM 2523 O O . VAL A 1 322 ? 0.019 56.600 71.167 1.00 29.22 322 VAL A O 1
ATOM 2527 N N . LYS A 1 323 ? -1.418 56.806 69.451 1.00 30.04 323 LYS A N 1
ATOM 2528 C CA . LYS A 1 323 ? -1.856 58.139 69.858 1.00 30.37 323 LYS A CA 1
ATOM 2529 C C . LYS A 1 323 ? -2.350 58.060 71.297 1.00 29.98 323 LYS A C 1
ATOM 2530 O O . LYS A 1 323 ? -2.217 59.015 72.071 1.00 28.83 323 LYS A O 1
ATOM 2536 N N . GLN A 1 324 ? -2.926 56.911 71.644 1.00 29.65 324 GLN A N 1
ATOM 2537 C CA . GLN A 1 324 ? -3.439 56.674 72.990 1.00 29.91 324 GLN A CA 1
ATOM 2538 C C . GLN A 1 324 ? -2.479 55.790 73.771 1.00 31.16 324 GLN A C 1
ATOM 2539 O O . GLN A 1 324 ? -2.890 55.009 74.636 1.00 30.35 324 GLN A O 1
ATOM 2545 N N . HIS A 1 325 ? -1.198 55.903 73.430 1.00 31.90 325 HIS A N 1
ATOM 2546 C CA . HIS A 1 325 ? -0.145 55.160 74.104 1.00 31.27 325 HIS A CA 1
ATOM 2547 C C . HIS A 1 325 ? -0.399 53.653 74.111 1.00 30.79 325 HIS A C 1
ATOM 2548 O O . HIS A 1 325 ? -0.796 53.098 75.127 1.00 35.25 325 HIS A O 1
ATOM 2555 N N . GLY A 1 326 ? -0.175 52.986 72.989 1.00 29.92 326 GLY A N 1
ATOM 2556 C CA . GLY A 1 326 ? -0.394 51.552 72.961 1.00 27.21 326 GLY A CA 1
ATOM 2557 C C . GLY A 1 326 ? -0.302 51.031 71.548 1.00 25.38 326 GLY A C 1
ATOM 2558 O O . GLY A 1 326 ? -0.775 51.687 70.627 1.00 27.80 326 GLY A O 1
ATOM 2559 N N . SER A 1 327 ? 0.299 49.863 71.362 1.00 22.72 327 SER A N 1
ATOM 2560 C CA . SER A 1 327 ? 0.420 49.319 70.024 1.00 20.88 327 SER A CA 1
ATOM 2561 C C . SER A 1 327 ? -0.398 48.045 69.769 1.00 20.46 327 SER A C 1
ATOM 2562 O O . SER A 1 327 ? -1.214 47.627 70.598 1.00 18.02 327 SER A O 1
ATOM 2565 N N . LEU A 1 328 ? -0.159 47.424 68.616 1.00 20.41 328 LEU A N 1
ATOM 2566 C CA . LEU A 1 328 ? -0.884 46.221 68.208 1.00 19.21 328 LEU A CA 1
ATOM 2567 C C . LEU A 1 328 ? -1.091 45.177 69.299 1.00 18.50 328 LEU A C 1
ATOM 2568 O O . LEU A 1 328 ? -2.224 44.914 69.710 1.00 19.14 328 LEU A O 1
ATOM 2573 N N . HIS A 1 329 ? 0.001 44.577 69.762 1.00 16.11 329 HIS A N 1
ATOM 2574 C CA . HIS A 1 329 ? -0.088 43.539 70.785 1.00 16.06 329 HIS A CA 1
ATOM 2575 C C . HIS A 1 329 ? -0.974 43.874 71.999 1.00 15.71 329 HIS A C 1
ATOM 2576 O O . HIS A 1 329 ? -1.615 42.986 72.564 1.00 16.66 329 HIS A O 1
ATOM 2583 N N . CYS A 1 330 ? -1.014 45.143 72.391 1.00 15.58 330 CYS A N 1
ATOM 2584 C CA . CYS A 1 330 ? -1.804 45.567 73.543 1.00 15.69 330 CYS A CA 1
ATOM 2585 C C . CYS A 1 330 ? -3.313 45.504 73.375 1.00 15.31 330 CYS A C 1
ATOM 2586 O O . CYS A 1 330 ? -4.044 45.597 74.354 1.00 16.60 330 CYS A O 1
ATOM 2589 N N . VAL A 1 331 ? -3.791 45.348 72.152 1.00 15.46 331 VAL A N 1
ATOM 2590 C CA . VAL A 1 331 ? -5.227 45.305 71.939 1.00 16.55 331 VAL A CA 1
ATOM 2591 C C . VAL A 1 331 ? -5.672 43.905 71.616 1.00 17.91 331 VAL A C 1
ATOM 2592 O O . VAL A 1 331 ? -6.851 43.656 71.378 1.00 16.32 331 VAL A O 1
ATOM 2596 N N . THR A 1 332 ? -4.720 42.986 71.629 1.00 19.88 332 THR A N 1
ATOM 2597 C CA . THR A 1 332 ? -5.021 41.608 71.304 1.00 22.68 332 THR A CA 1
ATOM 2598 C C . THR A 1 332 ? -4.792 40.655 72.462 1.00 24.37 332 THR A C 1
ATOM 2599 O O . THR A 1 332 ? -4.101 40.981 73.427 1.00 23.54 332 THR A O 1
ATOM 2611 N N . GLN A 1 334 ? -4.530 36.196 72.533 1.00 25.39 334 GLN A N 1
ATOM 2612 C CA . GLN A 1 334 ? -4.667 34.882 71.900 1.00 24.78 334 GLN A CA 1
ATOM 2613 C C . GLN A 1 334 ? -5.102 33.811 72.887 1.00 25.47 334 GLN A C 1
ATOM 2614 O O . GLN A 1 334 ? -4.746 33.845 74.066 1.00 24.48 334 GLN A O 1
ATOM 2620 N N . TYR A 1 335 ? -5.866 32.849 72.380 1.00 26.92 335 TYR A N 1
ATOM 2621 C CA . TYR A 1 335 ? -6.360 31.730 73.178 1.00 27.64 335 TYR A CA 1
ATOM 2622 C C . TYR A 1 335 ? -5.942 30.447 72.466 1.00 28.18 335 TYR A C 1
ATOM 2623 O O . TYR A 1 335 ? -6.227 30.267 71.282 1.00 29.78 335 TYR A O 1
ATOM 2632 N N . PRO A 1 336 ? -5.243 29.548 73.174 1.00 29.11 336 PRO A N 1
ATOM 2633 C CA . PRO A 1 336 ? -4.790 28.282 72.580 1.00 30.00 336 PRO A CA 1
ATOM 2634 C C . PRO A 1 336 ? -5.939 27.445 72.008 1.00 30.78 336 PRO A C 1
ATOM 2635 O O . PRO A 1 336 ? -7.060 27.502 72.514 1.00 30.14 336 PRO A O 1
ATOM 2639 N N . GLN A 1 337 ? -5.666 26.682 70.950 1.00 31.37 337 GLN A N 1
ATOM 2640 C CA . GLN A 1 337 ? -6.703 25.866 70.329 1.00 31.93 337 GLN A CA 1
ATOM 2641 C C . GLN A 1 337 ? -7.303 24.932 71.362 1.00 30.13 337 GLN A C 1
ATOM 2642 O O . GLN A 1 337 ? -6.587 24.360 72.181 1.00 29.58 337 GLN A O 1
ATOM 2648 N N . GLY A 1 338 ? -8.625 24.805 71.337 1.00 28.55 338 GLY A N 1
ATOM 2649 C CA . GLY A 1 338 ? -9.298 23.942 72.290 1.00 29.45 338 GLY A CA 1
ATOM 2650 C C . GLY A 1 338 ? -9.868 24.670 73.500 1.00 29.10 338 GLY A C 1
ATOM 2651 O O . GLY A 1 338 ? -10.414 24.041 74.411 1.00 30.08 338 GLY A O 1
ATOM 2652 N N . PHE A 1 339 ? -9.734 25.993 73.517 1.00 27.70 339 PHE A N 1
ATOM 2653 C CA . PHE A 1 339 ? -10.248 26.802 74.613 1.00 24.74 339 PHE A CA 1
ATOM 2654 C C . PHE A 1 339 ? -11.540 27.502 74.199 1.00 23.66 339 PHE A C 1
ATOM 2655 O O . PHE A 1 339 ? -12.339 27.892 75.042 1.00 23.09 339 PHE A O 1
ATOM 2663 N N . ILE A 1 340 ? -11.750 27.661 72.900 1.00 23.29 340 ILE A N 1
ATOM 2664 C CA . ILE A 1 340 ? -12.960 28.320 72.428 1.00 25.17 340 ILE A CA 1
ATOM 2665 C C . ILE A 1 340 ? -13.963 27.304 71.861 1.00 27.10 340 ILE A C 1
ATOM 2666 O O . ILE A 1 340 ? -13.582 26.228 71.414 1.00 26.95 340 ILE A O 1
ATOM 2671 N N . ARG A 1 341 ? -15.246 27.649 71.891 1.00 28.71 341 ARG A N 1
ATOM 2672 C CA . ARG A 1 341 ? -16.283 26.781 71.358 1.00 30.61 341 ARG A CA 1
ATOM 2673 C C . ARG A 1 341 ? -16.369 26.947 69.849 1.00 31.94 341 ARG A C 1
ATOM 2674 O O . ARG A 1 341 ? -16.811 28.037 69.430 1.00 32.95 341 ARG A O 1
ATOM 2682 N N . LYS B 1 3 ? -6.904 42.272 118.898 1.00 19.16 3 LYS B N 1
ATOM 2683 C CA . LYS B 1 3 ? -7.936 43.038 119.657 1.00 20.65 3 LYS B CA 1
ATOM 2684 C C . LYS B 1 3 ? -8.135 44.441 119.095 1.00 19.65 3 LYS B C 1
ATOM 2685 O O . LYS B 1 3 ? -7.327 45.335 119.343 1.00 19.82 3 LYS B O 1
ATOM 2691 N N . ARG B 1 4 ? -9.224 44.635 118.356 1.00 18.96 4 ARG B N 1
ATOM 2692 C CA . ARG B 1 4 ? -9.509 45.925 117.737 1.00 18.82 4 ARG B CA 1
ATOM 2693 C C . ARG B 1 4 ? -10.881 46.525 118.090 1.00 19.54 4 ARG B C 1
ATOM 2694 O O . ARG B 1 4 ? -11.793 45.831 118.552 1.00 20.09 4 ARG B O 1
ATOM 2702 N N . LEU B 1 5 ? -11.010 47.828 117.860 1.00 18.38 5 LEU B N 1
ATOM 2703 C CA . LEU B 1 5 ? -12.247 48.553 118.122 1.00 16.26 5 LEU B CA 1
ATOM 2704 C C . LEU B 1 5 ? -12.399 49.672 117.096 1.00 15.22 5 LEU B C 1
ATOM 2705 O O . LEU B 1 5 ? -11.520 50.527 116.956 1.00 12.22 5 LEU B O 1
ATOM 2710 N N . PHE B 1 6 ? -13.519 49.654 116.379 1.00 14.98 6 PHE B N 1
ATOM 2711 C CA . PHE B 1 6 ? -13.807 50.657 115.360 1.00 14.44 6 PHE B CA 1
ATOM 2712 C C . PHE B 1 6 ? -14.573 51.822 115.995 1.00 14.95 6 PHE B C 1
ATOM 2713 O O . PHE B 1 6 ? -15.763 51.726 116.286 1.00 16.04 6 PHE B O 1
ATOM 2721 N N . LEU B 1 7 ? -13.875 52.927 116.217 1.00 15.00 7 LEU B N 1
ATOM 2722 C CA . LEU B 1 7 ? -14.477 54.085 116.852 1.00 16.08 7 LEU B CA 1
ATOM 2723 C C . LEU B 1 7 ? -15.663 54.689 116.113 1.00 16.35 7 LEU B C 1
ATOM 2724 O O . LEU B 1 7 ? -15.691 54.743 114.881 1.00 16.94 7 LEU B O 1
ATOM 2729 N N . PRO B 1 8 ? -16.677 55.132 116.871 1.00 15.89 8 PRO B N 1
ATOM 2730 C CA . PRO B 1 8 ? -17.861 55.736 116.255 1.00 15.80 8 PRO B CA 1
ATOM 2731 C C . PRO B 1 8 ? -17.545 57.183 115.882 1.00 15.86 8 PRO B C 1
ATOM 2732 O O . PRO B 1 8 ? -16.551 57.732 116.348 1.00 15.09 8 PRO B O 1
ATOM 2736 N N . GLU B 1 9 ? -18.365 57.796 115.032 1.00 16.44 9 GLU B N 1
ATOM 2737 C CA . GLU B 1 9 ? -18.105 59.168 114.604 1.00 16.56 9 GLU B CA 1
ATOM 2738 C C . GLU B 1 9 ? -18.199 60.188 115.744 1.00 16.98 9 GLU B C 1
ATOM 2739 O O . GLU B 1 9 ? -17.316 61.028 115.895 1.00 17.16 9 GLU B O 1
ATOM 2745 N N . TRP B 1 10 ? -19.257 60.102 116.548 1.00 17.04 10 TRP B N 1
ATOM 2746 C CA . TRP B 1 10 ? -19.480 61.026 117.659 1.00 18.37 10 TRP B CA 1
ATOM 2747 C C . TRP B 1 10 ? -18.398 61.032 118.757 1.00 18.92 10 TRP B C 1
ATOM 2748 O O . TRP B 1 10 ? -18.384 61.920 119.611 1.00 20.68 10 TRP B O 1
ATOM 2759 N N . ALA B 1 11 ? -17.499 60.048 118.732 1.00 18.15 11 ALA B N 1
ATOM 2760 C CA . ALA B 1 11 ? -16.405 59.961 119.704 1.00 17.40 11 ALA B CA 1
ATOM 2761 C C . ALA B 1 11 ? -15.591 61.247 119.607 1.00 16.75 11 ALA B C 1
ATOM 2762 O O . ALA B 1 11 ? -15.493 61.839 118.544 1.00 17.14 11 ALA B O 1
ATOM 2764 N N . PRO B 1 12 ? -14.989 61.690 120.717 1.00 16.37 12 PRO B N 1
ATOM 2765 C CA . PRO B 1 12 ? -14.199 62.927 120.683 1.00 15.40 12 PRO B CA 1
ATOM 2766 C C . PRO B 1 12 ? -13.149 62.964 119.574 1.00 14.54 12 PRO B C 1
ATOM 2767 O O . PRO B 1 12 ? -12.316 62.067 119.434 1.00 13.57 12 PRO B O 1
ATOM 2771 N N . GLN B 1 13 ? -13.201 64.022 118.780 1.00 14.44 13 GLN B N 1
ATOM 2772 C CA . GLN B 1 13 ? -12.289 64.155 117.666 1.00 14.47 13 GLN B CA 1
ATOM 2773 C C . GLN B 1 13 ? -11.082 65.040 117.934 1.00 15.44 13 GLN B C 1
ATOM 2774 O O . GLN B 1 13 ? -11.080 65.877 118.841 1.00 11.91 13 GLN B O 1
ATOM 2780 N N . GLU B 1 14 ? -10.056 64.820 117.119 1.00 16.74 14 GLU B N 1
ATOM 2781 C CA . GLU B 1 14 ? -8.800 65.545 117.178 1.00 20.17 14 GLU B CA 1
ATOM 2782 C C . GLU B 1 14 ? -8.763 66.513 116.003 1.00 20.00 14 GLU B C 1
ATOM 2783 O O . GLU B 1 14 ? -8.207 67.610 116.104 1.00 19.54 14 GLU B O 1
ATOM 2789 N N . ALA B 1 15 ? -9.373 66.087 114.897 1.00 19.36 15 ALA B N 1
ATOM 2790 C CA . ALA B 1 15 ? -9.435 66.874 113.672 1.00 18.93 15 ALA B CA 1
ATOM 2791 C C . ALA B 1 15 ? -10.217 66.166 112.562 1.00 18.00 15 ALA B C 1
ATOM 2792 O O . ALA B 1 15 ? -10.582 64.992 112.681 1.00 17.69 15 ALA B O 1
ATOM 2794 N N . VAL B 1 16 ? -10.466 66.899 111.482 1.00 16.26 16 VAL B N 1
ATOM 2795 C CA . VAL B 1 16 ? -11.180 66.377 110.324 1.00 15.59 16 VAL B CA 1
ATOM 2796 C C . VAL B 1 16 ? -10.376 66.663 109.041 1.00 16.30 16 VAL B C 1
ATOM 2797 O O . VAL B 1 16 ? -9.915 67.788 108.801 1.00 14.45 16 VAL B O 1
ATOM 2801 N N . GLN B 1 17 ? -10.205 65.624 108.229 1.00 16.56 17 GLN B N 1
ATOM 2802 C CA . GLN B 1 17 ? -9.475 65.722 106.971 1.00 15.53 17 GLN B CA 1
ATOM 2803 C C . GLN B 1 17 ? -10.397 66.099 105.827 1.00 15.34 17 GLN B C 1
ATOM 2804 O O . GLN B 1 17 ? -11.540 65.655 105.763 1.00 15.77 17 GLN B O 1
ATOM 2810 N N . LEU B 1 18 ? -9.890 66.910 104.911 1.00 14.58 18 LEU B N 1
ATOM 2811 C CA . LEU B 1 18 ? -10.658 67.313 103.746 1.00 12.21 18 LEU B CA 1
ATOM 2812 C C . LEU B 1 18 ? -9.709 67.262 102.555 1.00 12.22 18 LEU B C 1
ATOM 2813 O O . LEU B 1 18 ? -8.542 67.634 102.669 1.00 12.54 18 LEU B O 1
ATOM 2818 N N . THR B 1 19 ? -10.194 66.775 101.423 1.00 11.33 19 THR B N 1
ATOM 2819 C CA . THR B 1 19 ? -9.377 66.744 100.226 1.00 9.20 19 THR B CA 1
ATOM 2820 C C . THR B 1 19 ? -9.993 67.817 99.335 1.00 8.62 19 THR B C 1
ATOM 2821 O O . THR B 1 19 ? -11.102 67.666 98.812 1.00 6.52 19 THR B O 1
ATOM 2825 N N . TRP B 1 20 ? -9.279 68.932 99.226 1.00 10.44 20 TRP B N 1
ATOM 2826 C CA . TRP B 1 20 ? -9.711 70.086 98.440 1.00 12.19 20 TRP B CA 1
ATOM 2827 C C . TRP B 1 20 ? -9.800 69.725 96.969 1.00 16.01 20 TRP B C 1
ATOM 2828 O O . TRP B 1 20 ? -9.035 68.900 96.481 1.00 18.25 20 TRP B O 1
ATOM 2839 N N . PRO B 1 21 ? -10.740 70.331 96.240 1.00 18.97 21 PRO B N 1
ATOM 2840 C CA . PRO B 1 21 ? -10.836 70.005 94.814 1.00 23.14 21 PRO B CA 1
ATOM 2841 C C . PRO B 1 21 ? -9.544 70.383 94.073 1.00 26.67 21 PRO B C 1
ATOM 2842 O O . PRO B 1 21 ? -9.085 71.528 94.168 1.00 27.13 21 PRO B O 1
ATOM 2846 N N . HIS B 1 22 ? -8.964 69.416 93.354 1.00 30.13 22 HIS B N 1
ATOM 2847 C CA . HIS B 1 22 ? -7.714 69.611 92.597 1.00 34.46 22 HIS B CA 1
ATOM 2848 C C . HIS B 1 22 ? -7.830 70.621 91.460 1.00 36.66 22 HIS B C 1
ATOM 2849 O O . HIS B 1 22 ? -6.906 71.392 91.214 1.00 37.06 22 HIS B O 1
ATOM 2856 N N . ASP B 1 23 ? -8.965 70.608 90.769 1.00 39.43 23 ASP B N 1
ATOM 2857 C CA . ASP B 1 23 ? -9.211 71.521 89.659 1.00 41.60 23 ASP B CA 1
ATOM 2858 C C . ASP B 1 23 ? -8.770 72.940 89.977 1.00 41.69 23 ASP B C 1
ATOM 2859 O O . ASP B 1 23 ? -7.972 73.528 89.254 1.00 39.98 23 ASP B O 1
ATOM 2864 N N . ARG B 1 24 ? -9.301 73.480 91.068 1.00 44.01 24 ARG B N 1
ATOM 2865 C CA . ARG B 1 24 ? -9.002 74.843 91.493 1.00 46.64 24 ARG B CA 1
ATOM 2866 C C . ARG B 1 24 ? -7.511 75.065 91.671 1.00 47.98 24 ARG B C 1
ATOM 2867 O O . ARG B 1 24 ? -6.866 74.418 92.494 1.00 49.17 24 ARG B O 1
ATOM 2875 N N . THR B 1 25 ? -6.964 75.996 90.906 1.00 48.54 25 THR B N 1
ATOM 2876 C CA . THR B 1 25 ? -5.546 76.270 90.997 1.00 49.22 25 THR B CA 1
ATOM 2877 C C . THR B 1 25 ? -5.270 77.627 90.372 1.00 50.01 25 THR B C 1
ATOM 2878 O O . THR B 1 25 ? -4.225 78.238 90.599 1.00 49.68 25 THR B O 1
ATOM 2882 N N . ASP B 1 26 ? -6.233 78.102 89.594 1.00 50.11 26 ASP B N 1
ATOM 2883 C CA . ASP B 1 26 ? -6.093 79.377 88.918 1.00 51.01 26 ASP B CA 1
ATOM 2884 C C . ASP B 1 26 ? -6.556 80.534 89.786 1.00 50.50 26 ASP B C 1
ATOM 2885 O O . ASP B 1 26 ? -7.399 80.363 90.665 1.00 49.91 26 ASP B O 1
ATOM 2890 N N . TRP B 1 27 ? -5.980 81.707 89.526 1.00 50.43 27 TRP B N 1
ATOM 2891 C CA . TRP B 1 27 ? -6.305 82.936 90.239 1.00 49.62 27 TRP B CA 1
ATOM 2892 C C . TRP B 1 27 ? -7.633 83.495 89.766 1.00 48.38 27 TRP B C 1
ATOM 2893 O O . TRP B 1 27 ? -7.970 83.408 88.586 1.00 48.49 27 TRP B O 1
ATOM 2904 N N . ALA B 1 28 ? -8.375 84.088 90.693 1.00 47.06 28 ALA B N 1
ATOM 2905 C CA . ALA B 1 28 ? -9.668 84.662 90.368 1.00 46.25 28 ALA B CA 1
ATOM 2906 C C . ALA B 1 28 ? -10.162 85.606 91.465 1.00 46.04 28 ALA B C 1
ATOM 2907 O O . ALA B 1 28 ? -9.734 85.522 92.620 1.00 45.68 28 ALA B O 1
ATOM 2909 N N . TYR B 1 29 ? -11.068 86.505 91.087 1.00 45.56 29 TYR B N 1
ATOM 2910 C CA . TYR B 1 29 ? -11.640 87.474 92.014 1.00 44.93 29 TYR B CA 1
ATOM 2911 C C . TYR B 1 29 ? -12.657 86.846 92.962 1.00 44.95 29 TYR B C 1
ATOM 2912 O O . TYR B 1 29 ? -12.735 87.215 94.135 1.00 45.57 29 TYR B O 1
ATOM 2929 N N . LEU B 1 31 ? -15.072 83.037 94.028 1.00 40.44 31 LEU B N 1
ATOM 2930 C CA . LEU B 1 31 ? -14.892 81.614 94.229 1.00 38.69 31 LEU B CA 1
ATOM 2931 C C . LEU B 1 31 ? -16.125 80.922 93.673 1.00 37.05 31 LEU B C 1
ATOM 2932 O O . LEU B 1 31 ? -17.234 81.443 93.777 1.00 35.57 31 LEU B O 1
ATOM 2937 N N . ASP B 1 32 ? -15.926 79.754 93.074 1.00 36.87 32 ASP B N 1
ATOM 2938 C CA . ASP B 1 32 ? -17.017 78.974 92.498 1.00 37.14 32 ASP B CA 1
ATOM 2939 C C . ASP B 1 32 ? -17.958 78.432 93.587 1.00 36.27 32 ASP B C 1
ATOM 2940 O O . ASP B 1 32 ? -17.572 78.321 94.753 1.00 37.31 32 ASP B O 1
ATOM 2945 N N . GLU B 1 33 ? -19.185 78.096 93.197 1.00 33.73 33 GLU B N 1
ATOM 2946 C CA . GLU B 1 33 ? -20.194 77.564 94.120 1.00 32.13 33 GLU B CA 1
ATOM 2947 C C . GLU B 1 33 ? -19.707 76.374 94.954 1.00 30.41 33 GLU B C 1
ATOM 2948 O O . GLU B 1 33 ? -20.084 76.220 96.121 1.00 29.16 33 GLU B O 1
ATOM 2954 N N . VAL B 1 34 ? -18.869 75.536 94.348 1.00 28.74 34 VAL B N 1
ATOM 2955 C CA . VAL B 1 34 ? -18.352 74.349 95.015 1.00 27.36 34 VAL B CA 1
ATOM 2956 C C . VAL B 1 34 ? -17.230 74.651 96.004 1.00 27.34 34 VAL B C 1
ATOM 2957 O O . VAL B 1 34 ? -17.211 74.112 97.111 1.00 28.28 34 VAL B O 1
ATOM 2961 N N . GLU B 1 35 ? -16.306 75.524 95.625 1.00 26.40 35 GLU B N 1
ATOM 2962 C CA . GLU B 1 35 ? -15.209 75.843 96.517 1.00 25.27 35 GLU B CA 1
ATOM 2963 C C . GLU B 1 35 ? -15.702 76.655 97.715 1.00 25.96 35 GLU B C 1
ATOM 2964 O O . GLU B 1 35 ? -15.148 76.545 98.815 1.00 24.38 35 GLU B O 1
ATOM 2970 N N . THR B 1 36 ? -16.745 77.464 97.515 1.00 26.28 36 THR B N 1
ATOM 2971 C CA . THR B 1 36 ? -17.288 78.235 98.633 1.00 26.31 36 THR B CA 1
ATOM 2972 C C . THR B 1 36 ? -17.942 77.236 99.591 1.00 25.09 36 THR B C 1
ATOM 2973 O O . THR B 1 36 ? -18.028 77.478 100.793 1.00 26.71 36 THR B O 1
ATOM 2977 N N . CYS B 1 37 ? -18.385 76.101 99.054 1.00 23.07 37 CYS B N 1
ATOM 2978 C CA . CYS B 1 37 ? -18.990 75.053 99.872 1.00 20.74 37 CYS B CA 1
ATOM 2979 C C . CYS B 1 37 ? -17.896 74.463 100.788 1.00 18.51 37 CYS B C 1
ATOM 2980 O O . CYS B 1 37 ? -18.073 74.398 102.009 1.00 17.53 37 CYS B O 1
ATOM 2983 N N . PHE B 1 38 ? -16.763 74.060 100.209 1.00 16.46 38 PHE B N 1
ATOM 2984 C CA . PHE B 1 38 ? -15.649 73.510 100.999 1.00 16.29 38 PHE B CA 1
ATOM 2985 C C . PHE B 1 38 ? -15.163 74.523 102.033 1.00 17.18 38 PHE B C 1
ATOM 2986 O O . PHE B 1 38 ? -14.773 74.150 103.142 1.00 17.42 38 PHE B O 1
ATOM 2994 N N . VAL B 1 39 ? -15.164 75.806 101.663 1.00 15.25 39 VAL B N 1
ATOM 2995 C CA . VAL B 1 39 ? -14.742 76.847 102.593 1.00 12.95 39 VAL B CA 1
ATOM 2996 C C . VAL B 1 39 ? -15.739 76.867 103.761 1.00 13.34 39 VAL B C 1
ATOM 2997 O O . VAL B 1 39 ? -15.362 77.042 104.920 1.00 10.68 39 VAL B O 1
ATOM 3001 N N . ARG B 1 40 ? -17.012 76.655 103.444 1.00 15.12 40 ARG B N 1
ATOM 3002 C CA . ARG B 1 40 ? -18.051 76.640 104.458 1.00 17.24 40 ARG B CA 1
ATOM 3003 C C . ARG B 1 40 ? -17.825 75.455 105.403 1.00 17.69 40 ARG B C 1
ATOM 3004 O O . ARG B 1 40 ? -17.859 75.603 106.624 1.00 17.98 40 ARG B O 1
ATOM 3012 N N . ILE B 1 41 ? -17.576 74.279 104.837 1.00 17.60 41 ILE B N 1
ATOM 3013 C CA . ILE B 1 41 ? -17.345 73.092 105.644 1.00 15.45 41 ILE B CA 1
ATOM 3014 C C . ILE B 1 41 ? -16.064 73.251 106.450 1.00 15.71 41 ILE B C 1
ATOM 3015 O O . ILE B 1 41 ? -16.070 73.073 107.665 1.00 16.08 41 ILE B O 1
ATOM 3020 N N . ALA B 1 42 ? -14.977 73.591 105.762 1.00 15.50 42 ALA B N 1
ATOM 3021 C CA . ALA B 1 42 ? -13.675 73.793 106.387 1.00 15.03 42 ALA B CA 1
ATOM 3022 C C . ALA B 1 42 ? -13.743 74.833 107.504 1.00 16.03 42 ALA B C 1
ATOM 3023 O O . ALA B 1 42 ? -13.035 74.719 108.507 1.00 16.37 42 ALA B O 1
ATOM 3025 N N . THR B 1 43 ? -14.593 75.846 107.323 1.00 17.45 43 THR B N 1
ATOM 3026 C CA . THR B 1 43 ? -14.769 76.906 108.320 1.00 18.12 43 THR B CA 1
ATOM 3027 C C . THR B 1 43 ? -15.645 76.405 109.476 1.00 18.26 43 THR B C 1
ATOM 3028 O O . THR B 1 43 ? -15.522 76.880 110.599 1.00 20.03 43 THR B O 1
ATOM 3032 N N . ALA B 1 44 ? -16.526 75.448 109.212 1.00 16.49 44 ALA B N 1
ATOM 3033 C CA . ALA B 1 44 ? -17.373 74.931 110.277 1.00 16.68 44 ALA B CA 1
ATOM 3034 C C . ALA B 1 44 ? -16.527 74.062 111.194 1.00 15.84 44 ALA B C 1
ATOM 3035 O O . ALA B 1 44 ? -16.667 74.096 112.407 1.00 16.24 44 ALA B O 1
ATOM 3037 N N . ILE B 1 45 ? -15.643 73.278 110.598 1.00 15.38 45 ILE B N 1
ATOM 3038 C CA . ILE B 1 45 ? -14.791 72.376 111.356 1.00 14.83 45 ILE B CA 1
ATOM 3039 C C . ILE B 1 45 ? -13.677 73.116 112.086 1.00 14.28 45 ILE B C 1
ATOM 3040 O O . ILE B 1 45 ? -13.428 72.859 113.256 1.00 15.76 45 ILE B O 1
ATOM 3045 N N . LEU B 1 46 ? -13.008 74.025 111.391 1.00 12.96 46 LEU B N 1
ATOM 3046 C CA . LEU B 1 46 ? -11.937 74.800 111.989 1.00 13.71 46 LEU B CA 1
ATOM 3047 C C . LEU B 1 46 ? -12.389 75.612 113.211 1.00 14.65 46 LEU B C 1
ATOM 3048 O O . LEU B 1 46 ? -11.570 76.045 114.027 1.00 12.18 46 LEU B O 1
ATOM 3053 N N . ARG B 1 47 ? -13.694 75.813 113.335 1.00 17.06 47 ARG B N 1
ATOM 3054 C CA . ARG B 1 47 ? -14.235 76.576 114.447 1.00 19.82 47 ARG B CA 1
ATOM 3055 C C . ARG B 1 47 ? -14.409 75.724 115.713 1.00 19.17 47 ARG B C 1
ATOM 3056 O O . ARG B 1 47 ? -14.532 76.266 116.810 1.00 20.73 47 ARG B O 1
ATOM 3064 N N . HIS B 1 48 ? -14.400 74.399 115.562 1.00 20.17 48 HIS B N 1
ATOM 3065 C CA . HIS B 1 48 ? -14.543 73.475 116.702 1.00 18.88 48 HIS B CA 1
ATOM 3066 C C . HIS B 1 48 ? -13.297 72.618 116.933 1.00 17.74 48 HIS B C 1
ATOM 3067 O O . HIS B 1 48 ? -12.990 72.255 118.064 1.00 18.39 48 HIS B O 1
ATOM 3074 N N . GLU B 1 49 ? -12.575 72.288 115.871 1.00 17.37 49 GLU B N 1
ATOM 3075 C CA . GLU B 1 49 ? -11.384 71.466 116.034 1.00 18.02 49 GLU B CA 1
ATOM 3076 C C . GLU B 1 49 ? -10.393 71.685 114.903 1.00 18.53 49 GLU B C 1
ATOM 3077 O O . GLU B 1 49 ? -10.633 72.485 114.006 1.00 18.20 49 GLU B O 1
ATOM 3083 N N . ARG B 1 50 ? -9.276 70.971 114.942 1.00 19.42 50 ARG B N 1
ATOM 3084 C CA . ARG B 1 50 ? -8.279 71.119 113.897 1.00 20.26 50 ARG B CA 1
ATOM 3085 C C . ARG B 1 50 ? -8.803 70.631 112.541 1.00 20.59 50 ARG B C 1
ATOM 3086 O O . ARG B 1 50 ? -9.784 69.881 112.467 1.00 19.74 50 ARG B O 1
ATOM 3094 N N . LEU B 1 51 ? -8.148 71.080 111.469 1.00 19.42 51 LEU B N 1
ATOM 3095 C CA . LEU B 1 51 ? -8.517 70.711 110.104 1.00 17.11 51 LEU B CA 1
ATOM 3096 C C . LEU B 1 51 ? -7.292 70.305 109.275 1.00 16.42 51 LEU B C 1
ATOM 3097 O O . LEU B 1 51 ? -6.252 70.960 109.317 1.00 14.37 51 LEU B O 1
ATOM 3102 N N . ILE B 1 52 ? -7.422 69.211 108.533 1.00 16.38 52 ILE B N 1
ATOM 3103 C CA . ILE B 1 52 ? -6.345 68.731 107.670 1.00 16.79 52 ILE B CA 1
ATOM 3104 C C . ILE B 1 52 ? -6.808 68.951 106.237 1.00 17.03 52 ILE B C 1
ATOM 3105 O O . ILE B 1 52 ? -7.976 68.731 105.917 1.00 18.21 52 ILE B O 1
ATOM 3110 N N . VAL B 1 53 ? -5.906 69.380 105.368 1.00 16.22 53 VAL B N 1
ATOM 3111 C CA . VAL B 1 53 ? -6.293 69.630 103.990 1.00 16.63 53 VAL B CA 1
ATOM 3112 C C . VAL B 1 53 ? -5.295 69.110 102.951 1.00 17.62 53 VAL B C 1
ATOM 3113 O O . VAL B 1 53 ? -4.102 69.413 103.015 1.00 17.99 53 VAL B O 1
ATOM 3117 N N . VAL B 1 54 ? -5.787 68.312 102.004 1.00 18.30 54 VAL B N 1
ATOM 3118 C CA . VAL B 1 54 ? -4.944 67.795 100.925 1.00 19.00 54 VAL B CA 1
ATOM 3119 C C . VAL B 1 54 ? -5.281 68.680 99.742 1.00 20.09 54 VAL B C 1
ATOM 3120 O O . VAL B 1 54 ? -6.400 68.647 99.232 1.00 20.99 54 VAL B O 1
ATOM 3124 N N . CYS B 1 55 ? -4.322 69.488 99.317 1.00 22.15 55 CYS B N 1
ATOM 3125 C CA . CYS B 1 55 ? -4.557 70.405 98.211 1.00 23.81 55 CYS B CA 1
ATOM 3126 C C . CYS B 1 55 ? -3.348 70.496 97.295 1.00 24.22 55 CYS B C 1
ATOM 3127 O O . CYS B 1 55 ? -2.279 69.964 97.605 1.00 22.36 55 CYS B O 1
ATOM 3130 N N . PRO B 1 56 ? -3.513 71.172 96.147 1.00 26.31 56 PRO B N 1
ATOM 3131 C CA . PRO B 1 56 ? -2.471 71.379 95.139 1.00 28.07 56 PRO B CA 1
ATOM 3132 C C . PRO B 1 56 ? -1.464 72.467 95.531 1.00 29.84 56 PRO B C 1
ATOM 3133 O O . PRO B 1 56 ? -0.349 72.499 95.012 1.00 31.23 56 PRO B O 1
ATOM 3137 N N . ASP B 1 57 ? -1.861 73.361 96.435 1.00 32.32 57 ASP B N 1
ATOM 3138 C CA . ASP B 1 57 ? -0.963 74.413 96.929 1.00 33.72 57 ASP B CA 1
ATOM 3139 C C . ASP B 1 57 ? -1.533 75.097 98.172 1.00 33.81 57 ASP B C 1
ATOM 3140 O O . ASP B 1 57 ? -2.664 75.576 98.166 1.00 33.75 57 ASP B O 1
ATOM 3145 N N . ARG B 1 58 ? -0.737 75.142 99.234 1.00 33.42 58 ARG B N 1
ATOM 3146 C CA . ARG B 1 58 ? -1.177 75.746 100.480 1.00 33.53 58 ARG B CA 1
ATOM 3147 C C . ARG B 1 58 ? -1.649 77.177 100.343 1.00 32.64 58 ARG B C 1
ATOM 3148 O O . ARG B 1 58 ? -2.550 77.596 101.061 1.00 32.48 58 ARG B O 1
ATOM 3156 N N . LYS B 1 59 ? -1.037 77.929 99.433 1.00 32.35 59 LYS B N 1
ATOM 3157 C CA . LYS B 1 59 ? -1.393 79.333 99.264 1.00 32.32 59 LYS B CA 1
ATOM 3158 C C . LYS B 1 59 ? -2.882 79.573 99.042 1.00 30.76 59 LYS B C 1
ATOM 3159 O O . LYS B 1 59 ? -3.444 80.477 99.651 1.00 33.16 59 LYS B O 1
ATOM 3165 N N . ARG B 1 60 ? -3.535 78.781 98.196 1.00 27.75 60 ARG B N 1
ATOM 3166 C CA . ARG B 1 60 ? -4.968 78.981 97.985 1.00 26.04 60 ARG B CA 1
ATOM 3167 C C . ARG B 1 60 ? -5.766 78.755 99.263 1.00 24.44 60 ARG B C 1
ATOM 3168 O O . ARG B 1 60 ? -6.534 79.621 99.670 1.00 24.15 60 ARG B O 1
ATOM 3176 N N . VAL B 1 61 ? -5.581 77.591 99.886 1.00 22.97 61 VAL B N 1
ATOM 3177 C CA . VAL B 1 61 ? -6.297 77.245 101.113 1.00 22.22 61 VAL B CA 1
ATOM 3178 C C . VAL B 1 61 ? -6.166 78.333 102.173 1.00 22.64 61 VAL B C 1
ATOM 3179 O O . VAL B 1 61 ? -7.158 78.978 102.533 1.00 22.89 61 VAL B O 1
ATOM 3183 N N . PHE B 1 62 ? -4.951 78.533 102.682 1.00 21.59 62 PHE B N 1
ATOM 3184 C CA . PHE B 1 62 ? -4.720 79.572 103.688 1.00 20.38 62 PHE B CA 1
ATOM 3185 C C . PHE B 1 62 ? -5.275 80.905 103.221 1.00 19.37 62 PHE B C 1
ATOM 3186 O O . PHE B 1 62 ? -5.740 81.710 104.026 1.00 19.55 62 PHE B O 1
ATOM 3194 N N . GLY B 1 63 ? -5.220 81.127 101.914 1.00 17.87 63 GLY B N 1
ATOM 3195 C CA . GLY B 1 63 ? -5.710 82.369 101.362 1.00 17.92 63 GLY B CA 1
ATOM 3196 C C . GLY B 1 63 ? -7.217 82.480 101.375 1.00 18.75 63 GLY B C 1
ATOM 3197 O O . GLY B 1 63 ? -7.744 83.589 101.370 1.00 19.94 63 GLY B O 1
ATOM 3198 N N . LEU B 1 64 ? -7.909 81.345 101.400 1.00 18.23 64 LEU B N 1
ATOM 3199 C CA . LEU B 1 64 ? -9.366 81.338 101.392 1.00 21.96 64 LEU B CA 1
ATOM 3200 C C . LEU B 1 64 ? -9.998 81.196 102.789 1.00 24.87 64 LEU B C 1
ATOM 3201 O O . LEU B 1 64 ? -10.997 81.848 103.100 1.00 24.71 64 LEU B O 1
ATOM 3206 N N . LEU B 1 65 ? -9.420 80.340 103.625 1.00 27.35 65 LEU B N 1
ATOM 3207 C CA . LEU B 1 65 ? -9.938 80.138 104.969 1.00 27.91 65 LEU B CA 1
ATOM 3208 C C . LEU B 1 65 ? -9.556 81.322 105.847 1.00 30.47 65 LEU B C 1
ATOM 3209 O O . LEU B 1 65 ? -8.510 81.944 105.637 1.00 30.29 65 LEU B O 1
ATOM 3214 N N . PRO B 1 66 ? -10.401 81.636 106.855 1.00 32.37 66 PRO B N 1
ATOM 3215 C CA . PRO B 1 66 ? -10.223 82.743 107.802 1.00 33.29 66 PRO B CA 1
ATOM 3216 C C . PRO B 1 66 ? -8.829 82.909 108.369 1.00 34.94 66 PRO B C 1
ATOM 3217 O O . PRO B 1 66 ? -8.186 81.959 108.799 1.00 34.60 66 PRO B O 1
ATOM 3221 N N . PRO B 1 67 ? -8.354 84.149 108.399 1.00 37.25 67 PRO B N 1
ATOM 3222 C CA . PRO B 1 67 ? -7.023 84.439 108.910 1.00 37.97 67 PRO B CA 1
ATOM 3223 C C . PRO B 1 67 ? -6.840 84.140 110.389 1.00 38.34 67 PRO B C 1
ATOM 3224 O O . PRO B 1 67 ? -7.790 84.090 111.179 1.00 38.84 67 PRO B O 1
ATOM 3228 N N . GLU B 1 68 ? -5.585 83.926 110.745 1.00 39.66 68 GLU B N 1
ATOM 3229 C CA . GLU B 1 68 ? -5.192 83.659 112.116 1.00 41.66 68 GLU B CA 1
ATOM 3230 C C . GLU B 1 68 ? -6.058 82.619 112.845 1.00 40.69 68 GLU B C 1
ATOM 3231 O O . GLU B 1 68 ? -6.181 82.614 114.073 1.00 42.33 68 GLU B O 1
ATOM 3237 N N . LEU B 1 69 ? -6.671 81.743 112.060 1.00 38.01 69 LEU B N 1
ATOM 3238 C CA . LEU B 1 69 ? -7.446 80.626 112.587 1.00 30.87 69 LEU B CA 1
ATOM 3239 C C . LEU B 1 69 ? -6.669 79.473 111.950 1.00 26.69 69 LEU B C 1
ATOM 3240 O O . LEU B 1 69 ? -6.992 78.303 112.111 1.00 25.63 69 LEU B O 1
ATOM 3245 N N . HIS B 1 70 ? -5.617 79.866 111.240 1.00 22.33 70 HIS B N 1
ATOM 3246 C CA . HIS B 1 70 ? -4.728 78.981 110.527 1.00 20.31 70 HIS B CA 1
ATOM 3247 C C . HIS B 1 70 ? -3.940 78.024 111.417 1.00 19.05 70 HIS B C 1
ATOM 3248 O O . HIS B 1 70 ? -3.477 76.983 110.944 1.00 18.87 70 HIS B O 1
ATOM 3255 N N . HIS B 1 71 ? -3.784 78.373 112.694 1.00 16.93 71 HIS B N 1
ATOM 3256 C CA . HIS B 1 71 ? -3.033 77.526 113.609 1.00 14.86 71 HIS B CA 1
ATOM 3257 C C . HIS B 1 71 ? -3.722 76.181 113.789 1.00 13.55 71 HIS B C 1
ATOM 3258 O O . HIS B 1 71 ? -3.119 75.235 114.278 1.00 12.99 71 HIS B O 1
ATOM 3265 N N . ARG B 1 72 ? -4.981 76.080 113.395 1.00 12.41 72 ARG B N 1
ATOM 3266 C CA . ARG B 1 72 ? -5.653 74.795 113.503 1.00 14.44 72 ARG B CA 1
ATOM 3267 C C . ARG B 1 72 ? -5.640 74.120 112.137 1.00 15.49 72 ARG B C 1
ATOM 3268 O O . ARG B 1 72 ? -6.195 73.041 111.962 1.00 13.99 72 ARG B O 1
ATOM 3276 N N . LEU B 1 73 ? -5.000 74.767 111.172 1.00 16.57 73 LEU B N 1
ATOM 3277 C CA . LEU B 1 73 ? -4.943 74.252 109.815 1.00 18.59 73 LEU B CA 1
ATOM 3278 C C . LEU B 1 73 ? -3.635 73.564 109.443 1.00 21.01 73 LEU B C 1
ATOM 3279 O O . LEU B 1 73 ? -2.550 74.127 109.591 1.00 21.93 73 LEU B O 1
ATOM 3284 N N . TYR B 1 74 ? -3.754 72.338 108.953 1.00 22.52 74 TYR B N 1
ATOM 3285 C CA . TYR B 1 74 ? -2.604 71.570 108.522 1.00 23.92 74 TYR B CA 1
ATOM 3286 C C . TYR B 1 74 ? -2.794 71.247 107.039 1.00 23.71 74 TYR B C 1
ATOM 3287 O O . TYR B 1 74 ? -3.647 70.438 106.682 1.00 24.32 74 TYR B O 1
ATOM 3296 N N . CYS B 1 75 ? -2.005 71.888 106.182 1.00 22.54 75 CYS B N 1
ATOM 3297 C CA . CYS B 1 75 ? -2.074 71.666 104.745 1.00 21.31 75 CYS B CA 1
ATOM 3298 C C . CYS B 1 75 ? -0.999 70.712 104.250 1.00 20.12 75 CYS B C 1
ATOM 3299 O O . CYS B 1 75 ? 0.158 70.780 104.674 1.00 19.75 75 CYS B O 1
ATOM 3302 N N . PHE B 1 76 ? -1.395 69.822 103.345 1.00 18.11 76 PHE B N 1
ATOM 3303 C CA . PHE B 1 76 ? -0.476 68.864 102.747 1.00 16.85 76 PHE B CA 1
ATOM 3304 C C . PHE B 1 76 ? -0.672 68.921 101.248 1.00 17.48 76 PHE B C 1
ATOM 3305 O O . PHE B 1 76 ? -1.762 68.646 100.741 1.00 18.30 76 PHE B O 1
ATOM 3313 N N . GLU B 1 77 ? 0.389 69.292 100.546 1.00 17.22 77 GLU B N 1
ATOM 3314 C CA . GLU B 1 77 ? 0.357 69.389 99.097 1.00 16.79 77 GLU B CA 1
ATOM 3315 C C . GLU B 1 77 ? 0.567 68.002 98.523 1.00 16.08 77 GLU B C 1
ATOM 3316 O O . GLU B 1 77 ? 1.668 67.447 98.573 1.00 14.86 77 GLU B O 1
ATOM 3322 N N . LEU B 1 78 ? -0.504 67.435 97.994 1.00 12.77 78 LEU B N 1
ATOM 3323 C CA . LEU B 1 78 ? -0.426 66.118 97.406 1.00 11.24 78 LEU B CA 1
ATOM 3324 C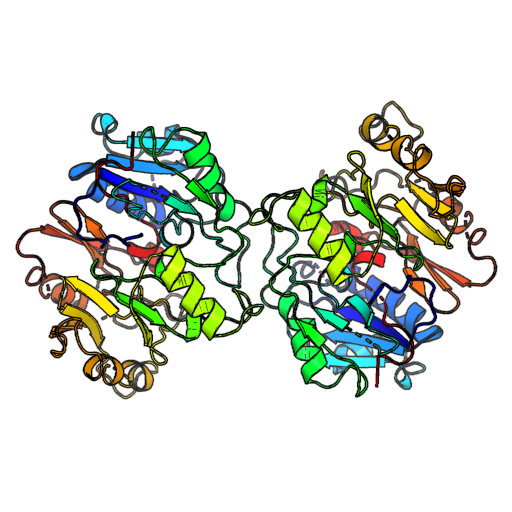 C . LEU B 1 78 ? -1.462 66.042 96.317 1.00 11.41 78 LEU B C 1
ATOM 3325 O O . LEU B 1 78 ? -2.496 66.710 96.379 1.00 12.08 78 LEU B O 1
ATOM 3330 N N . PRO B 1 79 ? -1.194 65.226 95.292 1.00 10.27 79 PRO B N 1
ATOM 3331 C CA . PRO B 1 79 ? -2.134 65.078 94.186 1.00 10.03 79 PRO B CA 1
ATOM 3332 C C . PRO B 1 79 ? -3.360 64.253 94.580 1.00 11.91 79 PRO B C 1
ATOM 3333 O O . PRO B 1 79 ? -3.285 63.346 95.419 1.00 11.10 79 PRO B O 1
ATOM 3337 N N . SER B 1 80 ? -4.491 64.573 93.968 1.00 11.83 80 SER B N 1
ATOM 3338 C CA . SER B 1 80 ? -5.725 63.847 94.236 1.00 14.55 80 SER B CA 1
ATOM 3339 C C . SER B 1 80 ? -6.602 63.816 92.974 1.00 15.63 80 SER B C 1
ATOM 3340 O O . SER B 1 80 ? -6.414 64.616 92.070 1.00 16.48 80 SER B O 1
ATOM 3343 N N . ASN B 1 81 ? -7.553 62.895 92.907 1.00 17.69 81 ASN B N 1
ATOM 3344 C CA . ASN B 1 81 ? -8.418 62.808 91.742 1.00 19.04 81 ASN B CA 1
ATOM 3345 C C . ASN B 1 81 ? -9.796 63.373 92.047 1.00 19.59 81 ASN B C 1
ATOM 3346 O O . ASN B 1 81 ? -10.505 63.827 91.152 1.00 20.11 81 ASN B O 1
ATOM 3351 N N . ASP B 1 82 ? -10.184 63.333 93.314 1.00 18.58 82 ASP B N 1
ATOM 3352 C CA . ASP B 1 82 ? -11.494 63.822 93.698 1.00 16.29 82 ASP B CA 1
ATOM 3353 C C . ASP B 1 82 ? -11.453 64.283 95.156 1.00 14.57 82 ASP B C 1
ATOM 3354 O O . ASP B 1 82 ? -10.407 64.231 95.801 1.00 15.94 82 ASP B O 1
ATOM 3359 N N . THR B 1 83 ? -12.596 64.701 95.677 1.00 13.59 83 THR B N 1
ATOM 3360 C CA . THR B 1 83 ? -12.682 65.218 97.037 1.00 12.88 83 THR B CA 1
ATOM 3361 C C . THR B 1 83 ? -13.359 64.304 98.064 1.00 12.94 83 THR B C 1
ATOM 3362 O O . THR B 1 83 ? -13.743 64.755 99.142 1.00 14.73 83 THR B O 1
ATOM 3366 N N . TRP B 1 84 ? -13.492 63.025 97.757 1.00 10.89 84 TRP B N 1
ATOM 3367 C CA . TRP B 1 84 ? -14.168 62.126 98.677 1.00 10.05 84 TRP B CA 1
ATOM 3368 C C . TRP B 1 84 ? -13.279 61.525 99.777 1.00 9.52 84 TRP B C 1
ATOM 3369 O O . TRP B 1 84 ? -13.061 60.308 99.826 1.00 11.44 84 TRP B O 1
ATOM 3380 N N . ALA B 1 85 ? -12.780 62.379 100.667 1.00 7.43 85 ALA B N 1
ATOM 3381 C CA . ALA B 1 85 ? -11.907 61.939 101.765 1.00 5.90 85 ALA B CA 1
ATOM 3382 C C . ALA B 1 85 ? -12.525 60.821 102.606 1.00 6.08 85 ALA B C 1
ATOM 3383 O O . ALA B 1 85 ? -11.811 60.037 103.226 1.00 6.59 85 ALA B O 1
ATOM 3385 N N . ARG B 1 86 ? -13.854 60.767 102.616 1.00 4.68 86 ARG B N 1
ATOM 3386 C CA . ARG B 1 86 ? -14.617 59.772 103.374 1.00 6.52 86 ARG B CA 1
ATOM 3387 C C . ARG B 1 86 ? -14.452 58.338 102.827 1.00 7.41 86 ARG B C 1
ATOM 3388 O O . ARG B 1 86 ? -14.491 57.368 103.586 1.00 8.57 86 ARG B O 1
ATOM 3396 N N . ASP B 1 87 ? -14.256 58.205 101.519 1.00 6.57 87 ASP B N 1
ATOM 3397 C CA . ASP B 1 87 ? -14.086 56.893 100.930 1.00 6.60 87 ASP B CA 1
ATOM 3398 C C . ASP B 1 87 ? -12.618 56.500 100.701 1.00 7.25 87 ASP B C 1
ATOM 3399 O O . ASP B 1 87 ? -12.313 55.328 100.491 1.00 8.98 87 ASP B O 1
ATOM 3404 N N . HIS B 1 88 ? -11.695 57.451 100.734 1.00 8.66 88 HIS B N 1
ATOM 3405 C CA . HIS B 1 88 ? -10.306 57.051 100.563 1.00 10.49 88 HIS B CA 1
ATOM 3406 C C . HIS B 1 88 ? -9.434 57.328 101.786 1.00 10.10 88 HIS B C 1
ATOM 3407 O O . HIS B 1 88 ? -8.282 56.896 101.850 1.00 10.09 88 HIS B O 1
ATOM 3414 N N . GLY B 1 89 ? -9.979 58.027 102.776 1.00 10.90 89 GLY B N 1
ATOM 3415 C CA . GLY B 1 89 ? -9.206 58.310 103.979 1.00 11.45 89 GLY B CA 1
ATOM 3416 C C . GLY B 1 89 ? -8.946 57.091 104.858 1.00 10.93 89 GLY B C 1
ATOM 3417 O O . GLY B 1 89 ? -9.607 56.060 104.729 1.00 11.67 89 GLY B O 1
ATOM 3418 N N . GLY B 1 90 ? -7.981 57.217 105.765 1.00 10.62 90 GLY B N 1
ATOM 3419 C CA . GLY B 1 90 ? -7.644 56.122 106.653 1.00 9.98 90 GLY B CA 1
ATOM 3420 C C . GLY B 1 90 ? -8.671 55.901 107.741 1.00 10.75 90 GLY B C 1
ATOM 3421 O O . GLY B 1 90 ? -9.254 56.851 108.263 1.00 11.01 90 GLY B O 1
ATOM 3422 N N . ILE B 1 91 ? -8.897 54.637 108.083 1.00 10.82 91 ILE B N 1
ATOM 3423 C CA . ILE B 1 91 ? -9.850 54.305 109.122 1.00 10.85 91 ILE B CA 1
ATOM 3424 C C . ILE B 1 91 ? -9.167 54.257 110.471 1.00 12.54 91 ILE B C 1
ATOM 3425 O O . ILE B 1 91 ? -8.239 53.479 110.687 1.00 13.05 91 ILE B O 1
ATOM 3430 N N . SER B 1 92 ? -9.645 55.092 111.383 1.00 13.74 92 SER B N 1
ATOM 3431 C CA . SER B 1 92 ? -9.080 55.183 112.722 1.00 13.55 92 SER B CA 1
ATOM 3432 C C . SER B 1 92 ? -9.648 54.109 113.646 1.00 14.40 92 SER B C 1
ATOM 3433 O O . SER B 1 92 ? -10.855 53.879 113.666 1.00 16.19 92 SER B O 1
ATOM 3436 N N . LEU B 1 93 ? -8.788 53.434 114.398 1.00 14.11 93 LEU B N 1
ATOM 3437 C CA . LEU B 1 93 ? -9.263 52.404 115.327 1.00 13.81 93 LEU B CA 1
ATOM 3438 C C . LEU B 1 93 ? -8.258 52.146 116.451 1.00 12.49 93 LEU B C 1
ATOM 3439 O O . LEU B 1 93 ? -7.137 52.652 116.432 1.00 11.87 93 LEU B O 1
ATOM 3444 N N . LEU B 1 94 ? -8.674 51.392 117.454 1.00 11.83 94 LEU B N 1
ATOM 3445 C CA . LEU B 1 94 ? -7.785 51.079 118.557 1.00 11.38 94 LEU B CA 1
ATOM 3446 C C . LEU B 1 94 ? -7.384 49.612 118.482 1.00 11.39 94 LEU B C 1
ATOM 3447 O O . LEU B 1 94 ? -8.216 48.738 118.206 1.00 10.06 94 LEU B O 1
ATOM 3452 N N . ALA B 1 95 ? -6.098 49.361 118.704 1.00 11.40 95 ALA B N 1
ATOM 3453 C CA . ALA B 1 95 ? -5.544 48.013 118.685 1.00 13.04 95 ALA B CA 1
ATOM 3454 C C . ALA B 1 95 ? -4.797 47.825 120.011 1.00 15.17 95 ALA B C 1
ATOM 3455 O O . ALA B 1 95 ? -3.787 48.480 120.262 1.00 14.86 95 ALA B O 1
ATOM 3457 N N . ASP B 1 96 ? -5.292 46.942 120.868 1.00 17.66 96 ASP B N 1
ATOM 3458 C CA . ASP B 1 96 ? -4.642 46.740 122.152 1.00 20.03 96 ASP B CA 1
ATOM 3459 C C . ASP B 1 96 ? -4.583 48.078 122.868 1.00 20.14 96 ASP B C 1
ATOM 3460 O O . ASP B 1 96 ? -3.597 48.395 123.527 1.00 19.55 96 ASP B O 1
ATOM 3465 N N . GLY B 1 97 ? -5.633 48.871 122.708 1.00 20.91 97 GLY B N 1
ATOM 3466 C CA . GLY B 1 97 ? -5.685 50.155 123.369 1.00 25.11 97 GLY B CA 1
ATOM 3467 C C . GLY B 1 97 ? -4.954 51.281 122.668 1.00 28.39 97 GLY B C 1
ATOM 3468 O O . GLY B 1 97 ? -5.099 52.441 123.062 1.00 30.45 97 GLY B O 1
ATOM 3469 N N . ARG B 1 98 ? -4.171 50.967 121.639 1.00 29.05 98 ARG B N 1
ATOM 3470 C CA . ARG B 1 98 ? -3.435 52.008 120.915 1.00 30.06 98 ARG B CA 1
ATOM 3471 C C . ARG B 1 98 ? -4.074 52.445 119.594 1.00 28.94 98 ARG B C 1
ATOM 3472 O O . ARG B 1 98 ? -4.716 51.654 118.904 1.00 26.98 98 ARG B O 1
ATOM 3480 N N . PRO B 1 99 ? -3.926 53.732 119.245 1.00 28.62 99 PRO B N 1
ATOM 3481 C CA . PRO B 1 99 ? -4.473 54.295 118.005 1.00 28.41 99 PRO B CA 1
ATOM 3482 C C . PRO B 1 99 ? -3.756 53.734 116.783 1.00 27.44 99 PRO B C 1
ATOM 3483 O O . PRO B 1 99 ? -2.526 53.727 116.711 1.00 27.71 99 PRO B O 1
ATOM 3495 N N . ILE B 1 101 ? -4.155 53.180 112.273 1.00 18.31 101 ILE B N 1
ATOM 3496 C CA . ILE B 1 101 ? -4.810 53.617 111.047 1.00 14.77 101 ILE B CA 1
ATOM 3497 C C . ILE B 1 101 ? -4.851 52.524 109.994 1.00 12.43 101 ILE B C 1
ATOM 3498 O O . ILE B 1 101 ? -3.814 52.049 109.548 1.00 11.73 101 ILE B O 1
ATOM 3503 N N . ALA B 1 102 ? -6.055 52.128 109.604 1.00 10.92 102 ALA B N 1
ATOM 3504 C CA . ALA B 1 102 ? -6.228 51.107 108.587 1.00 10.55 102 ALA B CA 1
ATOM 3505 C C . ALA B 1 102 ? -6.325 51.831 107.257 1.00 10.47 102 ALA B C 1
ATOM 3506 O O . ALA B 1 102 ? -7.230 52.645 107.041 1.00 12.04 102 ALA B O 1
ATOM 3508 N N . ASP B 1 103 ? -5.365 51.540 106.388 1.00 10.65 103 ASP B N 1
ATOM 3509 C CA . ASP B 1 103 ? -5.280 52.135 105.065 1.00 10.79 103 ASP B CA 1
ATOM 3510 C C . ASP B 1 103 ? -5.838 51.149 104.073 1.00 10.63 103 ASP B C 1
ATOM 3511 O O . ASP B 1 103 ? -5.089 50.354 103.503 1.00 11.98 103 ASP B O 1
ATOM 3516 N N . PHE B 1 104 ? -7.154 51.186 103.893 1.00 10.27 104 PHE B N 1
ATOM 3517 C CA . PHE B 1 104 ? -7.831 50.306 102.949 1.00 10.04 104 PHE B CA 1
ATOM 3518 C C . PHE B 1 104 ? -7.646 50.862 101.553 1.00 10.35 104 PHE B C 1
ATOM 3519 O O . PHE B 1 104 ? -7.211 52.006 101.370 1.00 11.05 104 PHE B O 1
ATOM 3527 N N . ALA B 1 105 ? -7.964 50.032 100.571 1.00 9.28 105 ALA B N 1
ATOM 3528 C CA . ALA B 1 105 ? -7.852 50.410 99.172 1.00 8.95 105 ALA B CA 1
ATOM 3529 C C . ALA B 1 105 ? -9.114 51.067 98.596 1.00 9.09 105 ALA B C 1
ATOM 3530 O O . ALA B 1 105 ? -10.242 50.609 98.797 1.00 8.42 105 ALA B O 1
ATOM 3532 N N . PHE B 1 106 ? -8.897 52.140 97.854 1.00 9.54 106 PHE B N 1
ATOM 3533 C CA . PHE B 1 106 ? -9.977 52.857 97.205 1.00 8.50 106 PHE B CA 1
ATOM 3534 C C . PHE B 1 106 ? -9.686 52.821 95.708 1.00 9.77 106 PHE B C 1
ATOM 3535 O O . PHE B 1 106 ? -8.647 53.318 95.281 1.00 11.88 106 PHE B O 1
ATOM 3543 N N . ASN B 1 107 ? -10.587 52.234 94.919 1.00 9.85 107 ASN B N 1
ATOM 3544 C CA . ASN B 1 107 ? -10.401 52.144 93.474 1.00 9.23 107 ASN B CA 1
ATOM 3545 C C . ASN B 1 107 ? -11.492 52.802 92.635 1.00 11.37 107 ASN B C 1
ATOM 3546 O O . ASN B 1 107 ? -11.953 52.233 91.649 1.00 12.79 107 ASN B O 1
ATOM 3551 N N . GLY B 1 108 ? -11.907 54.004 93.025 1.00 13.42 108 GLY B N 1
ATOM 3552 C CA . GLY B 1 108 ? -12.918 54.724 92.261 1.00 12.28 108 GLY B CA 1
ATOM 3553 C C . GLY B 1 108 ? -14.330 54.172 92.327 1.00 12.87 108 GLY B C 1
ATOM 3554 O O . GLY B 1 108 ? -15.105 54.317 91.384 1.00 13.00 108 GLY B O 1
ATOM 3555 N N . TRP B 1 109 ? -14.664 53.540 93.447 1.00 13.78 109 TRP B N 1
ATOM 3556 C CA . TRP B 1 109 ? -15.995 52.980 93.656 1.00 12.28 109 TRP B CA 1
ATOM 3557 C C . TRP B 1 109 ? -16.279 51.866 92.663 1.00 11.58 109 TRP B C 1
ATOM 3558 O O . TRP B 1 109 ? -17.290 51.881 91.958 1.00 12.28 109 TRP B O 1
ATOM 3569 N N . GLY B 1 110 ? -15.382 50.893 92.623 1.00 10.54 110 GLY B N 1
ATOM 3570 C CA . GLY B 1 110 ? -15.553 49.783 91.717 1.00 11.31 110 GLY B CA 1
ATOM 3571 C C . GLY B 1 110 ? -14.955 50.070 90.356 1.00 13.07 110 GLY B C 1
ATOM 3572 O O . GLY B 1 110 ? -15.385 49.485 89.365 1.00 13.79 110 GLY B O 1
ATOM 3581 N N . LYS B 1 112 ? -15.061 52.959 88.654 1.00 15.21 112 LYS B N 1
ATOM 3582 C CA . LYS B 1 112 ? -15.855 53.867 87.826 1.00 15.27 112 LYS B CA 1
ATOM 3583 C C . LYS B 1 112 ? -15.059 55.109 87.431 1.00 14.56 112 LYS B C 1
ATOM 3584 O O . LYS B 1 112 ? -15.277 55.698 86.372 1.00 14.24 112 LYS B O 1
ATOM 3590 N N . PHE B 1 113 ? -14.147 55.531 88.292 1.00 12.56 113 PHE B N 1
ATOM 3591 C CA . PHE B 1 113 ? -13.359 56.699 87.962 1.00 10.97 113 PHE B CA 1
ATOM 3592 C C . PHE B 1 113 ? -11.937 56.505 88.412 1.00 10.12 113 PHE B C 1
ATOM 3593 O O . PHE B 1 113 ? -11.683 55.891 89.445 1.00 13.30 113 PHE B O 1
ATOM 3601 N N . ALA B 1 114 ? -11.009 57.036 87.631 1.00 8.33 114 ALA B N 1
ATOM 3602 C CA . ALA B 1 114 ? -9.594 56.949 87.952 1.00 5.18 114 ALA B CA 1
ATOM 3603 C C . ALA B 1 114 ? -9.400 57.367 89.411 1.00 4.51 114 ALA B C 1
ATOM 3604 O O . ALA B 1 114 ? -10.072 58.281 89.892 1.00 5.52 114 ALA B O 1
ATOM 3606 N N . ALA B 1 115 ? -8.494 56.691 90.106 1.00 3.20 115 ALA B N 1
ATOM 3607 C CA . ALA B 1 115 ? -8.204 56.993 91.506 1.00 5.02 115 ALA B CA 1
ATOM 3608 C C . ALA B 1 115 ? -6.721 56.737 91.856 1.00 7.35 115 ALA B C 1
ATOM 3609 O O . ALA B 1 115 ? -6.362 56.593 93.030 1.00 9.34 115 ALA B O 1
ATOM 3611 N N . HIS B 1 116 ? -5.865 56.690 90.839 1.00 6.09 116 HIS B N 1
ATOM 3612 C CA . HIS B 1 116 ? -4.444 56.435 91.044 1.00 7.58 116 HIS B CA 1
ATOM 3613 C C . HIS B 1 116 ? -3.794 57.418 92.033 1.00 8.25 116 HIS B C 1
ATOM 3614 O O . HIS B 1 116 ? -2.731 57.124 92.575 1.00 9.83 116 HIS B O 1
ATOM 3621 N N . HIS B 1 117 ? -4.415 58.576 92.266 1.00 6.76 117 HIS B N 1
ATOM 3622 C CA . HIS B 1 117 ? -3.869 59.539 93.225 1.00 7.56 117 HIS B CA 1
ATOM 3623 C C . HIS B 1 117 ? -4.504 59.414 94.610 1.00 9.18 117 HIS B C 1
ATOM 3624 O O . HIS B 1 117 ? -3.804 59.465 95.628 1.00 8.32 117 HIS B O 1
ATOM 3631 N N . ASP B 1 118 ? -5.828 59.255 94.650 1.00 10.32 118 ASP B N 1
ATOM 3632 C CA . ASP B 1 118 ? -6.555 59.157 95.920 1.00 12.34 118 ASP B CA 1
ATOM 3633 C C . ASP B 1 118 ? -6.120 57.975 96.802 1.00 11.80 118 ASP B C 1
ATOM 3634 O O . ASP B 1 118 ? -6.031 58.114 98.020 1.00 11.31 118 ASP B O 1
ATOM 3639 N N . ASN B 1 119 ? -5.837 56.827 96.187 1.00 11.91 119 ASN B N 1
ATOM 3640 C CA . ASN B 1 119 ? -5.417 55.622 96.913 1.00 11.49 119 ASN B CA 1
ATOM 3641 C C . ASN B 1 119 ? -3.961 55.709 97.390 1.00 10.75 119 ASN B C 1
ATOM 3642 O O . ASN B 1 119 ? -3.363 54.717 97.821 1.00 10.29 119 ASN B O 1
ATOM 3647 N N . LEU B 1 120 ? -3.389 56.897 97.293 1.00 9.49 120 LEU B N 1
ATOM 3648 C CA . LEU B 1 120 ? -2.019 57.100 97.707 1.00 10.57 120 LEU B CA 1
ATOM 3649 C C . LEU B 1 120 ? -1.978 58.147 98.789 1.00 11.76 120 LEU B C 1
ATOM 3650 O O . LEU B 1 120 ? -1.002 58.264 99.522 1.00 11.65 120 LEU B O 1
ATOM 3655 N N . ILE B 1 121 ? -3.062 58.903 98.888 1.00 12.57 121 ILE B N 1
ATOM 3656 C CA . ILE B 1 121 ? -3.156 59.976 99.852 1.00 12.58 121 ILE B CA 1
ATOM 3657 C C . ILE B 1 121 ? -2.863 59.533 101.284 1.00 14.31 121 ILE B C 1
ATOM 3658 O O . ILE B 1 121 ? -2.020 60.137 101.962 1.00 14.41 121 ILE B O 1
ATOM 3663 N N . THR B 1 122 ? -3.519 58.463 101.735 1.00 14.17 122 THR B N 1
ATOM 3664 C CA . THR B 1 122 ? -3.326 57.985 103.106 1.00 13.18 122 THR B CA 1
ATOM 3665 C C . THR B 1 122 ? -1.883 57.596 103.452 1.00 12.54 122 THR B C 1
ATOM 3666 O O . THR B 1 122 ? -1.406 57.864 104.560 1.00 11.29 122 THR B O 1
ATOM 3670 N N . ARG B 1 123 ? -1.191 56.977 102.501 1.00 12.58 123 ARG B N 1
ATOM 3671 C CA . ARG B 1 123 ? 0.196 56.578 102.708 1.00 11.21 123 ARG B CA 1
ATOM 3672 C C . ARG B 1 123 ? 1.124 57.790 102.808 1.00 12.34 123 ARG B C 1
ATOM 3673 O O . ARG B 1 123 ? 1.938 57.873 103.733 1.00 11.92 123 ARG B O 1
ATOM 3681 N N . ARG B 1 124 ? 1.007 58.724 101.859 1.00 12.54 124 ARG B N 1
ATOM 3682 C CA . ARG B 1 124 ? 1.841 59.930 101.859 1.00 12.05 124 ARG B CA 1
ATOM 3683 C C . ARG B 1 124 ? 1.674 60.661 103.189 1.00 11.85 124 ARG B C 1
ATOM 3684 O O . ARG B 1 124 ? 2.656 61.070 103.816 1.00 9.21 124 ARG B O 1
ATOM 3692 N N . LEU B 1 125 ? 0.420 60.825 103.612 1.00 12.23 125 LEU B N 1
ATOM 3693 C CA . LEU B 1 125 ? 0.113 61.539 104.851 1.00 12.60 125 LEU B CA 1
ATOM 3694 C C . LEU B 1 125 ? 0.742 60.882 106.056 1.00 13.95 125 LEU B C 1
ATOM 3695 O O . LEU B 1 125 ? 1.154 61.565 106.991 1.00 15.10 125 LEU B O 1
ATOM 3700 N N . HIS B 1 126 ? 0.828 59.558 106.038 1.00 13.86 126 HIS B N 1
ATOM 3701 C CA . HIS B 1 126 ? 1.425 58.867 107.161 1.00 14.33 126 HIS B CA 1
ATOM 3702 C C . HIS B 1 126 ? 2.931 59.029 107.120 1.00 14.16 126 HIS B C 1
ATOM 3703 O O . HIS B 1 126 ? 3.553 59.408 108.113 1.00 14.27 126 HIS B O 1
ATOM 3710 N N . ALA B 1 127 ? 3.523 58.755 105.969 1.00 14.25 127 ALA B N 1
ATOM 3711 C CA . ALA B 1 127 ? 4.968 58.893 105.846 1.00 16.44 127 ALA B CA 1
ATOM 3712 C C . ALA B 1 127 ? 5.402 60.337 106.073 1.00 18.19 127 ALA B C 1
ATOM 3713 O O . ALA B 1 127 ? 6.566 60.605 106.379 1.00 18.34 127 ALA B O 1
ATOM 3715 N N . LEU B 1 128 ? 4.460 61.261 105.923 1.00 17.34 128 LEU B N 1
ATOM 3716 C CA . LEU B 1 128 ? 4.758 62.665 106.083 1.00 18.38 128 LEU B CA 1
ATOM 3717 C C . LEU B 1 128 ? 4.616 63.120 107.531 1.00 20.08 128 LEU B C 1
ATOM 3718 O O . LEU B 1 128 ? 4.789 64.298 107.839 1.00 22.10 128 LEU B O 1
ATOM 3723 N N . GLY B 1 129 ? 4.309 62.175 108.416 1.00 20.39 129 GLY B N 1
ATOM 3724 C CA . GLY B 1 129 ? 4.161 62.479 109.831 1.00 19.01 129 GLY B CA 1
ATOM 3725 C C . GLY B 1 129 ? 2.877 63.189 110.234 1.00 18.51 129 GLY B C 1
ATOM 3726 O O . GLY B 1 129 ? 2.907 64.037 111.117 1.00 20.26 129 GLY B O 1
ATOM 3727 N N . LEU B 1 130 ? 1.751 62.839 109.618 1.00 18.00 130 LEU B N 1
ATOM 3728 C CA . LEU B 1 130 ? 0.475 63.479 109.937 1.00 16.81 130 LEU B CA 1
ATOM 3729 C C . LEU B 1 130 ? -0.168 62.918 111.195 1.00 17.64 130 LEU B C 1
ATOM 3730 O O . LEU B 1 130 ? -0.797 63.650 111.955 1.00 17.29 130 LEU B O 1
ATOM 3735 N N . PHE B 1 131 ? -0.002 61.620 111.421 1.00 19.00 131 PHE B N 1
ATOM 3736 C CA . PHE B 1 131 ? -0.592 60.978 112.588 1.00 19.28 131 PHE B CA 1
ATOM 3737 C C . PHE B 1 131 ? 0.311 61.031 113.808 1.00 20.43 131 PHE B C 1
ATOM 3738 O O . PHE B 1 131 ? 1.530 61.175 113.694 1.00 20.23 131 PHE B O 1
ATOM 3746 N N . ALA B 1 132 ? -0.297 60.927 114.982 1.00 21.73 132 ALA B N 1
ATOM 3747 C CA . ALA B 1 132 ? 0.462 60.994 116.220 1.00 22.59 132 ALA B CA 1
ATOM 3748 C C . ALA B 1 132 ? 1.632 60.035 116.213 1.00 22.66 132 ALA B C 1
ATOM 3749 O O . ALA B 1 132 ? 1.564 58.939 115.651 1.00 22.08 132 ALA B O 1
ATOM 3751 N N . GLU B 1 133 ? 2.716 60.468 116.831 1.00 22.59 133 GLU B N 1
ATOM 3752 C CA . GLU B 1 133 ? 3.901 59.642 116.931 1.00 23.58 133 GLU B CA 1
ATOM 3753 C C . GLU B 1 133 ? 3.437 58.322 117.566 1.00 22.85 133 GLU B C 1
ATOM 3754 O O . GLU B 1 133 ? 2.735 58.337 118.576 1.00 23.85 133 GLU B O 1
ATOM 3760 N N . GLY B 1 134 ? 3.805 57.192 116.966 1.00 20.82 134 GLY B N 1
ATOM 3761 C CA . GLY B 1 134 ? 3.414 55.900 117.506 1.00 18.45 134 GLY B CA 1
ATOM 3762 C C . GLY B 1 134 ? 2.237 55.259 116.796 1.00 19.05 134 GLY B C 1
ATOM 3763 O O . GLY B 1 134 ? 2.057 54.040 116.829 1.00 18.22 134 GLY B O 1
ATOM 3764 N N . VAL B 1 135 ? 1.419 56.080 116.153 1.00 18.50 135 VAL B N 1
ATOM 3765 C CA . VAL B 1 135 ? 0.277 55.555 115.442 1.00 16.52 135 VAL B CA 1
ATOM 3766 C C . VAL B 1 135 ? 0.762 54.732 114.255 1.00 17.84 135 VAL B C 1
ATOM 3767 O O . VAL B 1 135 ? 1.477 55.201 113.362 1.00 16.90 135 VAL B O 1
ATOM 3771 N N . THR B 1 136 ? 0.369 53.473 114.289 1.00 18.26 136 THR B N 1
ATOM 3772 C CA . THR B 1 136 ? 0.729 52.505 113.278 1.00 18.83 136 THR B CA 1
ATOM 3773 C C . THR B 1 136 ? -0.152 52.609 112.046 1.00 18.30 136 THR B C 1
ATOM 3774 O O . THR B 1 136 ? -1.276 53.099 112.116 1.00 20.14 136 THR B O 1
ATOM 3778 N N . LEU B 1 137 ? 0.370 52.161 110.912 1.00 16.65 137 LEU B N 1
ATOM 3779 C CA . LEU B 1 137 ? -0.397 52.184 109.683 1.00 15.34 137 LEU B CA 1
ATOM 3780 C C . LEU B 1 137 ? -0.553 50.737 109.248 1.00 16.16 137 LEU B C 1
ATOM 3781 O O . LEU B 1 137 ? 0.399 50.091 108.819 1.00 18.06 137 LEU B O 1
ATOM 3786 N N . ASP B 1 138 ? -1.768 50.230 109.391 1.00 14.61 138 ASP B N 1
ATOM 3787 C CA . ASP B 1 138 ? -2.082 48.863 109.033 1.00 12.79 138 ASP B CA 1
ATOM 3788 C C . ASP B 1 138 ? -2.424 48.734 107.553 1.00 11.22 138 ASP B C 1
ATOM 3789 O O . ASP B 1 138 ? -3.578 48.914 107.147 1.00 8.14 138 ASP B O 1
ATOM 3794 N N . ASN B 1 139 ? -1.412 48.404 106.755 1.00 10.52 139 ASN B N 1
ATOM 3795 C CA . ASN B 1 139 ? -1.579 48.243 105.314 1.00 10.02 139 ASN B CA 1
ATOM 3796 C C . ASN B 1 139 ? -2.661 47.244 104.865 1.00 10.12 139 ASN B C 1
ATOM 3797 O O . ASN B 1 139 ? -2.416 46.041 104.838 1.00 10.97 139 ASN B O 1
ATOM 3802 N N . ARG B 1 140 ? -3.834 47.739 104.473 1.00 12.19 140 ARG B N 1
ATOM 3803 C CA . ARG B 1 140 ? -4.930 46.869 104.017 1.00 12.49 140 ARG B CA 1
ATOM 3804 C C . ARG B 1 140 ? -5.242 47.131 102.544 1.00 13.31 140 ARG B C 1
ATOM 3805 O O . ARG B 1 140 ? -6.381 46.970 102.097 1.00 15.56 140 ARG B O 1
ATOM 3813 N N . LEU B 1 141 ? -4.223 47.523 101.786 1.00 11.05 141 LEU B N 1
ATOM 3814 C CA . LEU B 1 141 ? -4.406 47.840 100.375 1.00 8.11 141 LEU B CA 1
ATOM 3815 C C . LEU B 1 141 ? -4.824 46.656 99.504 1.00 6.88 141 LEU B C 1
ATOM 3816 O O . LEU B 1 141 ? -5.052 46.805 98.299 1.00 8.49 141 LEU B O 1
ATOM 3821 N N . ALA B 1 142 ? -4.935 45.481 100.106 1.00 5.15 142 ALA B N 1
ATOM 3822 C CA . ALA B 1 142 ? -5.326 44.300 99.347 1.00 4.19 142 ALA B CA 1
ATOM 3823 C C . ALA B 1 142 ? -6.836 44.107 99.416 1.00 3.51 142 ALA B C 1
ATOM 3824 O O . ALA B 1 142 ? -7.378 43.246 98.729 1.00 3.52 142 ALA B O 1
ATOM 3826 N N . PHE B 1 143 ? -7.504 44.916 100.241 1.00 3.58 143 PHE B N 1
ATOM 3827 C CA . PHE B 1 143 ? -8.958 44.834 100.421 1.00 4.50 143 PHE B CA 1
ATOM 3828 C C . PHE B 1 143 ? -9.653 46.173 100.118 1.00 5.33 143 PHE B C 1
ATOM 3829 O O . PHE B 1 143 ? -9.559 47.130 100.884 1.00 5.12 143 PHE B O 1
ATOM 3837 N N . VAL B 1 144 ? -10.349 46.246 98.993 1.00 7.05 144 VAL B N 1
ATOM 3838 C CA . VAL B 1 144 ? -11.057 47.471 98.640 1.00 8.92 144 VAL B CA 1
ATOM 3839 C C . VAL B 1 144 ? -12.180 47.731 99.648 1.00 10.29 144 VAL B C 1
ATOM 3840 O O . VAL B 1 144 ? -12.987 46.844 99.926 1.00 10.15 144 VAL B O 1
ATOM 3844 N N . LEU B 1 145 ? -12.223 48.941 100.198 1.00 11.73 145 LEU B N 1
ATOM 3845 C CA . LEU B 1 145 ? -13.253 49.317 101.170 1.00 12.21 145 LEU B CA 1
ATOM 3846 C C . LEU B 1 145 ? -13.268 50.830 101.302 1.00 12.65 145 LEU B C 1
ATOM 3847 O O . LEU B 1 145 ? -12.216 51.453 101.297 1.00 14.56 145 LEU B O 1
ATOM 3852 N N . GLU B 1 146 ? -14.448 51.430 101.399 1.00 13.93 146 GLU B N 1
ATOM 3853 C CA . GLU B 1 146 ? -14.521 52.882 101.546 1.00 15.51 146 GLU B CA 1
ATOM 3854 C C . GLU B 1 146 ? -15.303 53.281 102.796 1.00 15.03 146 GLU B C 1
ATOM 3855 O O . GLU B 1 146 ? -16.247 52.600 103.197 1.00 15.42 146 GLU B O 1
ATOM 3861 N N . GLY B 1 147 ? -14.882 54.383 103.414 1.00 14.47 147 GLY B N 1
ATOM 3862 C CA . GLY B 1 147 ? -15.520 54.865 104.628 1.00 11.73 147 GLY B CA 1
ATOM 3863 C C . GLY B 1 147 ? -17.022 55.010 104.525 1.00 10.15 147 GLY B C 1
ATOM 3864 O O . GLY B 1 147 ? -17.751 54.557 105.402 1.00 9.45 147 GLY B O 1
ATOM 3865 N N . GLY B 1 148 ? -17.486 55.647 103.455 1.00 10.24 148 GLY B N 1
ATOM 3866 C CA . GLY B 1 148 ? -18.910 55.831 103.263 1.00 8.55 148 GLY B CA 1
ATOM 3867 C C . GLY B 1 148 ? -19.703 54.557 103.467 1.00 9.34 148 GLY B C 1
ATOM 3868 O O . GLY B 1 148 ? -20.833 54.612 103.931 1.00 8.23 148 GLY B O 1
ATOM 3869 N N . ALA B 1 149 ? -19.118 53.409 103.125 1.00 11.31 149 ALA B N 1
ATOM 3870 C CA . ALA B 1 149 ? -19.805 52.122 103.279 1.00 13.25 149 ALA B CA 1
ATOM 3871 C C . ALA B 1 149 ? -19.695 51.540 104.702 1.00 15.32 149 ALA B C 1
ATOM 3872 O O . ALA B 1 149 ? -20.278 50.490 104.989 1.00 15.41 149 ALA B O 1
ATOM 3874 N N . LEU B 1 150 ? -18.963 52.243 105.577 1.00 15.96 150 LEU B N 1
ATOM 3875 C CA . LEU B 1 150 ? -18.741 51.857 106.977 1.00 16.57 150 LEU B CA 1
ATOM 3876 C C . LEU B 1 150 ? -19.564 52.660 108.003 1.00 17.11 150 LEU B C 1
ATOM 3877 O O . LEU B 1 150 ? -19.575 53.894 107.985 1.00 18.15 150 LEU B O 1
ATOM 3882 N N . GLU B 1 151 ? -20.234 51.961 108.915 1.00 16.25 151 GLU B N 1
ATOM 3883 C CA . GLU B 1 151 ? -21.067 52.624 109.921 1.00 15.05 151 GLU B CA 1
ATOM 3884 C C . GLU B 1 151 ? -21.134 51.745 111.163 1.00 14.57 151 GLU B C 1
ATOM 3885 O O . GLU B 1 151 ? -21.713 50.661 111.144 1.00 14.37 151 GLU B O 1
ATOM 3891 N N . THR B 1 152 ? -20.549 52.229 112.249 1.00 13.15 152 THR B N 1
ATOM 3892 C CA . THR B 1 152 ? -20.498 51.461 113.482 1.00 12.93 152 THR B CA 1
ATOM 3893 C C . THR B 1 152 ? -21.040 52.231 114.700 1.00 12.84 152 THR B C 1
ATOM 3894 O O . THR B 1 152 ? -21.267 53.441 114.637 1.00 12.43 152 THR B O 1
ATOM 3898 N N . ASP B 1 153 ? -21.251 51.520 115.802 1.00 11.43 153 ASP B N 1
ATOM 3899 C CA . ASP B 1 153 ? -21.734 52.150 117.018 1.00 13.46 153 ASP B CA 1
ATOM 3900 C C . ASP B 1 153 ? -20.627 52.168 118.071 1.00 14.54 153 ASP B C 1
ATOM 3901 O O . ASP B 1 153 ? -20.843 52.573 119.213 1.00 14.38 153 ASP B O 1
ATOM 3906 N N . GLY B 1 154 ? -19.435 51.733 117.683 1.00 15.24 154 GLY B N 1
ATOM 3907 C CA . GLY B 1 154 ? -18.332 51.714 118.621 1.00 16.93 154 GLY B CA 1
ATOM 3908 C C . GLY B 1 154 ? -18.449 50.538 119.568 1.00 18.75 154 GLY B C 1
ATOM 3909 O O . GLY B 1 154 ? -17.688 50.431 120.528 1.00 16.97 154 GLY B O 1
ATOM 3910 N N . GLU B 1 155 ? -19.394 49.646 119.285 1.00 21.94 155 GLU B N 1
ATOM 3911 C CA . GLU B 1 155 ? -19.635 48.460 120.117 1.00 24.50 155 GLU B CA 1
ATOM 3912 C C . GLU B 1 155 ? -19.294 47.175 119.371 1.00 24.19 155 GLU B C 1
ATOM 3913 O O . GLU B 1 155 ? -19.713 46.089 119.772 1.00 24.53 155 GLU B O 1
ATOM 3919 N N . GLY B 1 156 ? -18.536 47.290 118.291 1.00 23.21 156 GLY B N 1
ATOM 3920 C CA . GLY B 1 156 ? -18.219 46.107 117.525 1.00 22.39 156 GLY B CA 1
ATOM 3921 C C . GLY B 1 156 ? -19.371 45.733 116.597 1.00 22.14 156 GLY B C 1
ATOM 3922 O O . GLY B 1 156 ? -19.445 44.595 116.135 1.00 22.61 156 GLY B O 1
ATOM 3923 N N . THR B 1 157 ? -20.280 46.673 116.334 1.00 21.02 157 THR B N 1
ATOM 3924 C CA . THR B 1 157 ? -21.407 46.431 115.424 1.00 22.41 157 THR B CA 1
ATOM 3925 C C . THR B 1 157 ? -21.244 47.235 114.124 1.00 22.05 157 THR B C 1
ATOM 3926 O O . THR B 1 157 ? -21.125 48.463 114.150 1.00 22.54 157 THR B O 1
ATOM 3930 N N . LEU B 1 158 ? -21.230 46.534 112.992 1.00 20.75 158 LEU B N 1
ATOM 3931 C CA . LEU B 1 158 ? -21.072 47.180 111.696 1.00 21.37 158 LEU B CA 1
ATOM 3932 C C . LEU B 1 158 ? -22.307 47.110 110.817 1.00 22.49 158 LEU B C 1
ATOM 3933 O O . LEU B 1 158 ? -22.909 46.049 110.616 1.00 23.33 158 LEU B O 1
ATOM 3938 N N . LEU B 1 159 ? -22.664 48.262 110.270 1.00 22.78 159 LEU B N 1
ATOM 3939 C CA . LEU B 1 159 ? -23.818 48.376 109.399 1.00 20.59 159 LEU B CA 1
ATOM 3940 C C . LEU B 1 159 ? -23.343 48.789 108.005 1.00 19.89 159 LEU B C 1
ATOM 3941 O O . LEU B 1 159 ? -22.649 49.792 107.846 1.00 18.59 159 LEU B O 1
ATOM 3946 N N . THR B 1 160 ? -23.702 47.998 107.004 1.00 19.44 160 THR B N 1
ATOM 3947 C CA . THR B 1 160 ? -23.340 48.293 105.622 1.00 20.41 160 THR B CA 1
ATOM 3948 C C . THR B 1 160 ? -24.473 47.844 104.733 1.00 19.73 160 THR B C 1
ATOM 3949 O O . THR B 1 160 ? -25.587 47.591 105.194 1.00 19.87 160 THR B O 1
ATOM 3953 N N . THR B 1 161 ? -24.152 47.714 103.454 1.00 18.55 161 THR B N 1
ATOM 3954 C CA . THR B 1 161 ? -25.108 47.280 102.451 1.00 18.89 161 THR B CA 1
ATOM 3955 C C . THR B 1 161 ? -24.465 46.182 101.584 1.00 18.43 161 THR B C 1
ATOM 3956 O O . THR B 1 161 ? -23.267 46.229 101.287 1.00 16.31 161 THR B O 1
ATOM 3960 N N . ASP B 1 162 ? -25.260 45.188 101.199 1.00 18.38 162 ASP B N 1
ATOM 3961 C CA . ASP B 1 162 ? -24.750 44.100 100.377 1.00 19.79 162 ASP B CA 1
ATOM 3962 C C . ASP B 1 162 ? -24.421 44.600 98.982 1.00 18.50 162 ASP B C 1
ATOM 3963 O O . ASP B 1 162 ? -23.449 44.163 98.371 1.00 18.61 162 ASP B O 1
ATOM 3968 N N . SER B 1 163 ? -25.224 45.530 98.483 1.00 17.69 163 SER B N 1
ATOM 3969 C CA . SER B 1 163 ? -25.013 46.047 97.136 1.00 17.38 163 SER B CA 1
ATOM 3970 C C . SER B 1 163 ? -23.629 46.645 96.992 1.00 17.80 163 SER B C 1
ATOM 3971 O O . SER B 1 163 ? -23.096 46.772 95.888 1.00 19.48 163 SER B O 1
ATOM 3974 N N . CYS B 1 164 ? -23.044 47.010 98.120 1.00 16.43 164 CYS B N 1
ATOM 3975 C CA . CYS B 1 164 ? -21.734 47.615 98.098 1.00 15.72 164 CYS B CA 1
ATOM 3976 C C . CYS B 1 164 ? -20.682 46.596 98.454 1.00 15.15 164 CYS B C 1
ATOM 3977 O O . CYS B 1 164 ? -19.743 46.364 97.697 1.00 15.74 164 CYS B O 1
ATOM 3980 N N . LEU B 1 165 ? -20.855 45.973 99.608 1.00 15.42 165 LEU B N 1
ATOM 3981 C CA . LEU B 1 165 ? -19.895 44.992 100.063 1.00 16.56 165 LEU B CA 1
ATOM 3982 C C . LEU B 1 165 ? -19.655 43.886 99.035 1.00 17.61 165 LEU B C 1
ATOM 3983 O O . LEU B 1 165 ? -18.575 43.306 98.999 1.00 19.52 165 LEU B O 1
ATOM 3988 N N . PHE B 1 166 ? -20.639 43.611 98.181 1.00 17.32 166 PHE B N 1
ATOM 3989 C CA . PHE B 1 166 ? -20.484 42.551 97.190 1.00 16.61 166 PHE B CA 1
ATOM 3990 C C . PHE B 1 166 ? -20.511 43.046 95.764 1.00 17.47 166 PHE B C 1
ATOM 3991 O O . PHE B 1 166 ? -21.169 42.464 94.907 1.00 17.92 166 PHE B O 1
ATOM 3999 N N . GLU B 1 167 ? -19.784 44.131 95.528 1.00 19.09 167 GLU B N 1
ATOM 4000 C CA . GLU B 1 167 ? -19.643 44.735 94.205 1.00 20.02 167 GLU B CA 1
ATOM 4001 C C . GLU B 1 167 ? -18.648 43.875 93.417 1.00 18.80 167 GLU B C 1
ATOM 4002 O O . GLU B 1 167 ? -17.581 43.528 93.929 1.00 18.89 167 GLU B O 1
ATOM 4008 N N . PRO B 1 168 ? -18.976 43.538 92.160 1.00 18.53 168 PRO B N 1
ATOM 4009 C CA . PRO B 1 168 ? -18.131 42.718 91.283 1.00 17.34 168 PRO B CA 1
ATOM 4010 C C . PRO B 1 168 ? -16.755 43.295 90.996 1.00 17.05 168 PRO B C 1
ATOM 4011 O O . PRO B 1 168 ? -15.883 42.594 90.496 1.00 18.56 168 PRO B O 1
ATOM 4015 N N . ASN B 1 169 ? -16.556 44.570 91.310 1.00 17.04 169 ASN B N 1
ATOM 4016 C CA . ASN B 1 169 ? -15.266 45.193 91.064 1.00 17.03 169 ASN B CA 1
ATOM 4017 C C . ASN B 1 169 ? -14.622 45.725 92.315 1.00 17.25 169 ASN B C 1
ATOM 4018 O O . ASN B 1 169 ? -13.841 46.676 92.263 1.00 17.79 169 ASN B O 1
ATOM 4023 N N . ARG B 1 170 ? -14.953 45.091 93.436 1.00 16.40 170 ARG B N 1
ATOM 4024 C CA . ARG B 1 170 ? -14.417 45.449 94.743 1.00 15.05 170 ARG B CA 1
ATOM 4025 C C . ARG B 1 170 ? -13.513 44.304 95.201 1.00 14.03 170 ARG B C 1
ATOM 4026 O O . ARG B 1 170 ? -12.295 44.327 95.001 1.00 15.32 170 ARG B O 1
ATOM 4034 N N . ASN B 1 171 ? -14.128 43.298 95.813 1.00 12.56 171 ASN B N 1
ATOM 4035 C CA . ASN B 1 171 ? -13.405 42.137 96.318 1.00 10.38 171 ASN B CA 1
ATOM 4036 C C . ASN B 1 171 ? -14.058 40.853 95.783 1.00 10.55 171 ASN B C 1
ATOM 4037 O O . ASN B 1 171 ? -14.157 39.845 96.480 1.00 11.83 171 ASN B O 1
ATOM 4042 N N . ALA B 1 172 ? -14.499 40.899 94.532 1.00 10.68 172 ALA B N 1
ATOM 4043 C CA . ALA B 1 172 ? -15.134 39.751 93.895 1.00 11.36 172 ALA B CA 1
ATOM 4044 C C . ALA B 1 172 ? -14.254 38.499 93.951 1.00 12.52 172 ALA B C 1
ATOM 4045 O O . ALA B 1 172 ? -14.743 37.388 93.772 1.00 12.75 172 ALA B O 1
ATOM 4047 N N . GLY B 1 173 ? -12.959 38.684 94.192 1.00 12.13 173 GLY B N 1
ATOM 4048 C CA . GLY B 1 173 ? -12.056 37.552 94.274 1.00 11.76 173 GLY B CA 1
ATOM 4049 C C . GLY B 1 173 ? -12.087 36.840 95.615 1.00 12.51 173 GLY B C 1
ATOM 4050 O O . GLY B 1 173 ? -11.289 35.932 95.858 1.00 13.53 173 GLY B O 1
ATOM 4051 N N . LEU B 1 174 ? -12.988 37.254 96.500 1.00 11.65 174 LEU B N 1
ATOM 4052 C CA . LEU B 1 174 ? -13.118 36.613 97.805 1.00 11.52 174 LEU B CA 1
ATOM 4053 C C . LEU B 1 174 ? -14.564 36.143 97.933 1.00 12.84 174 LEU B C 1
ATOM 4054 O O . LEU B 1 174 ? -15.452 36.677 97.272 1.00 12.24 174 LEU B O 1
ATOM 4059 N N . SER B 1 175 ? -14.819 35.154 98.776 1.00 15.68 175 SER B N 1
ATOM 4060 C CA . SER B 1 175 ? -16.195 34.708 98.931 1.00 19.26 175 SER B CA 1
ATOM 4061 C C . SER B 1 175 ? -16.878 35.623 99.942 1.00 21.54 175 SER B C 1
ATOM 4062 O O . SER B 1 175 ? -16.212 36.401 100.633 1.00 21.55 175 SER B O 1
ATOM 4065 N N . ARG B 1 176 ? -18.203 35.521 100.023 1.00 23.16 176 ARG B N 1
ATOM 4066 C CA . ARG B 1 176 ? -19.005 36.337 100.933 1.00 24.87 176 ARG B CA 1
ATOM 4067 C C . ARG B 1 176 ? -18.478 36.303 102.363 1.00 23.62 176 ARG B C 1
ATOM 4068 O O . ARG B 1 176 ? -18.339 37.335 103.013 1.00 24.17 176 ARG B O 1
ATOM 4076 N N . THR B 1 177 ? -18.205 35.094 102.841 1.00 23.02 177 THR B N 1
ATOM 4077 C CA . THR B 1 177 ? -17.710 34.862 104.193 1.00 20.05 177 THR B CA 1
ATOM 4078 C C . THR B 1 177 ? -16.334 35.482 104.374 1.00 17.98 177 THR B C 1
ATOM 4079 O O . THR B 1 177 ? -16.071 36.113 105.396 1.00 18.86 177 THR B O 1
ATOM 4083 N N . ALA B 1 178 ? -15.457 35.296 103.388 1.00 15.21 178 ALA B N 1
ATOM 4084 C CA . ALA B 1 178 ? -14.103 35.846 103.448 1.00 14.64 178 ALA B CA 1
ATOM 4085 C C . ALA B 1 178 ? -14.166 37.372 103.544 1.00 13.67 178 ALA B C 1
ATOM 4086 O O . ALA B 1 178 ? -13.407 37.994 104.283 1.00 14.05 178 ALA B O 1
ATOM 4088 N N . ILE B 1 179 ? -15.077 37.975 102.794 1.00 13.12 179 ILE B N 1
ATOM 4089 C CA . ILE B 1 179 ? -15.246 39.415 102.843 1.00 12.36 179 ILE B CA 1
ATOM 4090 C C . ILE B 1 179 ? -15.765 39.848 104.235 1.00 13.54 179 ILE B C 1
ATOM 4091 O O . ILE B 1 179 ? -15.290 40.834 104.805 1.00 13.63 179 ILE B O 1
ATOM 4096 N N . ILE B 1 180 ? -16.720 39.112 104.799 1.00 14.43 180 ILE B N 1
ATOM 4097 C CA . ILE B 1 180 ? -17.235 39.481 106.115 1.00 15.97 180 ILE B CA 1
ATOM 4098 C C . ILE B 1 180 ? -16.208 39.253 107.214 1.00 16.13 180 ILE B C 1
ATOM 4099 O O . ILE B 1 180 ? -16.058 40.083 108.116 1.00 16.04 180 ILE B O 1
ATOM 4104 N N . ASP B 1 181 ? -15.488 38.143 107.142 1.00 16.10 181 ASP B N 1
ATOM 4105 C CA . ASP B 1 181 ? -14.482 37.876 108.156 1.00 16.15 181 ASP B CA 1
ATOM 4106 C C . ASP B 1 181 ? -13.420 38.972 108.134 1.00 16.61 181 ASP B C 1
ATOM 4107 O O . ASP B 1 181 ? -12.981 39.425 109.191 1.00 18.51 181 ASP B O 1
ATOM 4112 N N . THR B 1 182 ? -13.019 39.416 106.941 1.00 16.31 182 THR B N 1
ATOM 4113 C CA . THR B 1 182 ? -12.015 40.478 106.848 1.00 16.28 182 THR B CA 1
ATOM 4114 C C . THR B 1 182 ? -12.493 41.710 107.603 1.00 17.39 182 THR B C 1
ATOM 4115 O O . THR B 1 182 ? -11.705 42.377 108.271 1.00 18.64 182 THR B O 1
ATOM 4119 N N . LEU B 1 183 ? -13.779 42.022 107.501 1.00 17.81 183 LEU B N 1
ATOM 4120 C CA . LEU B 1 183 ? -14.294 43.185 108.216 1.00 19.43 183 LEU B CA 1
ATOM 4121 C C . LEU B 1 183 ? -14.220 42.974 109.726 1.00 20.42 183 LEU B C 1
ATOM 4122 O O . LEU B 1 183 ? -13.873 43.888 110.466 1.00 20.91 183 LEU B O 1
ATOM 4127 N N . LYS B 1 184 ? -14.545 41.769 110.176 1.00 22.42 184 LYS B N 1
ATOM 4128 C CA . LYS B 1 184 ? -14.536 41.450 111.599 1.00 23.65 184 LYS B CA 1
ATOM 4129 C C . LYS B 1 184 ? -13.137 41.472 112.191 1.00 25.25 184 LYS B C 1
ATOM 4130 O O . LYS B 1 184 ? -12.966 41.741 113.383 1.00 26.15 184 LYS B O 1
ATOM 4136 N N . GLU B 1 185 ? -12.144 41.207 111.344 1.00 25.56 185 GLU B N 1
ATOM 4137 C CA . GLU B 1 185 ? -10.743 41.163 111.756 1.00 26.86 185 GLU B CA 1
ATOM 4138 C C . GLU B 1 185 ? -9.986 42.475 111.572 1.00 25.54 185 GLU B C 1
ATOM 4139 O O . GLU B 1 185 ? -9.055 42.777 112.318 1.00 25.68 185 GLU B O 1
ATOM 4145 N N . SER B 1 186 ? -10.384 43.239 110.563 1.00 24.88 186 SER B N 1
ATOM 4146 C CA . SER B 1 186 ? -9.763 44.522 110.265 1.00 23.84 186 SER B CA 1
ATOM 4147 C C . SER B 1 186 ? -10.274 45.560 111.254 1.00 23.03 186 SER B C 1
ATOM 4148 O O . SER B 1 186 ? -9.503 46.313 111.850 1.00 23.84 186 SER B O 1
ATOM 4151 N N . LEU B 1 187 ? -11.592 45.583 111.408 1.00 21.41 187 LEU B N 1
ATOM 4152 C CA . LEU B 1 187 ? -12.277 46.529 112.276 1.00 20.60 187 LEU B CA 1
ATOM 4153 C C . LEU B 1 187 ? -12.673 45.946 113.627 1.00 20.49 187 LEU B C 1
ATOM 4154 O O . LEU B 1 187 ? -13.285 46.633 114.445 1.00 20.88 187 LEU B O 1
ATOM 4159 N N . GLY B 1 188 ? -12.346 44.677 113.843 1.00 18.68 188 GLY B N 1
ATOM 4160 C CA . GLY B 1 188 ? -12.672 44.046 115.100 1.00 20.51 188 GLY B CA 1
ATOM 4161 C C . GLY B 1 188 ? -14.152 44.081 115.429 1.00 23.22 188 GLY B C 1
ATOM 4162 O O . GLY B 1 188 ? -14.530 44.094 116.604 1.00 24.63 188 GLY B O 1
ATOM 4163 N N . VAL B 1 189 ? -15.003 44.102 114.408 1.00 23.07 189 VAL B N 1
ATOM 4164 C CA . VAL B 1 189 ? -16.448 44.118 114.637 1.00 22.44 189 VAL B CA 1
ATOM 4165 C C . VAL B 1 189 ? -16.965 42.711 114.923 1.00 22.01 189 VAL B C 1
ATOM 4166 O O . VAL B 1 189 ? -16.538 41.735 114.310 1.00 21.28 189 VAL B O 1
ATOM 4170 N N . SER B 1 190 ? -17.909 42.626 115.848 1.00 21.52 190 SER B N 1
ATOM 4171 C CA . SER B 1 190 ? -18.476 41.357 116.261 1.00 21.24 190 SER B CA 1
ATOM 4172 C C . SER B 1 190 ? -19.648 40.885 115.421 1.00 20.48 190 SER B C 1
ATOM 4173 O O . SER B 1 190 ? -19.956 39.698 115.397 1.00 20.47 190 SER B O 1
ATOM 4176 N N . ARG B 1 191 ? -20.307 41.814 114.741 1.00 20.24 191 ARG B N 1
ATOM 4177 C CA . ARG B 1 191 ? -21.456 41.479 113.908 1.00 18.65 191 ARG B CA 1
ATOM 4178 C C . ARG B 1 191 ? -21.588 42.457 112.740 1.00 18.39 191 ARG B C 1
ATOM 4179 O O . ARG B 1 191 ? -21.415 43.670 112.902 1.00 18.98 191 ARG B O 1
ATOM 4187 N N . VAL B 1 192 ? -21.872 41.917 111.559 1.00 15.43 192 VAL B N 1
ATOM 4188 C CA . VAL B 1 192 ? -22.027 42.727 110.363 1.00 12.71 192 VAL B CA 1
ATOM 4189 C C . VAL B 1 192 ? -23.469 42.653 109.901 1.00 13.82 192 VAL B C 1
ATOM 4190 O O . VAL B 1 192 ? -23.930 41.608 109.444 1.00 11.87 192 VAL B O 1
ATOM 4194 N N . LEU B 1 193 ? -24.171 43.777 110.028 1.00 13.99 193 LEU B N 1
ATOM 4195 C CA . LEU B 1 193 ? -25.573 43.876 109.642 1.00 14.15 193 LEU B CA 1
ATOM 4196 C C . LEU B 1 193 ? -25.656 44.568 108.297 1.00 14.74 193 LEU B C 1
ATOM 4197 O O . LEU B 1 193 ? -25.717 45.790 108.232 1.00 16.58 193 LEU B O 1
ATOM 4202 N N . SER B 1 194 ? -25.675 43.785 107.226 1.00 16.42 194 SER B N 1
ATOM 4203 C CA . SER B 1 194 ? -25.721 44.334 105.878 1.00 17.21 194 SER B CA 1
ATOM 4204 C C . SER B 1 194 ? -27.111 44.340 105.246 1.00 17.66 194 SER B C 1
ATOM 4205 O O . SER B 1 194 ? -27.720 43.285 105.041 1.00 16.63 194 SER B O 1
ATOM 4208 N N . LEU B 1 195 ? -27.596 45.537 104.923 1.00 18.51 195 LEU B N 1
ATOM 4209 C CA . LEU B 1 195 ? -28.914 45.713 104.309 1.00 18.39 195 LEU B CA 1
ATOM 4210 C C . LEU B 1 195 ? -28.860 45.401 102.813 1.00 18.76 195 LEU B C 1
ATOM 4211 O O . LEU B 1 195 ? -27.925 45.799 102.125 1.00 19.18 195 LEU B O 1
ATOM 4216 N N . ARG B 1 196 ? -29.873 44.697 102.319 1.00 20.61 196 ARG B N 1
ATOM 4217 C CA . ARG B 1 196 ? -29.952 44.336 100.910 1.00 22.13 196 ARG B CA 1
ATOM 4218 C C . ARG B 1 196 ? -30.887 45.252 100.129 1.00 21.71 196 ARG B C 1
ATOM 4219 O O . ARG B 1 196 ? -30.954 45.182 98.907 1.00 21.77 196 ARG B O 1
ATOM 4227 N N . HIS B 1 197 ? -31.611 46.110 100.834 1.00 21.92 197 HIS B N 1
ATOM 4228 C CA . HIS B 1 197 ? -32.516 47.040 100.173 1.00 22.84 197 HIS B CA 1
ATOM 4229 C C . HIS B 1 197 ? -32.019 48.442 100.500 1.00 22.14 197 HIS B C 1
ATOM 4230 O O . HIS B 1 197 ? -31.437 48.657 101.564 1.00 19.57 197 HIS B O 1
ATOM 4237 N N . GLY B 1 198 ? -32.211 49.377 99.569 1.00 21.73 198 GLY B N 1
ATOM 4238 C CA . GLY B 1 198 ? -31.787 50.756 99.786 1.00 21.94 198 GLY B CA 1
ATOM 4239 C C . GLY B 1 198 ? -30.790 51.323 98.786 1.00 20.74 198 GLY B C 1
ATOM 4240 O O . GLY B 1 198 ? -29.600 51.014 98.837 1.00 21.87 198 GLY B O 1
ATOM 4241 N N . ALA B 1 199 ? -31.284 52.158 97.877 1.00 20.38 199 ALA B N 1
ATOM 4242 C CA . ALA B 1 199 ? -30.457 52.799 96.854 1.00 18.87 199 ALA B CA 1
ATOM 4243 C C . ALA B 1 199 ? -31.054 54.165 96.547 1.00 17.59 199 ALA B C 1
ATOM 4244 O O . ALA B 1 199 ? -32.265 54.363 96.640 1.00 17.77 199 ALA B O 1
ATOM 4246 N N . LEU B 1 200 ? -30.189 55.092 96.160 1.00 15.97 200 LEU B N 1
ATOM 4247 C CA . LEU B 1 200 ? -30.583 56.454 95.855 1.00 12.86 200 LEU B CA 1
ATOM 4248 C C . LEU B 1 200 ? -30.171 56.809 94.441 1.00 14.45 200 LEU B C 1
ATOM 4249 O O . LEU B 1 200 ? -29.000 56.682 94.083 1.00 15.68 200 LEU B O 1
ATOM 4254 N N . ALA B 1 201 ? -31.133 57.257 93.640 1.00 17.19 201 ALA B N 1
ATOM 4255 C CA . ALA B 1 201 ? -30.877 57.658 92.254 1.00 17.38 201 ALA B CA 1
ATOM 4256 C C . ALA B 1 201 ? -29.729 58.659 92.209 1.00 17.14 201 ALA B C 1
ATOM 4257 O O . ALA B 1 201 ? -29.704 59.602 92.989 1.00 17.10 201 ALA B O 1
ATOM 4259 N N . GLY B 1 202 ? -28.791 58.450 91.293 1.00 17.24 202 GLY B N 1
ATOM 4260 C CA . GLY B 1 202 ? -27.667 59.355 91.168 1.00 18.44 202 GLY B CA 1
ATOM 4261 C C . GLY B 1 202 ? -26.465 58.893 91.959 1.00 20.09 202 GLY B C 1
ATOM 4262 O O . GLY B 1 202 ? -25.401 59.501 91.904 1.00 20.84 202 GLY B O 1
ATOM 4263 N N . ASP B 1 203 ? -26.642 57.802 92.693 1.00 19.84 203 ASP B N 1
ATOM 4264 C CA . ASP B 1 203 ? -25.589 57.237 93.514 1.00 19.76 203 ASP B CA 1
ATOM 4265 C C . ASP B 1 203 ? -24.633 56.329 92.736 1.00 19.22 203 ASP B C 1
ATOM 4266 O O . ASP B 1 203 ? -25.018 55.258 92.270 1.00 20.29 203 ASP B O 1
ATOM 4271 N N . ASP B 1 204 ? -23.379 56.745 92.619 1.00 18.09 204 ASP B N 1
ATOM 4272 C CA . ASP B 1 204 ? -22.398 55.948 91.903 1.00 18.41 204 ASP B CA 1
ATOM 4273 C C . ASP B 1 204 ? -21.506 55.180 92.866 1.00 18.50 204 ASP B C 1
ATOM 4274 O O . ASP B 1 204 ? -20.433 54.711 92.479 1.00 17.24 204 ASP B O 1
ATOM 4279 N N . THR B 1 205 ? -21.940 55.062 94.118 1.00 17.69 205 THR B N 1
ATOM 4280 C CA . THR B 1 205 ? -21.149 54.362 95.118 1.00 17.78 205 THR B CA 1
ATOM 4281 C C . THR B 1 205 ? -21.660 52.948 95.322 1.00 19.34 205 THR B C 1
ATOM 4282 O O . THR B 1 205 ? -20.969 52.110 95.908 1.00 21.25 205 THR B O 1
ATOM 4286 N N . ASP B 1 206 ? -22.865 52.688 94.825 1.00 19.99 206 ASP B N 1
ATOM 4287 C CA . ASP B 1 206 ? -23.511 51.382 94.950 1.00 19.71 206 ASP B CA 1
ATOM 4288 C C . ASP B 1 206 ? -24.210 51.248 96.303 1.00 20.35 206 ASP B C 1
ATOM 4289 O O . ASP B 1 206 ? -23.964 50.306 97.065 1.00 20.72 206 ASP B O 1
ATOM 4294 N N . GLY B 1 207 ? -25.069 52.216 96.604 1.00 20.66 207 GLY B N 1
ATOM 4295 C CA . GLY B 1 207 ? -25.824 52.196 97.846 1.00 20.64 207 GLY B CA 1
ATOM 4296 C C . GLY B 1 207 ? -25.060 52.284 99.157 1.00 19.62 207 GLY B C 1
ATOM 4297 O O . GLY B 1 207 ? -25.229 51.427 100.027 1.00 19.00 207 GLY B O 1
ATOM 4298 N N . HIS B 1 208 ? -24.227 53.311 99.320 1.00 19.26 208 HIS B N 1
ATOM 4299 C CA . HIS B 1 208 ? -23.485 53.471 100.577 1.00 18.04 208 HIS B CA 1
ATOM 4300 C C . HIS B 1 208 ? -24.441 53.691 101.743 1.00 16.12 208 HIS B C 1
ATOM 4301 O O . HIS B 1 208 ? -25.294 54.577 101.694 1.00 15.53 208 HIS B O 1
ATOM 4308 N N . ILE B 1 209 ? -24.284 52.888 102.790 1.00 13.66 209 ILE B N 1
ATOM 4309 C CA . ILE B 1 209 ? -25.120 52.996 103.976 1.00 11.76 209 ILE B CA 1
ATOM 4310 C C . ILE B 1 209 ? -25.007 54.443 104.479 1.00 11.67 209 ILE B C 1
ATOM 4311 O O . ILE B 1 209 ? -25.850 54.937 105.229 1.00 11.01 209 ILE B O 1
ATOM 4316 N N . ASP B 1 210 ? -23.975 55.121 103.997 1.00 12.74 210 ASP B N 1
ATOM 4317 C CA . ASP B 1 210 ? -23.652 56.509 104.343 1.00 16.75 210 ASP B CA 1
ATOM 4318 C C . ASP B 1 210 ? -24.687 57.552 103.942 1.00 17.40 210 ASP B C 1
ATOM 4319 O O . ASP B 1 210 ? -24.619 58.703 104.377 1.00 17.86 210 ASP B O 1
ATOM 4324 N N . THR B 1 211 ? -25.620 57.145 103.091 1.00 17.51 211 THR B N 1
ATOM 4325 C CA . THR B 1 211 ? -26.630 58.038 102.556 1.00 16.00 211 THR B CA 1
ATOM 4326 C C . THR B 1 211 ? -28.062 57.594 102.862 1.00 15.94 211 THR B C 1
ATOM 4327 O O . THR B 1 211 ? -29.017 58.233 102.423 1.00 16.42 211 THR B O 1
ATOM 4331 N N . LEU B 1 212 ? -28.210 56.514 103.627 1.00 16.10 212 LEU B N 1
ATOM 4332 C CA . LEU B 1 212 ? -29.531 55.958 103.951 1.00 14.93 212 LEU B CA 1
ATOM 4333 C C . LEU B 1 212 ? -29.800 55.800 105.459 1.00 15.71 212 LEU B C 1
ATOM 4334 O O . LEU B 1 212 ? -30.851 56.207 105.945 1.00 15.64 212 LEU B O 1
ATOM 4339 N N . ALA B 1 213 ? -28.861 55.198 106.188 1.00 15.03 213 ALA B N 1
ATOM 4340 C CA . ALA B 1 213 ? -29.043 54.986 107.618 1.00 15.73 213 ALA B CA 1
ATOM 4341 C C . ALA B 1 213 ? -27.759 55.272 108.359 1.00 16.57 213 ALA B C 1
ATOM 4342 O O . ALA B 1 213 ? -26.668 54.965 107.874 1.00 17.10 213 ALA B O 1
ATOM 4344 N N . ARG B 1 214 ? -27.891 55.850 109.547 1.00 16.04 214 ARG B N 1
ATOM 4345 C CA . ARG B 1 214 ? -26.728 56.193 110.341 1.00 15.41 214 ARG B CA 1
ATOM 4346 C C . ARG B 1 214 ? -26.960 56.068 111.849 1.00 16.17 214 ARG B C 1
ATOM 4347 O O . ARG B 1 214 ? -28.085 56.183 112.331 1.00 16.06 214 ARG B O 1
ATOM 4355 N N . PHE B 1 215 ? -25.879 55.839 112.586 1.00 17.56 215 PHE B N 1
ATOM 4356 C CA . PHE B 1 215 ? -25.928 55.723 114.044 1.00 17.94 215 PHE B CA 1
ATOM 4357 C C . PHE B 1 215 ? -25.758 57.111 114.681 1.00 18.52 215 PHE B C 1
ATOM 4358 O O . PHE B 1 215 ? -24.827 57.839 114.340 1.00 19.62 215 PHE B O 1
ATOM 4366 N N . VAL B 1 216 ? -26.654 57.485 115.593 1.00 18.62 216 VAL B N 1
ATOM 4367 C CA . VAL B 1 216 ? -26.535 58.776 116.273 1.00 18.39 216 VAL B CA 1
ATOM 4368 C C . VAL B 1 216 ? -26.033 58.496 117.699 1.00 18.89 216 VAL B C 1
ATOM 4369 O O . VAL B 1 216 ? -25.449 59.362 118.352 1.00 17.99 216 VAL B O 1
ATOM 4373 N N . ASP B 1 217 ? -26.286 57.279 118.178 1.00 18.97 217 ASP B N 1
ATOM 4374 C CA . ASP B 1 217 ? -25.807 56.831 119.489 1.00 20.08 217 ASP B CA 1
ATOM 4375 C C . ASP B 1 217 ? -25.775 55.315 119.553 1.00 19.14 217 ASP B C 1
ATOM 4376 O O . ASP B 1 217 ? -26.151 54.633 118.607 1.00 17.34 217 ASP B O 1
ATOM 4381 N N . THR B 1 218 ? -25.316 54.792 120.677 1.00 20.67 218 THR B N 1
ATOM 4382 C CA . THR B 1 218 ? -25.191 53.357 120.858 1.00 22.40 218 THR B CA 1
ATOM 4383 C C . THR B 1 218 ? -26.444 52.522 120.596 1.00 23.32 218 THR B C 1
ATOM 4384 O O . THR B 1 218 ? -26.349 51.301 120.451 1.00 22.41 218 THR B O 1
ATOM 4388 N N . ARG B 1 219 ? -27.607 53.174 120.538 1.00 24.14 219 ARG B N 1
ATOM 4389 C CA . ARG B 1 219 ? -28.876 52.478 120.315 1.00 24.68 219 ARG B CA 1
ATOM 4390 C C . ARG B 1 219 ? -29.932 53.287 119.532 1.00 24.51 219 ARG B C 1
ATOM 4391 O O . ARG B 1 219 ? -31.127 53.233 119.833 1.00 23.20 219 ARG B O 1
ATOM 4399 N N . THR B 1 220 ? -29.488 54.017 118.515 1.00 23.59 220 THR B N 1
ATOM 4400 C CA . THR B 1 220 ? -30.386 54.821 117.700 1.00 23.39 220 THR B CA 1
ATOM 4401 C C . THR B 1 220 ? -29.865 54.904 116.273 1.00 24.42 220 THR B C 1
ATOM 4402 O O . THR B 1 220 ? -28.663 55.047 116.047 1.00 25.50 220 THR B O 1
ATOM 4406 N N . ILE B 1 221 ? -30.778 54.824 115.312 1.00 24.72 221 ILE B N 1
ATOM 4407 C CA . ILE B 1 221 ? -30.421 54.874 113.903 1.00 23.28 221 ILE B CA 1
ATOM 4408 C C . ILE B 1 221 ? -31.350 55.813 113.146 1.00 22.18 221 ILE B C 1
ATOM 4409 O O . ILE B 1 221 ? -32.575 55.688 113.216 1.00 23.22 221 ILE B O 1
ATOM 4414 N N . VAL B 1 222 ? -30.763 56.769 112.438 1.00 19.71 222 VAL B N 1
ATOM 4415 C CA . VAL B 1 222 ? -31.539 57.718 111.651 1.00 17.49 222 VAL B CA 1
ATOM 4416 C C . VAL B 1 222 ? -31.487 57.193 110.234 1.00 16.50 222 VAL B C 1
ATOM 4417 O O . VAL B 1 222 ? -30.454 56.690 109.804 1.00 17.54 222 VAL B O 1
ATOM 4421 N N . TYR B 1 223 ? -32.590 57.313 109.510 1.00 15.12 223 TYR B N 1
ATOM 4422 C CA . TYR B 1 223 ? -32.647 56.809 108.148 1.00 16.13 223 TYR B CA 1
ATOM 4423 C C . TYR B 1 223 ? -33.552 57.657 107.262 1.00 16.92 223 TYR B C 1
ATOM 4424 O O . TYR B 1 223 ? -34.381 58.424 107.749 1.00 18.63 223 TYR B O 1
ATOM 4433 N N . VAL B 1 224 ? -33.394 57.509 105.955 1.00 17.40 224 VAL B N 1
ATOM 4434 C CA . VAL B 1 224 ? -34.195 58.261 105.006 1.00 18.00 224 VAL B CA 1
ATOM 4435 C C . VAL B 1 224 ? -35.459 57.475 104.702 1.00 20.84 224 VAL B C 1
ATOM 4436 O O . VAL B 1 224 ? -35.425 56.429 104.048 1.00 20.55 224 VAL B O 1
ATOM 4440 N N . ARG B 1 225 ? -36.583 57.977 105.189 1.00 21.90 225 ARG B N 1
ATOM 4441 C CA . ARG B 1 225 ? -37.838 57.294 104.959 1.00 23.52 225 ARG B CA 1
ATOM 4442 C C . ARG B 1 225 ? -38.636 57.986 103.859 1.00 23.42 225 ARG B C 1
ATOM 4443 O O . ARG B 1 225 ? -38.944 59.167 103.953 1.00 23.95 225 ARG B O 1
ATOM 4451 N N . SER B 1 226 ? -38.940 57.244 102.801 1.00 26.04 226 SER B N 1
ATOM 4452 C CA . SER B 1 226 ? -39.697 57.790 101.691 1.00 27.31 226 SER B CA 1
ATOM 4453 C C . SER B 1 226 ? -41.154 57.957 102.093 1.00 29.34 226 SER B C 1
ATOM 4454 O O . SER B 1 226 ? -41.629 57.316 103.033 1.00 30.95 226 SER B O 1
ATOM 4457 N N . GLU B 1 227 ? -41.869 58.809 101.367 1.00 29.77 227 GLU B N 1
ATOM 4458 C CA . GLU B 1 227 ? -43.260 59.083 101.682 1.00 28.51 227 GLU B CA 1
ATOM 4459 C C . GLU B 1 227 ? -44.226 58.941 100.519 1.00 26.30 227 GLU B C 1
ATOM 4460 O O . GLU B 1 227 ? -45.367 58.534 100.707 1.00 27.32 227 GLU B O 1
ATOM 4466 N N . ASP B 1 228 ? -43.774 59.286 99.322 1.00 23.48 228 ASP B N 1
ATOM 4467 C CA . ASP B 1 228 ? -44.614 59.198 98.138 1.00 21.73 228 ASP B CA 1
ATOM 4468 C C . ASP B 1 228 ? -44.476 57.840 97.443 1.00 21.86 228 ASP B C 1
ATOM 4469 O O . ASP B 1 228 ? -43.460 57.574 96.788 1.00 21.05 228 ASP B O 1
ATOM 4474 N N . PRO B 1 229 ? -45.499 56.966 97.573 1.00 20.99 229 PRO B N 1
ATOM 4475 C CA . PRO B 1 229 ? -45.498 55.631 96.965 1.00 19.99 229 PRO B CA 1
ATOM 4476 C C . PRO B 1 229 ? -45.420 55.588 95.440 1.00 20.22 229 PRO B C 1
ATOM 4477 O O . PRO B 1 229 ? -45.235 54.519 94.857 1.00 19.75 229 PRO B O 1
ATOM 4481 N N . SER B 1 230 ? -45.549 56.743 94.793 1.00 21.46 230 SER B N 1
ATOM 4482 C CA . SER B 1 230 ? -45.460 56.789 93.336 1.00 22.96 230 SER B CA 1
ATOM 4483 C C . SER B 1 230 ? -44.044 57.179 92.864 1.00 23.97 230 SER B C 1
ATOM 4484 O O . SER B 1 230 ? -43.766 57.195 91.662 1.00 23.45 230 SER B O 1
ATOM 4487 N N . ASP B 1 231 ? -43.159 57.470 93.824 1.00 24.48 231 ASP B N 1
ATOM 4488 C CA . ASP B 1 231 ? -41.756 57.841 93.577 1.00 25.40 231 ASP B CA 1
ATOM 4489 C C . ASP B 1 231 ? -40.972 56.560 93.271 1.00 26.61 231 ASP B C 1
ATOM 4490 O O . ASP B 1 231 ? -41.360 55.484 93.721 1.00 26.44 231 ASP B O 1
ATOM 4495 N N . GLU B 1 232 ? -39.868 56.677 92.530 1.00 27.11 232 GLU B N 1
ATOM 4496 C CA . GLU B 1 232 ? -39.056 55.509 92.171 1.00 29.05 232 GLU B CA 1
ATOM 4497 C C . GLU B 1 232 ? -38.217 54.908 93.305 1.00 27.32 232 GLU B C 1
ATOM 4498 O O . GLU B 1 232 ? -37.615 53.844 93.146 1.00 25.40 232 GLU B O 1
ATOM 4504 N N . HIS B 1 233 ? -38.190 55.590 94.443 1.00 26.81 233 HIS B N 1
ATOM 4505 C CA . HIS B 1 233 ? -37.429 55.142 95.601 1.00 28.56 233 HIS B CA 1
ATOM 4506 C C . HIS B 1 233 ? -38.290 54.425 96.643 1.00 28.35 233 HIS B C 1
ATOM 4507 O O . HIS B 1 233 ? -37.851 53.461 97.267 1.00 28.36 233 HIS B O 1
ATOM 4514 N N . TYR B 1 234 ? -39.510 54.914 96.830 1.00 28.42 234 TYR B N 1
ATOM 4515 C CA . TYR B 1 234 ? -40.441 54.371 97.812 1.00 28.77 234 TYR B CA 1
ATOM 4516 C C . TYR B 1 234 ? -40.441 52.851 97.968 1.00 28.12 234 TYR B C 1
ATOM 4517 O O . TYR B 1 234 ? -40.266 52.325 99.070 1.00 27.37 234 TYR B O 1
ATOM 4526 N N . SER B 1 235 ? -40.646 52.143 96.868 1.00 27.71 235 SER B N 1
ATOM 4527 C CA . SER B 1 235 ? -40.689 50.693 96.933 1.00 28.52 235 SER B CA 1
ATOM 4528 C C . SER B 1 235 ? -39.456 50.072 97.612 1.00 28.94 235 SER B C 1
ATOM 4529 O O . SER B 1 235 ? -39.592 49.150 98.408 1.00 29.15 235 SER B O 1
ATOM 4532 N N . ASP B 1 236 ? -38.256 50.563 97.324 1.00 30.08 236 ASP B N 1
ATOM 4533 C CA . ASP B 1 236 ? -37.086 49.978 97.967 1.00 30.71 236 ASP B CA 1
ATOM 4534 C C . ASP B 1 236 ? -36.789 50.590 99.334 1.00 29.67 236 ASP B C 1
ATOM 4535 O O . ASP B 1 236 ? -36.394 49.873 100.251 1.00 30.02 236 ASP B O 1
ATOM 4540 N N . LEU B 1 237 ? -36.977 51.901 99.482 1.00 28.40 237 LEU B N 1
ATOM 4541 C CA . LEU B 1 237 ? -36.718 52.565 100.765 1.00 26.33 237 LEU B CA 1
ATOM 4542 C C . LEU B 1 237 ? -37.586 51.960 101.864 1.00 25.83 237 LEU B C 1
ATOM 4543 O O . LEU B 1 237 ? -37.137 51.774 102.998 1.00 24.88 237 LEU B O 1
ATOM 4548 N N . THR B 1 238 ? -38.834 51.662 101.512 1.00 24.49 238 THR B N 1
ATOM 4549 C CA . THR B 1 238 ? -39.791 51.062 102.437 1.00 23.53 238 THR B CA 1
ATOM 4550 C C . THR B 1 238 ? -39.336 49.654 102.809 1.00 24.10 238 THR B C 1
ATOM 4551 O O . THR B 1 238 ? -39.522 49.202 103.941 1.00 21.99 238 THR B O 1
ATOM 4555 N N . ALA B 1 239 ? -38.750 48.961 101.841 1.00 24.48 239 ALA B N 1
ATOM 4556 C CA . ALA B 1 239 ? -38.256 47.613 102.066 1.00 26.08 239 ALA B CA 1
ATOM 4557 C C . ALA B 1 239 ? -37.101 47.681 103.062 1.00 26.77 239 ALA B C 1
ATOM 4558 O O . ALA B 1 239 ? -36.957 46.813 103.918 1.00 27.94 239 ALA B O 1
ATOM 4568 N N . GLU B 1 241 ? -36.535 50.169 105.399 1.00 23.83 241 GLU B N 1
ATOM 4569 C CA . GLU B 1 241 ? -37.078 50.493 106.711 1.00 23.66 241 GLU B CA 1
ATOM 4570 C C . GLU B 1 241 ? -37.576 49.240 107.417 1.00 24.05 241 GLU B C 1
ATOM 4571 O O . GLU B 1 241 ? -37.451 49.126 108.629 1.00 23.09 241 GLU B O 1
ATOM 4577 N N . GLN B 1 242 ? -38.141 48.302 106.660 1.00 25.92 242 GLN B N 1
ATOM 4578 C CA . GLN B 1 242 ? -38.652 47.066 107.247 1.00 28.47 242 GLN B CA 1
ATOM 4579 C C . GLN B 1 242 ? -37.492 46.165 107.651 1.00 28.05 242 GLN B C 1
ATOM 4580 O O . GLN B 1 242 ? -37.641 45.305 108.509 1.00 27.12 242 GLN B O 1
ATOM 4586 N N . GLU B 1 243 ? -36.336 46.374 107.030 1.00 28.19 243 GLU B N 1
ATOM 4587 C CA . GLU B 1 243 ? -35.159 45.576 107.321 1.00 28.08 243 GLU B CA 1
ATOM 4588 C C . GLU B 1 243 ? -34.470 46.052 108.586 1.00 27.36 243 GLU B C 1
ATOM 4589 O O . GLU B 1 243 ? -33.808 45.272 109.267 1.00 27.12 243 GLU B O 1
ATOM 4595 N N . LEU B 1 244 ? -34.623 47.336 108.897 1.00 27.00 244 LEU B N 1
ATOM 4596 C CA . LEU B 1 244 ? -34.021 47.911 110.099 1.00 27.26 244 LEU B CA 1
ATOM 4597 C C . LEU B 1 244 ? -34.829 47.528 111.332 1.00 27.27 244 LEU B C 1
ATOM 4598 O O . LEU B 1 244 ? -34.268 47.295 112.403 1.00 27.25 244 LEU B O 1
ATOM 4603 N N . LYS B 1 245 ? -36.150 47.482 111.174 1.00 27.15 245 LYS B N 1
ATOM 4604 C CA . LYS B 1 245 ? -37.047 47.110 112.262 1.00 28.61 245 LYS B CA 1
ATOM 4605 C C . LYS B 1 245 ? -36.650 45.741 112.807 1.00 29.36 245 LYS B C 1
ATOM 4606 O O . LYS B 1 245 ? -36.845 45.453 113.986 1.00 27.92 245 LYS B O 1
ATOM 4612 N N . GLU B 1 246 ? -36.093 44.914 111.924 1.00 31.25 246 GLU B N 1
ATOM 4613 C CA . GLU B 1 246 ? -35.659 43.554 112.242 1.00 34.01 246 GLU B CA 1
ATOM 4614 C C . GLU B 1 246 ? -34.427 43.563 113.138 1.00 35.16 246 GLU B C 1
ATOM 4615 O O . GLU B 1 246 ? -34.332 42.789 114.093 1.00 35.71 246 GLU B O 1
ATOM 4621 N N . LEU B 1 247 ? -33.487 44.445 112.803 1.00 36.25 247 LEU B N 1
ATOM 4622 C CA . LEU B 1 247 ? -32.228 44.596 113.519 1.00 35.61 247 LEU B CA 1
ATOM 4623 C C . LEU B 1 247 ? -32.413 44.765 115.007 1.00 36.65 247 LEU B C 1
ATOM 4624 O O . LEU B 1 247 ? -33.246 45.555 115.457 1.00 36.18 247 LEU B O 1
ATOM 4629 N N . ARG B 1 248 ? -31.622 44.006 115.759 1.00 37.84 248 ARG B N 1
ATOM 4630 C CA . ARG B 1 248 ? -31.646 44.034 117.214 1.00 40.00 248 ARG B CA 1
ATOM 4631 C C . ARG B 1 248 ? -30.361 44.716 117.673 1.00 39.86 248 ARG B C 1
ATOM 4632 O O . ARG B 1 248 ? -29.323 44.571 117.035 1.00 38.42 248 ARG B O 1
ATOM 4640 N N . ARG B 1 249 ? -30.437 45.459 118.773 1.00 41.64 249 ARG B N 1
ATOM 4641 C CA . ARG B 1 249 ? -29.278 46.156 119.323 1.00 43.79 249 ARG B CA 1
ATOM 4642 C C . ARG B 1 249 ? -28.381 45.122 120.005 1.00 44.68 249 ARG B C 1
ATOM 4643 O O . ARG B 1 249 ? -28.759 43.958 120.140 1.00 44.04 249 ARG B O 1
ATOM 4651 N N . PRO B 1 250 ? -27.179 45.528 120.443 1.00 45.62 250 PRO B N 1
ATOM 4652 C CA . PRO B 1 250 ? -26.290 44.564 121.098 1.00 46.37 250 PRO B CA 1
ATOM 4653 C C . PRO B 1 250 ? -26.940 43.849 122.288 1.00 47.08 250 PRO B C 1
ATOM 4654 O O . PRO B 1 250 ? -26.746 42.645 122.478 1.00 46.52 250 PRO B O 1
ATOM 4658 N N . ASP B 1 251 ? -27.726 44.593 123.065 1.00 47.67 251 ASP B N 1
ATOM 4659 C CA . ASP B 1 251 ? -28.423 44.055 124.235 1.00 48.15 251 ASP B CA 1
ATOM 4660 C C . ASP B 1 251 ? -29.619 43.150 123.908 1.00 46.68 251 ASP B C 1
ATOM 4661 O O . ASP B 1 251 ? -30.261 42.618 124.814 1.00 47.13 251 ASP B O 1
ATOM 4666 N N . GLY B 1 252 ? -29.919 42.980 122.623 1.00 45.28 252 GLY B N 1
ATOM 4667 C CA . GLY B 1 252 ? -31.035 42.135 122.229 1.00 42.68 252 GLY B CA 1
ATOM 4668 C C . GLY B 1 252 ? -32.339 42.883 122.019 1.00 42.42 252 GLY B C 1
ATOM 4669 O O . GLY B 1 252 ? -33.315 42.312 121.528 1.00 41.06 252 GLY B O 1
ATOM 4670 N N . GLN B 1 253 ? -32.354 44.163 122.384 1.00 42.18 253 GLN B N 1
ATOM 4671 C CA . GLN B 1 253 ? -33.548 45.004 122.248 1.00 42.34 253 GLN B CA 1
ATOM 4672 C C . GLN B 1 253 ? -33.645 45.659 120.865 1.00 40.78 253 GLN B C 1
ATOM 4673 O O . GLN B 1 253 ? -32.654 45.757 120.145 1.00 41.80 253 GLN B O 1
ATOM 4679 N N . PRO B 1 254 ? -34.847 46.103 120.470 1.00 38.14 254 PRO B N 1
ATOM 4680 C CA . PRO B 1 254 ? -34.979 46.739 119.157 1.00 35.84 254 PRO B CA 1
ATOM 4681 C C . PRO B 1 254 ? -34.369 48.145 119.151 1.00 34.24 254 PRO B C 1
ATOM 4682 O O . PRO B 1 254 ? -34.375 48.843 120.169 1.00 32.16 254 PRO B O 1
ATOM 4686 N N . TYR B 1 255 ? -33.828 48.547 118.004 1.00 32.75 255 TYR B N 1
ATOM 4687 C CA . TYR B 1 255 ? -33.211 49.865 117.868 1.00 30.97 255 TYR B CA 1
ATOM 4688 C C . TYR B 1 255 ? -34.238 50.982 117.849 1.00 30.27 255 TYR B C 1
ATOM 4689 O O . TYR B 1 255 ? -35.390 50.783 117.468 1.00 31.76 255 TYR B O 1
ATOM 4698 N N . ARG B 1 256 ? -33.803 52.163 118.263 1.00 28.62 256 ARG B N 1
ATOM 4699 C CA . ARG B 1 256 ? -34.649 53.345 118.259 1.00 27.17 256 ARG B CA 1
ATOM 4700 C C . ARG B 1 256 ? -34.430 53.980 116.886 1.00 26.31 256 ARG B C 1
ATOM 4701 O O . ARG B 1 256 ? -33.398 54.608 116.652 1.00 28.11 256 ARG B O 1
ATOM 4709 N N . LEU B 1 257 ? -35.389 53.806 115.979 1.00 23.97 257 LEU B N 1
ATOM 4710 C CA . LEU B 1 257 ? -35.269 54.344 114.617 1.00 21.98 257 LEU B CA 1
ATOM 4711 C C . LEU B 1 257 ? -35.900 55.736 114.462 1.00 21.98 257 LEU B C 1
ATOM 4712 O O . LEU B 1 257 ? -37.087 55.916 114.722 1.00 22.20 257 LEU B O 1
ATOM 4717 N N . VAL B 1 258 ? -35.109 56.713 114.028 1.00 21.21 258 VAL B N 1
ATOM 4718 C CA . VAL B 1 258 ? -35.611 58.074 113.854 1.00 20.55 258 VAL B CA 1
ATOM 4719 C C . VAL B 1 258 ? -35.691 58.414 112.368 1.00 22.17 258 VAL B C 1
ATOM 4720 O O . VAL B 1 258 ? -34.676 58.553 111.696 1.00 22.90 258 VAL B O 1
ATOM 4724 N N . PRO B 1 259 ? -36.912 58.544 111.832 1.00 23.40 259 PRO B N 1
ATOM 4725 C CA . PRO B 1 259 ? -37.099 58.860 110.416 1.00 23.80 259 PRO B CA 1
ATOM 4726 C C . PRO B 1 259 ? -36.625 60.232 109.999 1.00 24.33 259 PRO B C 1
ATOM 4727 O O . PRO B 1 259 ? -36.753 61.209 110.733 1.00 25.38 259 PRO B O 1
ATOM 4731 N N . LEU B 1 260 ? -36.065 60.280 108.798 1.00 24.15 260 LEU B N 1
ATOM 4732 C CA . LEU B 1 260 ? -35.544 61.507 108.238 1.00 22.65 260 LEU B CA 1
ATOM 4733 C C . LEU B 1 260 ? -36.319 61.755 106.976 1.00 24.11 260 LEU B C 1
ATOM 4734 O O . LEU B 1 260 ? -36.640 60.823 106.243 1.00 25.13 260 LEU B O 1
ATOM 4739 N N . PRO B 1 261 ? -36.647 63.018 106.706 1.00 25.49 261 PRO B N 1
ATOM 4740 C CA . PRO B 1 261 ? -37.400 63.310 105.490 1.00 25.58 261 PRO B CA 1
ATOM 4741 C C . PRO B 1 261 ? -36.577 63.032 104.237 1.00 26.35 261 PRO B C 1
ATOM 4742 O O . PRO B 1 261 ? -35.357 63.198 104.214 1.00 24.27 261 PRO B O 1
ATOM 4754 N N . ALA B 1 263 ? -35.213 63.904 100.856 1.00 31.20 263 ALA B N 1
ATOM 4755 C CA . ALA B 1 263 ? -34.899 65.165 100.210 1.00 32.89 263 ALA B CA 1
ATOM 4756 C C . ALA B 1 263 ? -35.784 65.277 98.984 1.00 35.80 263 ALA B C 1
ATOM 4757 O O . ALA B 1 263 ? -36.108 64.271 98.348 1.00 35.91 263 ALA B O 1
ATOM 4759 N N . GLU B 1 264 ? -36.189 66.493 98.649 1.00 38.76 264 GLU B N 1
ATOM 4760 C CA . GLU B 1 264 ? -37.048 66.680 97.488 1.00 41.74 264 GLU B CA 1
ATOM 4761 C C . GLU B 1 264 ? -36.287 66.457 96.186 1.00 41.01 264 GLU B C 1
ATOM 4762 O O . GLU B 1 264 ? -35.084 66.687 96.115 1.00 41.39 264 GLU B O 1
ATOM 4768 N N . ALA B 1 265 ? -37.000 66.002 95.161 1.00 41.01 265 ALA B N 1
ATOM 4769 C CA . ALA B 1 265 ? -36.400 65.736 93.859 1.00 41.57 265 ALA B CA 1
ATOM 4770 C C . ALA B 1 265 ? -35.644 66.949 93.342 1.00 41.44 265 ALA B C 1
ATOM 4771 O O . ALA B 1 265 ? -36.230 67.857 92.759 1.00 42.46 265 ALA B O 1
ATOM 4773 N N . LEU B 1 266 ? -34.339 66.958 93.565 1.00 42.19 266 LEU B N 1
ATOM 4774 C CA . LEU B 1 266 ? -33.495 68.047 93.116 1.00 43.83 266 LEU B CA 1
ATOM 4775 C C . LEU B 1 266 ? -32.452 67.489 92.163 1.00 45.31 266 LEU B C 1
ATOM 4776 O O . LEU B 1 266 ? -31.795 66.499 92.475 1.00 46.53 266 LEU B O 1
ATOM 4781 N N . TYR B 1 267 ? -32.315 68.099 90.989 1.00 46.58 267 TYR B N 1
ATOM 4782 C CA . TYR B 1 267 ? -31.315 67.639 90.031 1.00 47.84 267 TYR B CA 1
ATOM 4783 C C . TYR B 1 267 ? -30.982 68.596 88.903 1.00 46.73 267 TYR B C 1
ATOM 4784 O O . TYR B 1 267 ? -31.619 69.634 88.738 1.00 47.35 267 TYR B O 1
ATOM 4793 N N . ASP B 1 268 ? -29.954 68.233 88.144 1.00 45.06 268 ASP B N 1
ATOM 4794 C CA . ASP B 1 268 ? -29.506 69.027 87.013 1.00 44.89 268 ASP B CA 1
ATOM 4795 C C . ASP B 1 268 ? -29.469 68.142 85.774 1.00 43.78 268 ASP B C 1
ATOM 4796 O O . ASP B 1 268 ? -28.657 67.224 85.674 1.00 42.57 268 ASP B O 1
ATOM 4801 N N . GLY B 1 269 ? -30.373 68.424 84.839 1.00 43.53 269 GLY B N 1
ATOM 4802 C CA . GLY B 1 269 ? -30.461 67.644 83.618 1.00 42.72 269 GLY B CA 1
ATOM 4803 C C . GLY B 1 269 ? -31.316 66.404 83.817 1.00 41.94 269 GLY B C 1
ATOM 4804 O O . GLY B 1 269 ? -31.978 66.248 84.843 1.00 42.45 269 GLY B O 1
ATOM 4805 N N . ALA B 1 270 ? -31.309 65.511 82.839 1.00 40.49 270 ALA B N 1
ATOM 4806 C CA . ALA B 1 270 ? -32.095 64.296 82.958 1.00 39.94 270 ALA B CA 1
ATOM 4807 C C . ALA B 1 270 ? -31.513 63.384 84.044 1.00 39.87 270 ALA B C 1
ATOM 4808 O O . ALA B 1 270 ? -31.850 62.199 84.123 1.00 39.84 270 ALA B O 1
ATOM 4810 N N . ASP B 1 271 ? -30.639 63.932 84.885 1.00 37.97 271 ASP B N 1
ATOM 4811 C CA . ASP B 1 271 ? -30.028 63.138 85.946 1.00 35.85 271 ASP B CA 1
ATOM 4812 C C . ASP B 1 271 ? -30.485 63.573 87.322 1.00 31.42 271 ASP B C 1
ATOM 4813 O O . ASP B 1 271 ? -30.188 64.680 87.759 1.00 30.45 271 ASP B O 1
ATOM 4818 N N . ARG B 1 272 ? -31.208 62.695 88.005 1.00 26.71 272 ARG B N 1
ATOM 4819 C CA . ARG B 1 272 ? -31.678 62.998 89.343 1.00 22.56 272 ARG B CA 1
ATOM 4820 C C . ARG B 1 272 ? -30.505 62.875 90.319 1.00 21.69 272 ARG B C 1
ATOM 4821 O O . ARG B 1 272 ? -29.734 61.917 90.252 1.00 20.49 272 ARG B O 1
ATOM 4829 N N . LEU B 1 273 ? -30.369 63.846 91.222 1.00 20.95 273 LEU B N 1
ATOM 4830 C CA . LEU B 1 273 ? -29.269 63.853 92.191 1.00 20.18 273 LEU B CA 1
ATOM 4831 C C . LEU B 1 273 ? -29.627 63.188 93.503 1.00 18.96 273 LEU B C 1
ATOM 4832 O O . LEU B 1 273 ? -30.746 63.302 93.983 1.00 19.10 273 LEU B O 1
ATOM 4837 N N . PRO B 1 274 ? -28.656 62.511 94.121 1.00 19.10 274 PRO B N 1
ATOM 4838 C CA . PRO B 1 274 ? -28.856 61.812 95.392 1.00 18.48 274 PRO B CA 1
ATOM 4839 C C . PRO B 1 274 ? -28.844 62.661 96.666 1.00 17.65 274 PRO B C 1
ATOM 4840 O O . PRO B 1 274 ? -28.127 62.340 97.621 1.00 15.86 274 PRO B O 1
ATOM 4844 N N . ALA B 1 275 ? -29.637 63.727 96.707 1.00 16.75 275 ALA B N 1
ATOM 4845 C CA . ALA B 1 275 ? -29.663 64.556 97.913 1.00 17.44 275 ALA B CA 1
ATOM 4846 C C . ALA B 1 275 ? -30.162 63.734 99.098 1.00 17.43 275 ALA B C 1
ATOM 4847 O O . ALA B 1 275 ? -31.137 62.992 98.984 1.00 18.26 275 ALA B O 1
ATOM 4849 N N . THR B 1 276 ? -29.484 63.867 100.233 1.00 16.87 276 THR B N 1
ATOM 4850 C CA . THR B 1 276 ? -29.854 63.129 101.429 1.00 16.67 276 THR B CA 1
ATOM 4851 C C . THR B 1 276 ? -29.458 63.861 102.698 1.00 14.94 276 THR B C 1
ATOM 4852 O O . THR B 1 276 ? -28.393 64.483 102.761 1.00 15.76 276 THR B O 1
ATOM 4856 N N . TYR B 1 277 ? -30.309 63.776 103.718 1.00 13.38 277 TYR B N 1
ATOM 4857 C CA . TYR B 1 277 ? -30.027 64.437 104.993 1.00 9.57 277 TYR B CA 1
ATOM 4858 C C . TYR B 1 277 ? -29.280 63.481 105.897 1.00 7.04 277 TYR B C 1
ATOM 4859 O O . TYR B 1 277 ? -28.815 63.865 106.969 1.00 5.02 277 TYR B O 1
ATOM 4868 N N . ALA B 1 278 ? -29.143 62.240 105.435 1.00 7.27 278 ALA B N 1
ATOM 4869 C CA . ALA B 1 278 ? -28.456 61.194 106.205 1.00 8.62 278 ALA B CA 1
ATOM 4870 C C . ALA B 1 278 ? -26.949 61.381 106.179 1.00 9.45 278 ALA B C 1
ATOM 4871 O O . ALA B 1 278 ? -26.218 60.870 107.038 1.00 8.19 278 ALA B O 1
ATOM 4873 N N . ASN B 1 279 ? -26.504 62.138 105.185 1.00 8.79 279 ASN B N 1
ATOM 4874 C CA . ASN B 1 279 ? -25.093 62.400 104.970 1.00 10.54 279 ASN B CA 1
ATOM 4875 C C . ASN B 1 279 ? -24.503 63.557 105.803 1.00 9.48 279 ASN B C 1
ATOM 4876 O O . ASN B 1 279 ? -23.783 64.406 105.271 1.00 8.48 279 ASN B O 1
ATOM 4881 N N . PHE B 1 280 ? -24.790 63.557 107.108 1.00 11.00 280 PHE B N 1
ATOM 4882 C CA . PHE B 1 280 ? -24.325 64.586 108.056 1.00 10.90 280 PHE B CA 1
ATOM 4883 C C . PHE B 1 280 ? -22.979 64.250 108.700 1.00 11.09 280 PHE B C 1
ATOM 4884 O O . PHE B 1 280 ? -22.615 63.081 108.806 1.00 10.43 280 PHE B O 1
ATOM 4892 N N . LEU B 1 281 ? -22.245 65.279 109.127 1.00 11.89 281 LEU B N 1
ATOM 4893 C CA . LEU B 1 281 ? -20.944 65.079 109.766 1.00 11.09 281 LEU B CA 1
ATOM 4894 C C . LEU B 1 281 ? -21.030 65.406 111.248 1.00 11.83 281 LEU B C 1
ATOM 4895 O O . LEU B 1 281 ? -21.443 66.504 111.628 1.00 12.65 281 LEU B O 1
ATOM 4900 N N . ILE B 1 282 ? -20.633 64.461 112.090 1.00 12.40 282 ILE B N 1
ATOM 4901 C CA . ILE B 1 282 ? -20.651 64.699 113.524 1.00 10.63 282 ILE B CA 1
ATOM 4902 C C . ILE B 1 282 ? -19.254 65.085 114.001 1.00 12.34 282 ILE B C 1
ATOM 4903 O O . ILE B 1 282 ? -18.284 64.378 113.736 1.00 12.69 282 ILE B O 1
ATOM 4908 N N . ILE B 1 283 ? -19.147 66.214 114.689 1.00 12.60 283 ILE B N 1
ATOM 4909 C CA . ILE B 1 283 ? -17.855 66.651 115.210 1.00 14.88 283 ILE B CA 1
ATOM 4910 C C . ILE B 1 283 ? -18.005 67.235 116.624 1.00 16.13 283 ILE B C 1
ATOM 4911 O O . ILE B 1 283 ? -19.116 67.381 117.144 1.00 16.61 283 ILE B O 1
ATOM 4916 N N . ASN B 1 284 ? -16.875 67.569 117.239 1.00 14.92 284 ASN B N 1
ATOM 4917 C CA . ASN B 1 284 ? -16.874 68.150 118.570 1.00 13.54 284 ASN B CA 1
ATOM 4918 C C . ASN B 1 284 ? -17.866 69.311 118.697 1.00 13.72 284 ASN B C 1
ATOM 4919 O O . ASN B 1 284 ? -17.716 70.359 118.054 1.00 11.96 284 ASN B O 1
ATOM 4924 N N . GLY B 1 285 ? -18.887 69.089 119.525 1.00 13.33 285 GLY B N 1
ATOM 4925 C CA . GLY B 1 285 ? -19.912 70.083 119.814 1.00 12.49 285 GLY B CA 1
ATOM 4926 C C . GLY B 1 285 ? -20.788 70.559 118.676 1.00 13.14 285 GLY B C 1
ATOM 4927 O O . GLY B 1 285 ? -21.447 71.595 118.772 1.00 13.62 285 GLY B O 1
ATOM 4928 N N . ALA B 1 286 ? -20.846 69.793 117.603 1.00 13.44 286 ALA B N 1
ATOM 4929 C CA . ALA B 1 286 ? -21.632 70.251 116.484 1.00 13.23 286 ALA B CA 1
ATOM 4930 C C . ALA B 1 286 ? -21.930 69.135 115.498 1.00 13.09 286 ALA B C 1
ATOM 4931 O O . ALA B 1 286 ? -21.286 68.087 115.517 1.00 9.17 286 ALA B O 1
ATOM 4933 N N . VAL B 1 287 ? -22.912 69.377 114.633 1.00 14.28 287 VAL B N 1
ATOM 4934 C CA . VAL B 1 287 ? -23.289 68.423 113.600 1.00 14.97 287 VAL B CA 1
ATOM 4935 C C . VAL B 1 287 ? -23.534 69.190 112.302 1.00 15.70 287 VAL B C 1
ATOM 4936 O O . VAL B 1 287 ? -24.370 70.087 112.259 1.00 16.12 287 VAL B O 1
ATOM 4940 N N . LEU B 1 288 ? -22.790 68.853 111.252 1.00 16.96 288 LEU B N 1
ATOM 4941 C CA . LEU B 1 288 ? -22.956 69.506 109.949 1.00 16.92 288 LEU B CA 1
ATOM 4942 C C . LEU B 1 288 ? -23.977 68.728 109.112 1.00 15.89 288 LEU B C 1
ATOM 4943 O O . LEU B 1 288 ? -23.767 67.562 108.761 1.00 15.29 288 LEU B O 1
ATOM 4948 N N . VAL B 1 289 ? -25.086 69.385 108.797 1.00 14.87 289 VAL B N 1
ATOM 4949 C CA . VAL B 1 289 ? -26.155 68.754 108.038 1.00 15.69 289 VAL B CA 1
ATOM 4950 C C . VAL B 1 289 ? -26.359 69.419 106.690 1.00 15.53 289 VAL B C 1
ATOM 4951 O O . VAL B 1 289 ? -26.562 70.626 106.608 1.00 17.02 289 VAL B O 1
ATOM 4955 N N . PRO B 1 290 ? -26.334 68.634 105.609 1.00 15.21 290 PRO B N 1
ATOM 4956 C CA . PRO B 1 290 ? -26.521 69.207 104.277 1.00 14.01 290 PRO B CA 1
ATOM 4957 C C . PRO B 1 290 ? -27.908 69.796 104.116 1.00 13.90 290 PRO B C 1
ATOM 4958 O O . PRO B 1 290 ? -28.879 69.282 104.653 1.00 12.25 290 PRO B O 1
ATOM 4962 N N . THR B 1 291 ? -27.960 70.893 103.372 1.00 15.75 291 THR B N 1
ATOM 4963 C CA . THR B 1 291 ? -29.164 71.647 103.085 1.00 15.48 291 THR B CA 1
ATOM 4964 C C . THR B 1 291 ? -29.235 71.713 101.575 1.00 17.03 291 THR B C 1
ATOM 4965 O O . THR B 1 291 ? -28.199 71.786 100.914 1.00 16.32 291 THR B O 1
ATOM 4969 N N . TYR B 1 292 ? -30.447 71.689 101.027 1.00 18.68 292 TYR B N 1
ATOM 4970 C CA . TYR B 1 292 ? -30.615 71.756 99.578 1.00 21.09 292 TYR B CA 1
ATOM 4971 C C . TYR B 1 292 ? -31.565 72.867 99.156 1.00 22.40 292 TYR B C 1
ATOM 4972 O O . TYR B 1 292 ? -32.087 72.870 98.037 1.00 23.18 292 TYR B O 1
ATOM 4981 N N . ASP B 1 293 ? -31.778 73.816 100.059 1.00 23.74 293 ASP B N 1
ATOM 4982 C CA . ASP B 1 293 ? -32.657 74.946 99.782 1.00 24.65 293 ASP B CA 1
ATOM 4983 C C . ASP B 1 293 ? -34.120 74.518 99.557 1.00 25.40 293 ASP B C 1
ATOM 4984 O O . ASP B 1 293 ? -34.738 74.864 98.541 1.00 24.24 293 ASP B O 1
ATOM 4989 N N . SER B 1 294 ? -34.658 73.749 100.502 1.00 25.95 294 SER B N 1
ATOM 4990 C CA . SER B 1 294 ? -36.046 73.297 100.432 1.00 29.10 294 SER B CA 1
ATOM 4991 C C . SER B 1 294 ? -36.691 73.358 101.816 1.00 30.27 294 SER B C 1
ATOM 4992 O O . SER B 1 294 ? -36.002 73.373 102.836 1.00 30.46 294 SER B O 1
ATOM 4995 N N . HIS B 1 295 ? -38.015 73.409 101.858 1.00 31.24 295 HIS B N 1
ATOM 4996 C CA . HIS B 1 295 ? -38.688 73.468 103.138 1.00 32.59 295 HIS B CA 1
ATOM 4997 C C . HIS B 1 295 ? -38.435 72.205 103.944 1.00 32.68 295 HIS B C 1
ATOM 4998 O O . HIS B 1 295 ? -38.800 72.130 105.113 1.00 34.20 295 HIS B O 1
ATOM 5005 N N . LEU B 1 296 ? -37.806 71.208 103.338 1.00 32.54 296 LEU B N 1
ATOM 5006 C CA . LEU B 1 296 ? -37.563 69.981 104.075 1.00 31.65 296 LEU B CA 1
ATOM 5007 C C . LEU B 1 296 ? -36.366 70.049 104.998 1.00 31.81 296 LEU B C 1
ATOM 5008 O O . LEU B 1 296 ? -36.438 69.598 106.140 1.00 33.09 296 LEU B O 1
ATOM 5013 N N . ASP B 1 297 ? -35.267 70.618 104.526 1.00 30.14 297 ASP B N 1
ATOM 5014 C CA . ASP B 1 297 ? -34.084 70.680 105.365 1.00 29.82 297 ASP B CA 1
ATOM 5015 C C . ASP B 1 297 ? -34.303 71.342 106.723 1.00 29.50 297 ASP B C 1
ATOM 5016 O O . ASP B 1 297 ? -33.469 71.208 107.615 1.00 30.40 297 ASP B O 1
ATOM 5021 N N . ALA B 1 298 ? -35.417 72.048 106.894 1.00 30.26 298 ALA B N 1
ATOM 5022 C CA . ALA B 1 298 ? -35.700 72.692 108.179 1.00 28.91 298 ALA B CA 1
ATOM 5023 C C . ALA B 1 298 ? -36.174 71.614 109.143 1.00 29.38 298 ALA B C 1
ATOM 5024 O O . ALA B 1 298 ? -35.991 71.730 110.355 1.00 28.86 298 ALA B O 1
ATOM 5026 N N . VAL B 1 299 ? -36.785 70.566 108.588 1.00 29.05 299 VAL B N 1
ATOM 5027 C CA . VAL B 1 299 ? -37.275 69.441 109.379 1.00 27.74 299 VAL B CA 1
ATOM 5028 C C . VAL B 1 299 ? -36.094 68.582 109.803 1.00 27.09 299 VAL B C 1
ATOM 5029 O O . VAL B 1 299 ? -35.995 68.161 110.964 1.00 26.14 299 VAL B O 1
ATOM 5033 N N . ALA B 1 300 ? -35.204 68.325 108.845 1.00 26.57 300 ALA B N 1
ATOM 5034 C CA . ALA B 1 300 ? -34.001 67.530 109.084 1.00 24.70 300 ALA B CA 1
ATOM 5035 C C . ALA B 1 300 ? -33.120 68.202 110.128 1.00 24.28 300 ALA B C 1
ATOM 5036 O O . ALA B 1 300 ? -32.322 67.540 110.788 1.00 25.42 300 ALA B O 1
ATOM 5038 N N . LEU B 1 301 ? -33.271 69.513 110.291 1.00 23.89 301 LEU B N 1
ATOM 5039 C CA . LEU B 1 301 ? -32.473 70.221 111.281 1.00 24.28 301 LEU B CA 1
ATOM 5040 C C . LEU B 1 301 ? -33.049 70.046 112.671 1.00 23.86 301 LEU B C 1
ATOM 5041 O O . LEU B 1 301 ? -32.310 69.975 113.647 1.00 23.97 301 LEU B O 1
ATOM 5046 N N . SER B 1 302 ? -34.371 69.976 112.759 1.00 25.24 302 SER B N 1
ATOM 5047 C CA . SER B 1 302 ? -35.024 69.805 114.051 1.00 26.85 302 SER B CA 1
ATOM 5048 C C . SER B 1 302 ? -34.790 68.402 114.558 1.00 26.61 302 SER B C 1
ATOM 5049 O O . SER B 1 302 ? -34.404 68.198 115.707 1.00 25.39 302 SER B O 1
ATOM 5052 N N . VAL B 1 303 ? -35.035 67.427 113.695 1.00 27.27 303 VAL B N 1
ATOM 5053 C CA . VAL B 1 303 ? -34.859 66.056 114.110 1.00 28.91 303 VAL B CA 1
ATOM 5054 C C . VAL B 1 303 ? -33.413 65.811 114.520 1.00 30.34 303 VAL B C 1
ATOM 5055 O O . VAL B 1 303 ? -33.151 65.096 115.483 1.00 31.18 303 VAL B O 1
ATOM 5067 N N . GLN B 1 305 ? -31.343 68.113 115.665 1.00 31.77 305 GLN B N 1
ATOM 5068 C CA . GLN B 1 305 ? -31.089 68.928 116.852 1.00 32.39 305 GLN B CA 1
ATOM 5069 C C . GLN B 1 305 ? -31.610 68.241 118.113 1.00 32.75 305 GLN B C 1
ATOM 5070 O O . GLN B 1 305 ? -31.039 68.392 119.191 1.00 34.29 305 GLN B O 1
ATOM 5076 N N . GLY B 1 306 ? -32.702 67.496 117.982 1.00 32.55 306 GLY B N 1
ATOM 5077 C CA . GLY B 1 306 ? -33.239 66.799 119.134 1.00 32.54 306 GLY B CA 1
ATOM 5078 C C . GLY B 1 306 ? -32.393 65.583 119.476 1.00 33.04 306 GLY B C 1
ATOM 5079 O O . GLY B 1 306 ? -32.323 65.170 120.636 1.00 33.97 306 GLY B O 1
ATOM 5080 N N . LEU B 1 307 ? -31.743 65.011 118.464 1.00 31.62 307 LEU B N 1
ATOM 5081 C CA . LEU B 1 307 ? -30.903 63.828 118.653 1.00 29.67 307 LEU B CA 1
ATOM 5082 C C . LEU B 1 307 ? -29.520 64.225 119.147 1.00 29.40 307 LEU B C 1
ATOM 5083 O O . LEU B 1 307 ? -28.739 63.381 119.586 1.00 29.54 307 LEU B O 1
ATOM 5088 N N . PHE B 1 308 ? -29.231 65.521 119.084 1.00 28.60 308 PHE B N 1
ATOM 5089 C CA . PHE B 1 308 ? -27.940 66.044 119.509 1.00 27.71 308 PHE B CA 1
ATOM 5090 C C . PHE B 1 308 ? -28.107 67.347 120.283 1.00 28.43 308 PHE B C 1
ATOM 5091 O O . PHE B 1 308 ? -27.677 68.413 119.843 1.00 28.21 308 PHE B O 1
ATOM 5099 N N . PRO B 1 309 ? -28.737 67.275 121.458 1.00 29.34 309 PRO B N 1
ATOM 5100 C CA . PRO B 1 309 ? -28.947 68.473 122.278 1.00 29.81 309 PRO B CA 1
ATOM 5101 C C . PRO B 1 309 ? -27.620 68.970 122.854 1.00 29.71 309 PRO B C 1
ATOM 5102 O O . PRO B 1 309 ? -27.514 70.097 123.344 1.00 30.61 309 PRO B O 1
ATOM 5106 N N . ASP B 1 310 ? -26.611 68.113 122.762 1.00 28.62 310 ASP B N 1
ATOM 5107 C CA . ASP B 1 310 ? -25.270 68.387 123.264 1.00 27.89 310 ASP B CA 1
ATOM 5108 C C . ASP B 1 310 ? -24.432 69.219 122.297 1.00 28.64 310 ASP B C 1
ATOM 5109 O O . ASP B 1 310 ? -23.666 70.087 122.715 1.00 28.87 310 ASP B O 1
ATOM 5114 N N . ARG B 1 311 ? -24.588 68.939 121.005 1.00 28.71 311 ARG B N 1
ATOM 5115 C CA . ARG B 1 311 ? -23.854 69.624 119.947 1.00 27.91 311 ARG B CA 1
ATOM 5116 C C . ARG B 1 311 ? -24.772 70.609 119.226 1.00 28.69 311 ARG B C 1
ATOM 5117 O O . ARG B 1 311 ? -25.987 70.587 119.430 1.00 27.64 311 ARG B O 1
ATOM 5125 N N . GLU B 1 312 ? -24.184 71.467 118.390 1.00 29.52 312 GLU B N 1
ATOM 5126 C CA . GLU B 1 312 ? -24.932 72.468 117.622 1.00 31.04 312 GLU B CA 1
ATOM 5127 C C . GLU B 1 312 ? -25.136 72.035 116.172 1.00 31.05 312 GLU B C 1
ATOM 5128 O O . GLU B 1 312 ? -24.173 71.719 115.466 1.00 31.75 312 GLU B O 1
ATOM 5134 N N . VAL B 1 313 ? -26.385 72.034 115.719 1.00 28.86 313 VAL B N 1
ATOM 5135 C CA . VAL B 1 313 ? -26.665 71.634 114.350 1.00 28.16 313 VAL B CA 1
ATOM 5136 C C . VAL B 1 313 ? -26.406 72.813 113.425 1.00 26.91 313 VAL B C 1
ATOM 5137 O O . VAL B 1 313 ? -26.951 73.892 113.621 1.00 29.17 313 VAL B O 1
ATOM 5141 N N . ILE B 1 314 ? -25.526 72.608 112.448 1.00 24.24 314 ILE B N 1
ATOM 5142 C CA . ILE B 1 314 ? -25.162 73.648 111.492 1.00 23.26 314 ILE B CA 1
ATOM 5143 C C . ILE B 1 314 ? -25.448 73.169 110.069 1.00 23.31 314 ILE B C 1
ATOM 5144 O O . ILE B 1 314 ? -24.761 72.291 109.548 1.00 24.53 314 ILE B O 1
ATOM 5149 N N . GLY B 1 315 ? -26.468 73.748 109.449 1.00 22.04 315 GLY B N 1
ATOM 5150 C CA . GLY B 1 315 ? -26.821 73.356 108.100 1.00 21.03 315 GLY B CA 1
ATOM 5151 C C . GLY B 1 315 ? -25.977 74.030 107.037 1.00 21.08 315 GLY B C 1
ATOM 5152 O O . GLY B 1 315 ? -25.889 75.255 106.979 1.00 20.44 315 GLY B O 1
ATOM 5153 N N . ILE B 1 316 ? -25.346 73.223 106.195 1.00 20.26 316 ILE B N 1
ATOM 5154 C CA . ILE B 1 316 ? -24.517 73.742 105.117 1.00 20.82 316 ILE B CA 1
ATOM 5155 C C . ILE B 1 316 ? -25.174 73.368 103.784 1.00 21.33 316 ILE B C 1
ATOM 5156 O O . ILE B 1 316 ? -25.595 72.222 103.589 1.00 20.75 316 ILE B O 1
ATOM 5161 N N . ASP B 1 317 ? -25.274 74.341 102.881 1.00 20.74 317 ASP B N 1
ATOM 5162 C CA . ASP B 1 317 ? -25.873 74.119 101.567 1.00 22.35 317 ASP B CA 1
ATOM 5163 C C . ASP B 1 317 ? -24.950 73.191 100.805 1.00 22.66 317 ASP B C 1
ATOM 5164 O O . ASP B 1 317 ? -23.784 73.514 100.580 1.00 23.68 317 ASP B O 1
ATOM 5169 N N . CYS B 1 318 ? -25.460 72.035 100.407 1.00 23.24 318 CYS B N 1
ATOM 5170 C CA . CYS B 1 318 ? -24.618 71.086 99.699 1.00 24.37 318 CYS B CA 1
ATOM 5171 C C . CYS B 1 318 ? -25.109 70.747 98.311 1.00 24.62 318 CYS B C 1
ATOM 5172 O O . CYS B 1 318 ? -24.882 69.653 97.810 1.00 24.55 318 CYS B O 1
ATOM 5175 N N . ARG B 1 319 ? -25.787 71.699 97.690 1.00 24.80 319 ARG B N 1
ATOM 5176 C CA . ARG B 1 319 ? -26.271 71.494 96.349 1.00 23.38 319 ARG B CA 1
ATOM 5177 C C . ARG B 1 319 ? -25.076 71.431 95.389 1.00 24.07 319 ARG B C 1
ATOM 5178 O O . ARG B 1 319 ? -25.019 70.554 94.520 1.00 24.33 319 ARG B O 1
ATOM 5186 N N . PRO B 1 320 ? -24.087 72.337 95.545 1.00 23.41 320 PRO B N 1
ATOM 5187 C CA . PRO B 1 320 ? -22.962 72.253 94.609 1.00 23.33 320 PRO B CA 1
ATOM 5188 C C . PRO B 1 320 ? -22.216 70.916 94.670 1.00 24.04 320 PRO B C 1
ATOM 5189 O O . PRO B 1 320 ? -21.507 70.544 93.728 1.00 24.58 320 PRO B O 1
ATOM 5193 N N . LEU B 1 321 ? -22.410 70.194 95.774 1.00 22.58 321 LEU B N 1
ATOM 5194 C CA . LEU B 1 321 ? -21.810 68.874 95.988 1.00 22.16 321 LEU B CA 1
ATOM 5195 C C . LEU B 1 321 ? -22.699 67.761 95.421 1.00 23.04 321 LEU B C 1
ATOM 5196 O O . LEU B 1 321 ? -22.201 66.792 94.847 1.00 22.66 321 LEU B O 1
ATOM 5201 N N . VAL B 1 322 ? -24.013 67.892 95.588 1.00 24.22 322 VAL B N 1
ATOM 5202 C CA . VAL B 1 322 ? -24.931 66.876 95.086 1.00 25.25 322 VAL B CA 1
ATOM 5203 C C . VAL B 1 322 ? -24.952 66.873 93.563 1.00 26.79 322 VAL B C 1
ATOM 5204 O O . VAL B 1 322 ? -25.390 65.901 92.943 1.00 27.76 322 VAL B O 1
ATOM 5208 N N . LYS B 1 323 ? -24.487 67.966 92.963 1.00 28.00 323 LYS B N 1
ATOM 5209 C CA . LYS B 1 323 ? -24.422 68.075 91.505 1.00 27.33 323 LYS B CA 1
ATOM 5210 C C . LYS B 1 323 ? -23.279 67.167 91.062 1.00 25.99 323 LYS B C 1
ATOM 5211 O O . LYS B 1 323 ? -23.106 66.893 89.879 1.00 25.75 323 LYS B O 1
ATOM 5217 N N . GLN B 1 324 ? -22.509 66.709 92.046 1.00 25.08 324 GLN B N 1
ATOM 5218 C CA . GLN B 1 324 ? -21.382 65.820 91.824 1.00 25.56 324 GLN B CA 1
ATOM 5219 C C . GLN B 1 324 ? -21.676 64.452 92.449 1.00 25.66 324 GLN B C 1
ATOM 5220 O O . GLN B 1 324 ? -20.773 63.730 92.878 1.00 24.10 324 GLN B O 1
ATOM 5226 N N . HIS B 1 325 ? -22.959 64.116 92.502 1.00 26.71 325 HIS B N 1
ATOM 5227 C CA . HIS B 1 325 ? -23.418 62.842 93.046 1.00 28.20 325 HIS B CA 1
ATOM 5228 C C . HIS B 1 325 ? -22.850 62.508 94.419 1.00 26.84 325 HIS B C 1
ATOM 5229 O O . HIS B 1 325 ? -22.495 61.360 94.685 1.00 26.81 325 HIS B O 1
ATOM 5236 N N . GLY B 1 326 ? -22.792 63.511 95.292 1.00 25.39 326 GLY B N 1
ATOM 5237 C CA . GLY B 1 326 ? -22.264 63.308 96.628 1.00 24.69 326 GLY B CA 1
ATOM 5238 C C . GLY B 1 326 ? -22.591 64.470 97.541 1.00 24.94 326 GLY B C 1
ATOM 5239 O O . GLY B 1 326 ? -22.863 65.573 97.074 1.00 27.49 326 GLY B O 1
ATOM 5240 N N . SER B 1 327 ? -22.563 64.242 98.848 1.00 24.71 327 SER B N 1
ATOM 5241 C CA . SER B 1 327 ? -22.879 65.316 99.774 1.00 22.11 327 SER B CA 1
ATOM 5242 C C . SER B 1 327 ? -21.814 65.538 100.862 1.00 20.83 327 SER B C 1
ATOM 5243 O O . SER B 1 327 ? -20.726 64.962 100.814 1.00 18.59 327 SER B O 1
ATOM 5246 N N . LEU B 1 328 ? -22.151 66.369 101.846 1.00 19.15 328 LEU B N 1
ATOM 5247 C CA . LEU B 1 328 ? -21.243 66.739 102.921 1.00 17.63 328 LEU B CA 1
ATOM 5248 C C . LEU B 1 328 ? -20.360 65.628 103.498 1.00 18.07 328 LEU B C 1
ATOM 5249 O O . LEU B 1 328 ? -19.138 65.642 103.321 1.00 16.88 328 LEU B O 1
ATOM 5254 N N . HIS B 1 329 ? -20.967 64.666 104.184 1.00 17.30 329 HIS B N 1
ATOM 5255 C CA . HIS B 1 329 ? -20.209 63.580 104.794 1.00 16.38 329 HIS B CA 1
ATOM 5256 C C . HIS B 1 329 ? -19.238 62.887 103.838 1.00 14.95 329 HIS B C 1
ATOM 5257 O O . HIS B 1 329 ? -18.212 62.371 104.267 1.00 15.38 329 HIS B O 1
ATOM 5264 N N . CYS B 1 330 ? -19.550 62.885 102.547 1.00 13.63 330 CYS B N 1
ATOM 5265 C CA . CYS B 1 330 ? -18.693 62.219 101.574 1.00 13.03 330 CYS B CA 1
ATOM 5266 C C . CYS B 1 330 ? -17.348 62.903 101.318 1.00 11.58 330 CYS B C 1
ATOM 5267 O O . CYS B 1 330 ? -16.410 62.286 100.807 1.00 10.81 330 CYS B O 1
ATOM 5270 N N . VAL B 1 331 ? -17.231 64.167 101.693 1.00 10.50 331 VAL B N 1
ATOM 5271 C CA . VAL B 1 331 ? -15.987 64.874 101.447 1.00 9.23 331 VAL B CA 1
ATOM 5272 C C . VAL B 1 331 ? -15.170 65.087 102.706 1.00 10.63 331 VAL B C 1
ATOM 5273 O O . VAL B 1 331 ? -14.248 65.896 102.731 1.00 9.41 331 VAL B O 1
ATOM 5277 N N . THR B 1 332 ? -15.497 64.325 103.743 1.00 13.97 332 THR B N 1
ATOM 5278 C CA . THR B 1 332 ? -14.806 64.439 105.019 1.00 16.82 332 THR B CA 1
ATOM 5279 C C . THR B 1 332 ? -14.461 63.098 105.644 1.00 18.74 332 THR B C 1
ATOM 5280 O O . THR B 1 332 ? -15.100 62.085 105.369 1.00 18.91 332 THR B O 1
ATOM 5292 N N . GLN B 1 334 ? -13.149 61.990 109.677 1.00 20.30 334 GLN B N 1
ATOM 5293 C CA . GLN B 1 334 ? -12.693 62.391 111.003 1.00 19.62 334 GLN B CA 1
ATOM 5294 C C . GLN B 1 334 ? -11.670 61.470 111.678 1.00 18.23 334 GLN B C 1
ATOM 5295 O O . GLN B 1 334 ? -11.613 60.270 111.421 1.00 17.35 334 GLN B O 1
ATOM 5301 N N . TYR B 1 335 ? -10.853 62.061 112.542 1.00 17.37 335 TYR B N 1
ATOM 5302 C CA . TYR B 1 335 ? -9.851 61.321 113.295 1.00 15.63 335 TYR B CA 1
ATOM 53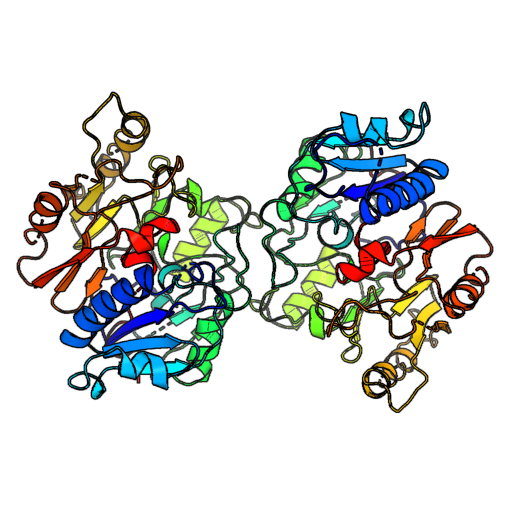03 C C . TYR B 1 335 ? -10.030 61.675 114.772 1.00 15.52 335 TYR B C 1
ATOM 5304 O O . TYR B 1 335 ? -10.018 62.843 115.133 1.00 16.10 335 TYR B O 1
ATOM 5313 N N . PRO B 1 336 ? -10.206 60.665 115.643 1.00 15.98 336 PRO B N 1
ATOM 5314 C CA . PRO B 1 336 ? -10.393 60.876 117.090 1.00 16.67 336 PRO B CA 1
ATOM 5315 C C . PRO B 1 336 ? -9.142 61.416 117.790 1.00 16.39 336 PRO B C 1
ATOM 5316 O O . PRO B 1 336 ? -8.076 61.455 117.186 1.00 16.40 336 PRO B O 1
ATOM 5320 N N . GLN B 1 337 ? -9.271 61.833 119.051 1.00 17.26 337 GLN B N 1
ATOM 5321 C CA . GLN B 1 337 ? -8.136 62.395 119.787 1.00 18.79 337 GLN B CA 1
ATOM 5322 C C . GLN B 1 337 ? -6.988 61.423 120.024 1.00 19.02 337 GLN B C 1
ATOM 5323 O O . GLN B 1 337 ? -7.198 60.264 120.381 1.00 19.31 337 GLN B O 1
ATOM 5329 N N . GLY B 1 338 ? -5.768 61.913 119.814 1.00 17.88 338 GLY B N 1
ATOM 5330 C CA . GLY B 1 338 ? -4.588 61.090 119.992 1.00 17.39 338 GLY B CA 1
ATOM 5331 C C . GLY B 1 338 ? -4.150 60.380 118.727 1.00 17.89 338 GLY B C 1
ATOM 5332 O O . GLY B 1 338 ? -3.256 59.534 118.764 1.00 19.43 338 GLY B O 1
ATOM 5333 N N . PHE B 1 339 ? -4.770 60.708 117.602 1.00 16.06 339 PHE B N 1
ATOM 5334 C CA . PHE B 1 339 ? -4.394 60.073 116.351 1.00 14.49 339 PHE B CA 1
ATOM 5335 C C . PHE B 1 339 ? -3.533 61.007 115.518 1.00 15.26 339 PHE B C 1
ATOM 5336 O O . PHE B 1 339 ? -2.768 60.560 114.674 1.00 15.76 339 PHE B O 1
ATOM 5344 N N . ILE B 1 340 ? -3.656 62.303 115.774 1.00 15.87 340 ILE B N 1
ATOM 5345 C CA . ILE B 1 340 ? -2.918 63.311 115.032 1.00 16.36 340 ILE B CA 1
ATOM 5346 C C . ILE B 1 340 ? -1.808 63.919 115.887 1.00 19.48 340 ILE B C 1
ATOM 5347 O O . ILE B 1 340 ? -1.944 64.002 117.113 1.00 20.98 340 ILE B O 1
ATOM 5352 N N . ARG B 1 341 ? -0.713 64.335 115.243 1.00 19.03 341 ARG B N 1
ATOM 5353 C CA . ARG B 1 341 ? 0.405 64.952 115.954 1.00 18.68 341 ARG B CA 1
ATOM 5354 C C . ARG B 1 341 ? 0.006 66.351 116.430 1.00 21.14 341 ARG B C 1
ATOM 5355 O O . ARG B 1 341 ? -0.821 66.982 115.742 1.00 21.17 341 ARG B O 1
#

Sequence (664 aa):
KRLFLPEWAPQEAVQLTWPHDRTDWAYLDEVETCFVRIATAILRHERLIVVCPDRKRVFGLLPPELHHRLYCFELPSNDTWARDHGGISLLADGRPIADFAFNGWGKFAAHHDNLITRRLHALGLFAEGVTLDNRLAFVLEGGALETDGEGTLLTTDSCLFEPNRNAGLSRTAIIDTLKESLGVSRVLSLRHGALAGDDTDGHIDTLARFVDTRTIVYVRSEDPSDEHYSDLTAEQELKELRRPDGQPYRLVPLPAEALYDGADRLPATYANFLIINGAVLVPTYDSHLDAVALSVQGLFPDREVIGIDCRPLVKQHGSLHCVTQYPQGFIRKRLFLPEWAPQEAVQLTWPHDRTDWAYLDEVETCFVRIATAILRHERLIVVCPDRKRVFGLLPPELHHRLYCFELPSNDTWARDHGGISLLADGRPIADFAFNGWGKFAAHHDNLITRRLHALGLFAEGVTLDNRLAFVLEGGALETDGEGTLLTTDSCLFEPNRNAGLSRTAIIDTLKESLGVSRVLSLRHGALAGDDTDGHIDTLARFVDTRTIVYVRSEDPSDEHYSDLTAEQELKELRRPDGQPYRLVPLPAEALYDGADRLPATYANFLIINGAVLVPTYDSHLDAVALSVQGLFPDREVIGIDCRPLVKQHGSLHCVTQYPQGFIR

Organism: Porphyromonas gingivalis (strain ATCC BAA-308 / W83) (NCBI:txid242619)

Foldseek 3Di:
DKWFDAQQFAFAEKEKEADDCLEPLVCHVVVVVQVLVVQQVRLVQHAYEYAYQDPVVVCVSHDPVRVVRYHYDRFDFHDQFCQFQPWGWMADVNFITEGEAEAPLLPDHGPRSSCPHVVCVVVQFWDPRHDYHYRPVFATGNLQWADQRPLETEGACQRLVPCSGPVVDDPVRSVVCCCVVNVRPYYQYHHFDDFQLADNRGRCLFAWHDLHLAAIEGEDDDDPVDPRNVRNVVCVSLQPDAHPVRHRGHYHYAYDDFDAPDPRTFRDGQSNWHHHRQEIETEDQPDPRVVVRQVVVVSCVRHHYDYGHFNSVRNVRDGDNRSMGHHPNTGD/DKWQDAQQFAFAEKEWEQAAVPDDDDVDDPVNVLVLVVQQVGLVFHAYEYEYQDVCVVCVRHDPPSCVSYHYDDFDWDGQQCQFQPWGWMADVRHITEGEAAQPLLPDHTVGSSCVRVCCVVVQFWFVPHDYHYRPVFRTTRLQWADQRQLETEGACQRLCPCSGPVVDDPVRSVVCCCVRRVHPYYHHHHFADFFLASNRGRVLFAWHDLHQFEIEGEAEDDPVDPRNVRSVCCVSQQVDAHPVRHRGHYHYAYDPQDADPPGTFRDGQSNWRHHRQEIETEDAPDPRVVVSQVSVVSCVRHYYDYRHFNVVSNVNDGDNRSMGHRPNTGD